Protein 1EEP (pdb70)

Radius of gyration: 64.64 Å; Cα contacts (8 Å, |Δi|>4): 1484; chains: 2; bounding box: 161×99×84 Å

B-factor: mean 35.23, std 18.06, range [9.34, 107.34]

Foldseek 3Di:
DVCPDDFDALVQWDWDFDDADDALVLFFQKFCQFLPFIWRHQEEEDLDLLFDFLLNQQQVLLQTYGYEHHDPDDLVRRLVRLLCQQVDDPRPRHGADPVRGRAYEYEAEDDPCRVVSVVSNVVSVHQAYEHEDLAQQDPVNLVVLLVCCVVPVNHAYETYEDQAQVSLVSNVVRPHREYEYDHCLDCVDPCCVPVVDDGNQLNSQLHNQVRCPPHRYAYEYEDDCPALSSQLSNLLSPHRHYYDYVLRSQEPSTPFDWDQDPNFICTVHHGHDYHVVVVVVRNSSSNSNSCSRQNHRYSVCSNPRIDMDGHPDD/DVPDDDFDALVQKDWAFDDAPDALVLFFQKFDQFLQFIWRHQEEADQDLLFDFLLNQQQVLLQTHGYAHHDPDDLVRNLVRLLSQQPDPRVRHGADPVRTRAYEYEAEDDPCRVVSVVSNVVSVHQAYEHEDLAQQDPSNLVVLLVVCVVPVPHAYETYEDQALVSLVSNVVSPHREYEYWHCQDCPDPCCVVPVDTGNQLNSQLRNQVNCPPHRYAYEYEDDDDALSSQLSNLQSPHRHYYDYVVSSQEPRTPFDWDQDPNAIWTHVVIHGHDYHPVVVVVRSSVSNSVSCRSQNHRYSVCSNVRIDMDGDPD

Structure (mmCIF, N/CA/C/O backbone):
data_1EEP
#
_entry.id   1EEP
#
_cell.length_a   123.280
_cell.length_b   123.280
_cell.length_c   130.110
_cell.angle_alpha   90.00
_cell.angle_beta   90.00
_cell.angle_gamma   90.00
#
_symmetry.space_group_name_H-M   'I 4'
#
loop_
_entity.id
_entity.type
_entity.pdbx_description
1 polymer "INOSINE 5'-MONOPHOSPHATE DEHYDROGENASE"
2 non-polymer 'SULFATE ION'
3 water water
#
loop_
_atom_site.group_PDB
_atom_site.id
_atom_site.type_symbol
_atom_site.label_atom_id
_atom_site.label_alt_id
_atom_site.label_comp_id
_atom_site.label_asym_id
_atom_site.label_entity_id
_atom_site.label_seq_id
_atom_site.pdbx_PDB_ins_code
_atom_site.Cartn_x
_atom_site.Cartn_y
_atom_site.Cartn_z
_atom_site.occupancy
_atom_site.B_iso_or_equiv
_atom_site.auth_seq_id
_atom_site.auth_comp_id
_atom_site.auth_asym_id
_atom_site.auth_atom_id
_atom_site.pdbx_PDB_model_num
ATOM 1 N N . ASN A 1 3 ? 78.115 55.977 19.482 1.00 73.34 3 ASN A N 1
ATOM 2 C CA . ASN A 1 3 ? 76.950 56.312 18.612 1.00 73.85 3 ASN A CA 1
ATOM 3 C C . ASN A 1 3 ? 77.386 56.483 17.157 1.00 72.23 3 ASN A C 1
ATOM 4 O O . ASN A 1 3 ? 77.766 57.578 16.738 1.00 72.91 3 ASN A O 1
ATOM 6 N N . LYS A 1 4 ? 77.328 55.393 16.396 1.00 61.89 4 LYS A N 1
ATOM 7 C CA . LYS A 1 4 ? 77.707 55.395 14.984 1.00 55.47 4 LYS A CA 1
ATOM 8 C C . LYS A 1 4 ? 76.979 56.463 14.174 1.00 56.50 4 LYS A C 1
ATOM 9 O O . LYS A 1 4 ? 77.599 57.223 13.434 1.00 59.71 4 LYS A O 1
ATOM 15 N N . ILE A 1 5 ? 75.658 56.497 14.309 1.00 66.27 5 ILE A N 1
ATOM 16 C CA . ILE A 1 5 ? 74.827 57.455 13.590 1.00 67.09 5 ILE A CA 1
ATOM 17 C C . ILE A 1 5 ? 74.550 58.630 14.518 1.00 69.94 5 ILE A C 1
ATOM 18 O O . ILE A 1 5 ? 73.494 58.706 15.147 1.00 72.00 5 ILE A O 1
ATOM 23 N N . THR A 1 6 ? 75.512 59.545 14.589 1.00 72.57 6 THR A N 1
ATOM 24 C CA . THR A 1 6 ? 75.425 60.715 15.458 1.00 78.19 6 THR A CA 1
ATOM 25 C C . THR A 1 6 ? 74.168 61.582 15.356 1.00 81.13 6 THR A C 1
ATOM 26 O O . THR A 1 6 ? 73.552 61.894 16.377 1.00 93.88 6 THR A O 1
ATOM 30 N N . LYS A 1 7 ? 73.780 61.974 14.146 1.00 70.24 7 LYS A N 1
ATOM 31 C CA . LYS A 1 7 ? 72.611 62.839 13.994 1.00 59.07 7 LYS A CA 1
ATOM 32 C C . LYS A 1 7 ? 72.145 62.993 12.554 1.00 51.96 7 LYS A C 1
ATOM 33 O O . LYS A 1 7 ? 72.732 62.431 11.633 1.00 54.28 7 LYS A O 1
ATOM 39 N N . GLU A 1 8 ? 71.085 63.774 12.372 1.00 43.91 8 GLU A N 1
ATOM 40 C CA . GLU A 1 8 ? 70.552 64.053 11.042 1.00 49.18 8 GLU A CA 1
ATOM 41 C C . GLU A 1 8 ? 71.149 65.386 10.576 1.00 44.92 8 GLU A C 1
ATOM 42 O O . GLU A 1 8 ? 71.116 66.379 11.305 1.00 47.19 8 GLU A O 1
ATOM 44 N N . ALA A 1 9 ? 71.702 65.400 9.367 1.00 31.08 9 ALA A N 1
ATOM 45 C CA . ALA A 1 9 ? 72.308 66.608 8.817 1.00 24.14 9 ALA A CA 1
ATOM 46 C C . ALA A 1 9 ? 71.393 67.224 7.762 1.00 31.49 9 ALA A C 1
ATOM 47 O O . ALA A 1 9 ? 70.729 66.503 7.012 1.00 24.40 9 ALA A O 1
ATOM 49 N N . LEU A 1 10 ? 71.388 68.555 7.695 1.00 33.83 10 LEU A N 1
ATOM 50 C CA . LEU A 1 10 ? 70.532 69.293 6.764 1.00 26.51 10 LEU A CA 1
ATOM 51 C C . LEU A 1 10 ? 71.241 70.013 5.613 1.00 20.32 10 LEU A C 1
ATOM 52 O O . LEU A 1 10 ? 72.274 70.656 5.801 1.00 17.82 10 LEU A O 1
ATOM 57 N N . THR A 1 11 ? 70.660 69.914 4.423 1.00 19.25 11 THR A N 1
ATOM 58 C CA . THR A 1 11 ? 71.192 70.585 3.244 1.00 19.67 11 THR A CA 1
ATOM 59 C C . THR A 1 11 ? 70.335 71.844 3.078 1.00 27.51 11 THR A C 1
ATOM 60 O O . THR A 1 11 ? 69.452 72.112 3.901 1.00 22.97 11 THR A O 1
ATOM 64 N N . PHE A 1 12 ? 70.578 72.601 2.012 1.00 31.85 12 PHE A N 1
ATOM 65 C CA . PHE A 1 12 ? 69.806 73.816 1.750 1.00 31.87 12 PHE A CA 1
ATOM 66 C C . PHE A 1 12 ? 68.310 73.538 1.562 1.00 29.41 12 PHE A C 1
ATOM 67 O O . PHE A 1 12 ? 67.468 74.303 2.024 1.00 22.93 12 PHE A O 1
ATOM 75 N N . ASP A 1 13 ? 67.987 72.432 0.900 1.00 30.83 13 ASP A N 1
ATOM 76 C CA . ASP A 1 13 ? 66.594 72.092 0.628 1.00 30.28 13 ASP A CA 1
ATOM 77 C C . ASP A 1 13 ? 65.814 71.484 1.783 1.00 24.92 13 ASP A C 1
ATOM 78 O O . ASP A 1 13 ? 64.598 71.347 1.699 1.00 38.07 13 ASP A O 1
ATOM 83 N N . ASP A 1 14 ? 66.497 71.104 2.854 1.00 23.38 14 ASP A N 1
ATOM 84 C CA . ASP A 1 14 ? 65.805 70.516 4.000 1.00 21.57 14 ASP A CA 1
ATOM 85 C C . ASP A 1 14 ? 65.376 71.620 4.936 1.00 24.80 14 ASP A C 1
ATOM 86 O O . ASP A 1 14 ? 64.887 71.365 6.040 1.00 25.25 14 ASP A O 1
ATOM 91 N N . VAL A 1 15 ? 65.526 72.854 4.484 1.00 27.20 15 VAL A N 1
ATOM 92 C CA . VAL A 1 15 ? 65.253 73.952 5.375 1.00 17.98 15 VAL A CA 1
ATOM 93 C C . VAL A 1 15 ? 64.707 75.208 4.699 1.00 20.39 15 VAL A C 1
ATOM 94 O O . VAL A 1 15 ? 64.906 75.418 3.506 1.00 25.45 15 VAL A O 1
ATOM 98 N N . SER A 1 16 ? 63.994 76.027 5.466 1.00 20.97 16 SER A N 1
ATOM 99 C CA . SER A 1 16 ? 63.443 77.279 4.956 1.00 18.09 16 SER A CA 1
ATOM 100 C C . SER A 1 16 ? 63.416 78.302 6.083 1.00 20.12 16 SER A C 1
ATOM 101 O O . SER A 1 16 ? 63.271 77.943 7.252 1.00 23.00 16 SER A O 1
ATOM 104 N N . LEU A 1 17 ? 63.563 79.576 5.726 1.00 24.00 17 LEU A N 1
ATOM 105 C CA . LEU A 1 17 ? 63.600 80.647 6.715 1.00 17.11 17 LEU A CA 1
ATOM 106 C C . LEU A 1 17 ? 62.231 81.207 7.056 1.00 17.12 17 LEU A C 1
ATOM 107 O O . LEU A 1 17 ? 61.387 81.407 6.183 1.00 13.04 17 LEU A O 1
ATOM 112 N N . ILE A 1 18 ? 62.037 81.457 8.344 1.00 17.83 18 ILE A N 1
ATOM 113 C CA . ILE A 1 18 ? 60.795 81.986 8.883 1.00 17.47 18 ILE A CA 1
ATOM 114 C C . ILE A 1 18 ? 60.771 83.517 8.913 1.00 24.46 18 ILE A C 1
ATOM 115 O O . ILE A 1 18 ? 61.591 84.141 9.582 1.00 24.58 18 ILE A O 1
ATOM 120 N N . PRO A 1 19 ? 59.813 84.142 8.206 1.00 26.92 19 PRO A N 1
ATOM 121 C CA . PRO A 1 19 ? 59.712 85.606 8.184 1.00 22.37 19 PRO A CA 1
ATOM 122 C C . PRO A 1 19 ? 59.695 86.192 9.595 1.00 22.01 19 PRO A C 1
ATOM 123 O O . PRO A 1 19 ? 59.284 85.524 10.540 1.00 22.87 19 PRO A O 1
ATOM 127 N N . ARG A 1 20 ? 60.148 87.433 9.739 1.00 21.36 20 ARG A N 1
ATOM 128 C CA . ARG A 1 20 ? 60.140 88.097 11.043 1.00 19.98 20 ARG A CA 1
ATOM 129 C C . ARG A 1 20 ? 59.621 89.526 10.896 1.00 21.55 20 ARG A C 1
ATOM 130 O O . ARG A 1 20 ? 59.533 90.045 9.779 1.00 26.07 20 ARG A O 1
ATOM 138 N N . LYS A 1 21 ? 59.271 90.165 12.010 1.00 22.67 21 LYS A N 1
ATOM 139 C CA . LYS A 1 21 ? 58.803 91.541 11.939 1.00 25.94 21 LYS A CA 1
ATOM 140 C C . LYS A 1 21 ? 59.938 92.341 11.321 1.00 23.61 21 LYS A C 1
ATOM 141 O O . LYS A 1 21 ? 61.055 92.319 11.827 1.00 29.22 21 LYS A O 1
ATOM 147 N N . SER A 1 22 ? 59.653 93.034 10.223 1.00 22.92 22 SER A N 1
ATOM 148 C CA . SER A 1 22 ? 60.672 93.819 9.532 1.00 20.34 22 SER A CA 1
ATOM 149 C C . SER A 1 22 ? 60.438 95.330 9.638 1.00 27.21 22 SER A C 1
ATOM 150 O O . SER A 1 22 ? 59.303 95.788 9.696 1.00 24.51 22 SER A O 1
ATOM 153 N N . SER A 1 23 ? 61.528 96.091 9.658 1.00 31.13 23 SER A N 1
ATOM 154 C CA . SER A 1 23 ? 61.473 97.547 9.739 1.00 25.14 23 SER A CA 1
ATOM 155 C C . SER A 1 23 ? 62.288 98.138 8.598 1.00 28.90 23 SER A C 1
ATOM 156 O O . SER A 1 23 ? 62.306 99.346 8.397 1.00 45.20 23 SER A O 1
ATOM 159 N N . VAL A 1 24 ? 62.965 97.275 7.851 1.00 32.05 24 VAL A N 1
ATOM 160 C CA . VAL A 1 24 ? 63.791 97.729 6.746 1.00 30.82 24 VAL A CA 1
ATOM 161 C C . VAL A 1 24 ? 63.344 97.193 5.402 1.00 31.84 24 VAL A C 1
ATOM 162 O O . VAL A 1 24 ? 62.836 96.075 5.295 1.00 35.87 24 VAL A O 1
ATOM 166 N N . LEU A 1 25 ? 63.552 98.013 4.377 1.00 39.40 25 LEU A N 1
ATOM 167 C CA . LEU A 1 25 ? 63.213 97.667 3.004 1.00 45.37 25 LEU A CA 1
ATOM 168 C C . LEU A 1 25 ? 64.473 97.041 2.394 1.00 43.81 25 LEU A C 1
ATOM 169 O O . LEU A 1 25 ? 65.594 97.396 2.772 1.00 43.47 25 LEU A O 1
ATOM 174 N N . PRO A 1 26 ? 64.308 96.096 1.453 1.00 41.51 26 PRO A N 1
ATOM 175 C CA . PRO A 1 26 ? 65.468 95.454 0.826 1.00 45.90 26 PRO A CA 1
ATOM 176 C C . PRO A 1 26 ? 66.536 96.453 0.365 1.00 51.08 26 PRO A C 1
ATOM 177 O O . PRO A 1 26 ? 67.733 96.159 0.397 1.00 52.92 26 PRO A O 1
ATOM 181 N N . SER A 1 27 ? 66.091 97.634 -0.049 1.00 48.72 27 SER A N 1
ATOM 182 C CA . SER A 1 27 ? 66.987 98.674 -0.542 1.00 51.42 27 SER A CA 1
ATOM 183 C C . SER A 1 27 ? 67.781 99.434 0.530 1.00 48.74 27 SER A C 1
ATOM 184 O O . SER A 1 27 ? 68.777 100.084 0.216 1.00 51.23 27 SER A O 1
ATOM 187 N N . GLU A 1 28 ? 67.345 99.350 1.784 1.00 45.43 28 GLU A N 1
ATOM 188 C CA . GLU A 1 28 ? 68.012 100.044 2.893 1.00 43.28 28 GLU A CA 1
ATOM 189 C C . GLU A 1 28 ? 69.010 99.132 3.614 1.00 42.46 28 GLU A C 1
ATOM 190 O O . GLU A 1 28 ? 69.711 99.557 4.533 1.00 40.96 28 GLU A O 1
ATOM 196 N N . VAL A 1 29 ? 69.055 97.876 3.184 1.00 37.75 29 VAL A N 1
ATOM 197 C CA . VAL A 1 29 ? 69.917 96.861 3.775 1.00 34.60 29 VAL A CA 1
ATOM 198 C C . VAL A 1 29 ? 71.402 96.988 3.410 1.00 29.98 29 VAL A C 1
ATOM 199 O O . VAL A 1 29 ? 71.746 97.419 2.315 1.00 30.39 29 VAL A O 1
ATOM 203 N N . SER A 1 30 ? 72.277 96.614 4.339 1.00 25.73 30 SER A N 1
ATOM 204 C CA . SER A 1 30 ? 73.722 96.663 4.101 1.00 26.81 30 SER A CA 1
ATOM 205 C C . SER A 1 30 ? 74.302 95.257 3.877 1.00 23.54 30 SER A C 1
ATOM 206 O O . SER A 1 30 ? 74.141 94.372 4.715 1.00 22.28 30 SER A O 1
ATOM 209 N N . LEU A 1 31 ? 74.984 95.070 2.752 1.00 22.65 31 LEU A N 1
ATOM 210 C CA . LEU A 1 31 ? 75.581 93.790 2.405 1.00 19.63 31 LEU A CA 1
ATOM 211 C C . LEU A 1 31 ? 77.050 93.660 2.833 1.00 26.39 31 LEU A C 1
ATOM 212 O O . LEU A 1 31 ? 77.721 92.685 2.490 1.00 30.59 31 LEU A O 1
ATOM 217 N N . LYS A 1 32 ? 77.545 94.643 3.577 1.00 26.58 32 LYS A N 1
ATOM 218 C CA . LYS A 1 32 ? 78.922 94.620 4.055 1.00 30.70 32 LYS A CA 1
ATOM 219 C C . LYS A 1 32 ? 79.161 93.442 4.994 1.00 31.86 32 LYS A C 1
ATOM 220 O O . LYS A 1 32 ? 78.315 93.107 5.821 1.00 28.59 32 LYS A O 1
ATOM 226 N N . THR A 1 33 ? 80.321 92.814 4.866 1.00 27.99 33 THR A N 1
ATOM 227 C CA . THR A 1 33 ? 80.642 91.690 5.724 1.00 20.59 33 THR A CA 1
ATOM 228 C C . THR A 1 33 ? 82.151 91.593 5.924 1.00 22.06 33 THR A C 1
ATOM 229 O O . THR A 1 33 ? 82.909 92.437 5.436 1.00 19.59 33 THR A O 1
ATOM 233 N N . GLN A 1 34 ? 82.581 90.573 6.654 1.00 26.16 34 GLN A N 1
ATOM 234 C CA . GLN A 1 34 ? 83.995 90.376 6.931 1.00 20.24 34 GLN A CA 1
ATOM 235 C C . GLN A 1 34 ? 84.547 89.100 6.290 1.00 24.47 34 GLN A C 1
ATOM 236 O O . GLN A 1 34 ? 83.915 88.044 6.342 1.00 27.41 34 GLN A O 1
ATOM 242 N N . LEU A 1 35 ? 85.717 89.211 5.672 1.00 23.77 35 LEU A N 1
ATOM 243 C CA . LEU A 1 35 ? 86.382 88.057 5.075 1.00 22.53 35 LEU A CA 1
ATOM 244 C C . LEU A 1 35 ? 87.278 87.527 6.196 1.00 30.68 35 LEU A C 1
ATOM 245 O O . LEU A 1 35 ? 87.356 86.321 6.437 1.00 37.86 35 LEU A O 1
ATOM 250 N N . THR A 1 36 ? 87.939 88.460 6.878 1.00 32.99 36 THR A N 1
ATOM 251 C CA . THR A 1 36 ? 88.789 88.177 8.038 1.00 27.35 36 THR A CA 1
ATOM 252 C C . THR A 1 36 ? 88.541 89.388 8.935 1.00 27.30 36 THR A C 1
ATOM 253 O O . THR A 1 36 ? 87.810 90.301 8.548 1.00 34.61 36 THR A O 1
ATOM 257 N N . LYS A 1 37 ? 89.135 89.412 10.121 1.00 25.75 37 LYS A N 1
ATOM 258 C CA . LYS A 1 37 ? 88.938 90.554 11.011 1.00 27.90 37 LYS A CA 1
ATOM 259 C C . LYS A 1 37 ? 89.613 91.799 10.431 1.00 28.31 37 LYS A C 1
ATOM 260 O O . LYS A 1 37 ? 89.235 92.922 10.754 1.00 42.12 37 LYS A O 1
ATOM 266 N N . ASN A 1 38 ? 90.595 91.588 9.558 1.00 20.83 38 ASN A N 1
ATOM 267 C CA . ASN A 1 38 ? 91.344 92.684 8.941 1.00 18.53 38 ASN A CA 1
ATOM 268 C C . ASN A 1 38 ? 90.867 93.072 7.542 1.00 23.26 38 ASN A C 1
ATOM 269 O O . ASN A 1 38 ? 91.183 94.166 7.064 1.00 34.58 38 ASN A O 1
ATOM 274 N N . ILE A 1 39 ? 90.129 92.183 6.878 1.00 17.90 39 ILE A N 1
ATOM 275 C CA . ILE A 1 39 ? 89.652 92.479 5.534 1.00 21.13 39 ILE A CA 1
ATOM 276 C C . ILE A 1 39 ? 88.141 92.340 5.430 1.00 32.53 39 ILE A C 1
ATOM 277 O O . ILE A 1 39 ? 87.584 91.259 5.645 1.00 33.88 39 ILE A O 1
ATOM 282 N N . SER A 1 40 ? 87.477 93.436 5.092 1.00 29.60 40 SER A N 1
ATOM 283 C CA . SER A 1 40 ? 86.036 93.401 4.950 1.00 23.08 40 SER A CA 1
ATOM 284 C C . SER A 1 40 ? 85.704 93.330 3.463 1.00 23.42 40 SER A C 1
ATOM 285 O O . SER A 1 40 ? 86.575 93.524 2.617 1.00 28.81 40 SER A O 1
ATOM 288 N N . LEU A 1 41 ? 84.446 93.028 3.154 1.00 18.97 41 LEU A N 1
ATOM 289 C CA . LEU A 1 41 ? 83.983 92.967 1.770 1.00 17.48 41 LEU A CA 1
ATOM 290 C C . LEU A 1 41 ? 82.731 93.832 1.719 1.00 15.15 41 LEU A C 1
ATOM 291 O O . LEU A 1 41 ? 82.100 94.060 2.754 1.00 20.24 41 LEU A O 1
ATOM 296 N N . ASN A 1 42 ? 82.373 94.327 0.538 1.00 15.80 42 ASN A N 1
ATOM 297 C CA . ASN A 1 42 ? 81.167 95.143 0.436 1.00 24.33 42 ASN A CA 1
ATOM 298 C C . ASN A 1 42 ? 79.949 94.294 0.060 1.00 28.33 42 ASN A C 1
ATOM 299 O O . ASN A 1 42 ? 78.808 94.718 0.255 1.00 30.27 42 ASN A O 1
ATOM 304 N N . ILE A 1 43 ? 80.205 93.107 -0.491 1.00 21.82 43 ILE A N 1
ATOM 305 C CA . ILE A 1 43 ? 79.155 92.134 -0.810 1.00 22.84 43 ILE A CA 1
ATOM 306 C C . ILE A 1 43 ? 79.754 90.779 -0.410 1.00 25.24 43 ILE A C 1
ATOM 307 O O . ILE A 1 43 ? 80.895 90.474 -0.748 1.00 25.44 43 ILE A O 1
ATOM 312 N N . PRO A 1 44 ? 78.992 89.961 0.336 1.00 24.75 44 PRO A N 1
ATOM 313 C CA . PRO A 1 44 ? 79.366 88.639 0.851 1.00 18.78 44 PRO A CA 1
ATOM 314 C C . PRO A 1 44 ? 79.591 87.506 -0.150 1.00 18.46 44 PRO A C 1
ATOM 315 O O . PRO A 1 44 ? 79.206 86.369 0.114 1.00 21.88 44 PRO A O 1
ATOM 319 N N . PHE A 1 45 ? 80.237 87.809 -1.273 1.00 21.91 45 PHE A N 1
ATOM 320 C CA . PHE A 1 45 ? 80.495 86.806 -2.300 1.00 23.15 45 PHE A CA 1
ATOM 321 C C . PHE A 1 45 ? 81.967 86.684 -2.701 1.00 24.37 45 PHE A C 1
ATOM 322 O O . PHE A 1 45 ? 82.681 87.678 -2.782 1.00 24.44 45 PHE A O 1
ATOM 330 N N . LEU A 1 46 ? 82.401 85.450 -2.953 1.00 28.03 46 LEU A N 1
ATOM 331 C CA . LEU A 1 46 ? 83.759 85.151 -3.408 1.00 24.76 46 LEU A CA 1
ATOM 332 C C . LEU A 1 46 ? 83.627 84.267 -4.643 1.00 22.08 46 LEU A C 1
ATOM 333 O O . LEU A 1 46 ? 82.693 83.456 -4.729 1.00 27.24 46 LEU A O 1
ATOM 338 N N . SER A 1 47 ? 84.534 84.424 -5.606 1.00 20.79 47 SER A N 1
ATOM 339 C CA . SER A 1 47 ? 84.494 83.570 -6.792 1.00 19.80 47 SER A CA 1
ATOM 340 C C . SER A 1 47 ? 85.474 82.422 -6.549 1.00 28.84 47 SER A C 1
ATOM 341 O O . SER A 1 47 ? 86.619 82.625 -6.137 1.00 29.84 47 SER A O 1
ATOM 344 N N . SER A 1 48 ? 84.998 81.211 -6.794 1.00 30.29 48 SER A N 1
ATOM 345 C CA . SER A 1 48 ? 85.768 79.986 -6.577 1.00 29.56 48 SER A CA 1
ATOM 346 C C . SER A 1 48 ? 87.166 79.896 -7.214 1.00 18.69 48 SER A C 1
ATOM 347 O O . SER A 1 48 ? 87.401 80.391 -8.317 1.00 27.06 48 SER A O 1
ATOM 350 N N . ALA A 1 49 ? 88.079 79.238 -6.502 1.00 17.54 49 ALA A N 1
ATOM 351 C CA . ALA A 1 49 ? 89.441 79.020 -6.984 1.00 20.46 49 ALA A CA 1
ATOM 352 C C . ALA A 1 49 ? 89.444 77.803 -7.920 1.00 24.70 49 ALA A C 1
ATOM 353 O O . ALA A 1 49 ? 90.190 76.846 -7.716 1.00 33.70 49 ALA A O 1
ATOM 355 N N . MET A 1 50 ? 88.588 77.850 -8.935 1.00 21.39 50 MET A N 1
ATOM 356 C CA . MET A 1 50 ? 88.457 76.775 -9.921 1.00 19.78 50 MET A CA 1
ATOM 357 C C . MET A 1 50 ? 89.038 77.293 -11.225 1.00 19.89 50 MET A C 1
ATOM 358 O O . MET A 1 50 ? 88.796 78.442 -11.594 1.00 29.43 50 MET A O 1
ATOM 363 N N . ASP A 1 51 ? 89.812 76.464 -11.920 1.00 30.73 51 ASP A N 1
ATOM 364 C CA . ASP A 1 51 ? 90.420 76.908 -13.169 1.00 34.11 51 ASP A CA 1
ATOM 365 C C . ASP A 1 51 ? 89.361 77.172 -14.216 1.00 35.15 51 ASP A C 1
ATOM 366 O O . ASP A 1 51 ? 89.659 77.619 -15.321 1.00 37.59 51 ASP A O 1
ATOM 371 N N . THR A 1 52 ? 88.113 76.910 -13.853 1.00 36.39 52 THR A N 1
ATOM 372 C CA . THR A 1 52 ? 87.018 77.128 -14.774 1.00 39.11 52 THR A CA 1
ATOM 373 C C . THR A 1 52 ? 86.246 78.407 -14.455 1.00 35.17 52 THR A C 1
ATOM 374 O O . THR A 1 52 ? 85.348 78.792 -15.196 1.00 36.62 52 THR A O 1
ATOM 378 N N . VAL A 1 53 ? 86.596 79.081 -13.363 1.00 32.14 53 VAL A N 1
ATOM 379 C CA . VAL A 1 53 ? 85.880 80.300 -13.024 1.00 30.85 53 VAL A CA 1
ATOM 380 C C . VAL A 1 53 ? 86.706 81.522 -12.633 1.00 31.86 53 VAL A C 1
ATOM 381 O O . VAL A 1 53 ? 86.356 82.635 -13.017 1.00 34.92 53 VAL A O 1
ATOM 385 N N . THR A 1 54 ? 87.805 81.344 -11.901 1.00 31.01 54 THR A N 1
ATOM 386 C CA . THR A 1 54 ? 88.560 82.522 -11.477 1.00 29.70 54 THR A CA 1
ATOM 387 C C . THR A 1 54 ? 90.014 82.744 -11.877 1.00 29.63 54 THR A C 1
ATOM 388 O O . THR A 1 54 ? 90.914 82.023 -11.451 1.00 31.23 54 THR A O 1
ATOM 392 N N . GLU A 1 55 ? 90.220 83.784 -12.679 1.00 33.30 55 GLU A N 1
ATOM 393 C CA . GLU A 1 55 ? 91.544 84.227 -13.094 1.00 37.75 55 GLU A CA 1
ATOM 394 C C . GLU A 1 55 ? 91.503 85.757 -12.986 1.00 38.96 55 GLU A C 1
ATOM 395 O O . GLU A 1 55 ? 90.591 86.291 -12.351 1.00 41.87 55 GLU A O 1
ATOM 401 N N . SER A 1 56 ? 92.452 86.470 -13.581 1.00 40.36 56 SER A N 1
ATOM 402 C CA . SER A 1 56 ? 92.460 87.927 -13.442 1.00 40.87 56 SER A CA 1
ATOM 403 C C . SER A 1 56 ? 91.170 88.666 -13.826 1.00 40.54 56 SER A C 1
ATOM 404 O O . SER A 1 56 ? 90.771 89.600 -13.136 1.00 42.89 56 SER A O 1
ATOM 407 N N . GLN A 1 57 ? 90.514 88.255 -14.907 1.00 38.89 57 GLN A N 1
ATOM 408 C CA . GLN A 1 57 ? 89.284 88.927 -15.333 1.00 42.07 57 GLN A CA 1
ATOM 409 C C . GLN A 1 57 ? 88.101 88.763 -14.383 1.00 35.19 57 GLN A C 1
ATOM 410 O O . GLN A 1 57 ? 87.327 89.695 -14.187 1.00 39.96 57 GLN A O 1
ATOM 416 N N . MET A 1 58 ? 87.962 87.577 -13.801 1.00 32.81 58 MET A N 1
ATOM 417 C CA . MET A 1 58 ? 86.886 87.315 -12.855 1.00 31.31 58 MET A CA 1
ATOM 418 C C . MET A 1 58 ? 87.186 88.071 -11.560 1.00 32.56 58 MET A C 1
ATOM 419 O O . MET A 1 58 ? 86.291 88.657 -10.951 1.00 34.18 58 MET A O 1
ATOM 424 N N . ALA A 1 59 ? 88.456 88.060 -11.157 1.00 28.03 59 ALA A N 1
ATOM 425 C CA . ALA A 1 59 ? 88.897 88.729 -9.940 1.00 25.45 59 ALA A CA 1
ATOM 426 C C . ALA A 1 59 ? 88.630 90.225 -9.989 1.00 27.08 59 ALA A C 1
ATOM 427 O O . ALA A 1 59 ? 88.159 90.813 -9.016 1.00 37.04 59 ALA A O 1
ATOM 429 N N . ILE A 1 60 ? 88.944 90.838 -11.123 1.00 30.45 60 ILE A N 1
ATOM 430 C CA . ILE A 1 60 ? 88.735 92.268 -11.310 1.00 28.97 60 ILE A CA 1
ATOM 431 C C . ILE A 1 60 ? 87.244 92.593 -11.289 1.00 33.19 60 ILE A C 1
ATOM 432 O O . ILE A 1 60 ? 86.796 93.484 -10.563 1.00 38.32 60 ILE A O 1
ATOM 437 N N . ALA A 1 61 ? 86.483 91.854 -12.086 1.00 31.27 61 ALA A N 1
ATOM 438 C CA . ALA A 1 61 ? 85.046 92.053 -12.186 1.00 33.65 61 ALA A CA 1
ATOM 439 C C . ALA A 1 61 ? 84.299 91.991 -10.850 1.00 34.53 61 ALA A C 1
ATOM 440 O O . ALA A 1 61 ? 83.449 92.840 -10.574 1.00 40.39 61 ALA A O 1
ATOM 442 N N . ILE A 1 62 ? 84.613 91.000 -10.018 1.00 30.64 62 ILE A N 1
ATOM 443 C CA . ILE A 1 62 ? 83.917 90.854 -8.743 1.00 20.25 62 ILE A CA 1
ATOM 444 C C . ILE A 1 62 ? 84.421 91.815 -7.670 1.00 20.83 62 ILE A C 1
ATOM 445 O O . ILE A 1 62 ? 83.663 92.208 -6.778 1.00 28.37 62 ILE A O 1
ATOM 450 N N . ALA A 1 63 ? 85.688 92.210 -7.761 1.00 27.43 63 ALA A N 1
ATOM 451 C CA . ALA A 1 63 ? 86.249 93.156 -6.800 1.00 26.57 63 ALA A CA 1
ATOM 452 C C . ALA A 1 63 ? 85.639 94.531 -7.081 1.00 25.87 63 ALA A C 1
ATOM 453 O O . ALA A 1 63 ? 85.391 95.320 -6.163 1.00 25.57 63 ALA A O 1
ATOM 455 N N . LYS A 1 64 ? 85.394 94.812 -8.357 1.00 18.07 64 LYS A N 1
ATOM 456 C CA . LYS A 1 64 ? 84.792 96.082 -8.736 1.00 29.07 64 LYS A CA 1
ATOM 457 C C . LYS A 1 64 ? 83.346 96.117 -8.245 1.00 29.08 64 LYS A C 1
ATOM 458 O O . LYS A 1 64 ? 82.767 97.188 -8.083 1.00 32.14 64 LYS A O 1
ATOM 464 N N . GLU A 1 65 ? 82.776 94.941 -7.995 1.00 32.08 65 GLU A N 1
ATOM 465 C CA . GLU A 1 65 ? 81.401 94.844 -7.506 1.00 25.78 65 GLU A CA 1
ATOM 466 C C . GLU A 1 65 ? 81.349 94.810 -5.976 1.00 24.70 65 GLU A C 1
ATOM 467 O O . GLU A 1 65 ? 80.290 94.996 -5.381 1.00 33.58 65 GLU A O 1
ATOM 473 N N . GLY A 1 66 ? 82.487 94.558 -5.334 1.00 20.31 66 GLY A N 1
ATOM 474 C CA . GLY A 1 66 ? 82.498 94.541 -3.880 1.00 10.12 66 GLY A CA 1
ATOM 475 C C . GLY A 1 66 ? 82.892 93.238 -3.204 1.00 11.40 66 GLY A C 1
ATOM 476 O O . GLY A 1 66 ? 82.960 93.160 -1.974 1.00 18.70 66 GLY A O 1
ATOM 477 N N . GLY A 1 67 ? 83.139 92.210 -4.003 1.00 19.05 67 GLY A N 1
ATOM 478 C CA . GLY A 1 67 ? 83.538 90.934 -3.449 1.00 23.81 67 GLY A CA 1
ATOM 479 C C . GLY A 1 67 ? 85.004 90.700 -3.740 1.00 27.10 67 GLY A C 1
ATOM 480 O O . GLY A 1 67 ? 85.762 91.648 -3.962 1.00 27.71 67 GLY A O 1
ATOM 481 N N . ILE A 1 68 ? 85.413 89.437 -3.752 1.00 23.28 68 ILE A N 1
ATOM 482 C CA . ILE A 1 68 ? 86.807 89.122 -4.025 1.00 20.72 68 ILE A CA 1
ATOM 483 C C . ILE A 1 68 ? 86.919 87.818 -4.798 1.00 20.65 68 ILE A C 1
ATOM 484 O O . ILE A 1 68 ? 86.139 86.888 -4.588 1.00 22.45 68 ILE A O 1
ATOM 489 N N . GLY A 1 69 ? 87.877 87.774 -5.718 1.00 25.57 69 GLY A N 1
ATOM 490 C CA . GLY A 1 69 ? 88.102 86.581 -6.507 1.00 27.33 69 GLY A CA 1
ATOM 491 C C . GLY A 1 69 ? 89.351 85.875 -6.007 1.00 28.87 69 GLY A C 1
ATOM 492 O O . GLY A 1 69 ? 90.292 86.525 -5.549 1.00 29.87 69 GLY A O 1
ATOM 493 N N . ILE A 1 70 ? 89.359 84.549 -6.075 1.00 27.76 70 ILE A N 1
ATOM 494 C CA . ILE A 1 70 ? 90.511 83.774 -5.640 1.00 24.15 70 ILE A CA 1
ATOM 495 C C . ILE A 1 70 ? 91.073 83.027 -6.844 1.00 25.25 70 ILE A C 1
ATOM 496 O O . ILE A 1 70 ? 90.486 82.050 -7.311 1.00 22.72 70 ILE A O 1
ATOM 501 N N . ILE A 1 71 ? 92.201 83.523 -7.353 1.00 24.27 71 ILE A N 1
ATOM 502 C CA . ILE A 1 71 ? 92.869 82.933 -8.512 1.00 22.71 71 ILE A CA 1
ATOM 503 C C . ILE A 1 71 ? 93.200 81.478 -8.230 1.00 19.12 71 ILE A C 1
ATOM 504 O O . ILE A 1 71 ? 93.765 81.157 -7.189 1.00 24.66 71 ILE A O 1
ATOM 509 N N . HIS A 1 72 ? 92.843 80.601 -9.163 1.00 22.79 72 HIS A N 1
ATOM 510 C CA . HIS A 1 72 ? 93.087 79.178 -8.996 1.00 20.24 72 HIS A CA 1
ATOM 511 C C . HIS A 1 72 ? 94.581 78.853 -9.075 1.00 30.04 72 HIS A C 1
ATOM 512 O O . HIS A 1 72 ? 95.370 79.641 -9.598 1.00 29.29 72 HIS A O 1
ATOM 519 N N . LYS A 1 73 ? 94.954 77.689 -8.547 1.00 31.93 73 LYS A N 1
ATOM 520 C CA . LYS A 1 73 ? 96.350 77.253 -8.501 1.00 29.22 73 LYS A CA 1
ATOM 521 C C . LYS A 1 73 ? 96.787 76.333 -9.635 1.00 33.16 73 LYS A C 1
ATOM 522 O O . LYS A 1 73 ? 97.946 75.922 -9.685 1.00 36.69 73 LYS A O 1
ATOM 528 N N . ASN A 1 74 ? 95.869 76.000 -10.535 1.00 38.06 74 ASN A N 1
ATOM 529 C CA . ASN A 1 74 ? 96.197 75.107 -11.640 1.00 38.69 74 ASN A CA 1
ATOM 530 C C . ASN A 1 74 ? 96.957 75.836 -12.746 1.00 36.71 74 ASN A C 1
ATOM 531 O O . ASN A 1 74 ? 96.533 75.858 -13.900 1.00 37.54 74 ASN A O 1
ATOM 536 N N . MET A 1 75 ? 98.082 76.437 -12.376 1.00 35.21 75 MET A N 1
ATOM 537 C CA . MET A 1 75 ? 98.929 77.163 -13.318 1.00 37.53 75 MET A CA 1
ATOM 538 C C . MET A 1 75 ? 100.316 77.343 -12.705 1.00 39.56 75 MET A C 1
ATOM 539 O O . MET A 1 75 ? 100.490 77.182 -11.495 1.00 40.65 75 MET A O 1
ATOM 544 N N . SER A 1 76 ? 101.300 77.672 -13.537 1.00 37.49 76 SER A N 1
ATOM 545 C CA . SER A 1 76 ? 102.665 77.863 -13.060 1.00 36.35 76 SER A CA 1
ATOM 546 C C . SER A 1 76 ? 102.716 78.943 -11.989 1.00 37.74 76 SER A C 1
ATOM 547 O O . SER A 1 76 ? 101.801 79.763 -11.879 1.00 45.75 76 SER A O 1
ATOM 550 N N . ILE A 1 77 ? 103.785 78.941 -11.199 1.00 34.04 77 ILE A N 1
ATOM 551 C CA . ILE A 1 77 ? 103.942 79.935 -10.147 1.00 33.93 77 ILE A CA 1
ATOM 552 C C . ILE A 1 77 ? 104.090 81.325 -10.753 1.00 33.53 77 ILE A C 1
ATOM 553 O O . ILE A 1 77 ? 103.609 82.309 -10.192 1.00 34.42 77 ILE A O 1
ATOM 558 N N . GLU A 1 78 ? 104.756 81.399 -11.900 1.00 35.25 78 GLU A N 1
ATOM 559 C CA . GLU A 1 78 ? 104.956 82.671 -12.583 1.00 40.66 78 GLU A CA 1
ATOM 560 C C . GLU A 1 78 ? 103.612 83.195 -13.074 1.00 37.20 78 GLU A C 1
ATOM 561 O O . GLU A 1 78 ? 103.307 84.379 -12.934 1.00 49.94 78 GLU A O 1
ATOM 563 N N . ALA A 1 79 ? 102.814 82.300 -13.649 1.00 34.10 79 ALA A N 1
ATOM 564 C CA . ALA A 1 79 ? 101.497 82.653 -14.165 1.00 30.05 79 ALA A CA 1
ATOM 565 C C . ALA A 1 79 ? 100.591 83.203 -13.064 1.00 30.59 79 ALA A C 1
ATOM 566 O O . ALA A 1 79 ? 99.945 84.240 -13.238 1.00 27.52 79 ALA A O 1
ATOM 568 N N . GLN A 1 80 ? 100.558 82.508 -11.930 1.00 34.14 80 GLN A N 1
ATOM 569 C CA . GLN A 1 80 ? 99.718 82.914 -10.812 1.00 34.47 80 GLN A CA 1
ATOM 570 C C . GLN A 1 80 ? 100.141 84.268 -10.249 1.00 39.00 80 GLN A C 1
ATOM 571 O O . GLN A 1 80 ? 99.304 85.052 -9.792 1.00 40.10 80 GLN A O 1
ATOM 577 N N . ARG A 1 81 ? 101.438 84.553 -10.284 1.00 34.88 81 ARG A N 1
ATOM 578 C CA . ARG A 1 81 ? 101.912 85.833 -9.780 1.00 33.96 81 ARG A CA 1
ATOM 579 C C . ARG A 1 81 ? 101.451 86.951 -10.711 1.00 30.47 81 ARG A C 1
ATOM 580 O O . ARG A 1 81 ? 100.938 87.976 -10.267 1.00 37.62 81 ARG A O 1
ATOM 588 N N . LYS A 1 82 ? 101.633 86.741 -12.008 1.00 31.94 82 LYS A N 1
ATOM 589 C CA . LYS A 1 82 ? 101.242 87.729 -13.007 1.00 37.40 82 LYS A CA 1
ATOM 590 C C . LYS A 1 82 ? 99.749 88.049 -12.916 1.00 40.17 82 LYS A C 1
ATOM 591 O O . LYS A 1 82 ? 99.351 89.208 -13.025 1.00 49.74 82 LYS A O 1
ATOM 593 N N . GLU A 1 83 ? 98.925 87.023 -12.714 1.00 40.48 83 GLU A N 1
ATOM 594 C CA . GLU A 1 83 ? 97.485 87.221 -12.603 1.00 34.84 83 GLU A CA 1
ATOM 595 C C . GLU A 1 83 ? 97.168 88.151 -11.440 1.00 27.81 83 GLU A C 1
ATOM 596 O O . GLU A 1 83 ? 96.328 89.038 -11.563 1.00 36.88 83 GLU A O 1
ATOM 602 N N . ILE A 1 84 ? 97.846 87.947 -10.315 1.00 25.22 84 ILE A N 1
ATOM 603 C CA . ILE A 1 84 ? 97.645 88.793 -9.150 1.00 23.22 84 ILE A CA 1
ATOM 604 C C . ILE A 1 84 ? 98.017 90.228 -9.499 1.00 35.61 84 ILE A C 1
ATOM 605 O O . ILE A 1 84 ? 97.320 91.174 -9.128 1.00 38.14 84 ILE A O 1
ATOM 610 N N . GLU A 1 85 ? 99.130 90.387 -10.208 1.00 45.55 85 GLU A N 1
ATOM 611 C CA . GLU A 1 85 ? 99.594 91.712 -10.591 1.00 43.65 85 GLU A CA 1
ATOM 612 C C . GLU A 1 85 ? 98.610 92.409 -11.525 1.00 41.24 85 GLU A C 1
ATOM 613 O O . GLU A 1 85 ? 98.393 93.617 -11.409 1.00 48.99 85 GLU A O 1
ATOM 619 N N . LYS A 1 86 ? 98.010 91.653 -12.441 1.00 31.00 86 LYS A N 1
ATOM 620 C CA . LYS A 1 86 ? 97.040 92.232 -13.366 1.00 34.85 86 LYS A CA 1
ATOM 621 C C . LYS A 1 86 ? 95.890 92.858 -12.587 1.00 37.21 86 LYS A C 1
ATOM 622 O O . LYS A 1 86 ? 95.448 93.968 -12.887 1.00 47.21 86 LYS A O 1
ATOM 628 N N . VAL A 1 87 ? 95.406 92.131 -11.587 1.00 37.67 87 VAL A N 1
ATOM 629 C CA . VAL A 1 87 ? 94.305 92.609 -10.767 1.00 33.85 87 VAL A CA 1
ATOM 630 C C . VAL A 1 87 ? 94.740 93.813 -9.955 1.00 31.16 87 VAL A C 1
ATOM 631 O O . VAL A 1 87 ? 94.018 94.802 -9.860 1.00 28.98 87 VAL A O 1
ATOM 635 N N . LYS A 1 88 ? 95.932 93.714 -9.377 1.00 40.91 88 LYS A N 1
ATOM 636 C CA . LYS A 1 88 ? 96.490 94.769 -8.541 1.00 42.10 88 LYS A CA 1
ATOM 637 C C . LYS A 1 88 ? 96.941 96.024 -9.277 1.00 42.14 88 LYS A C 1
ATOM 638 O O . LYS A 1 88 ? 97.143 97.065 -8.661 1.00 41.48 88 LYS A O 1
ATOM 644 N N . THR A 1 89 ? 97.101 95.935 -10.589 1.00 52.33 89 THR A N 1
ATOM 645 C CA . THR A 1 89 ? 97.531 97.095 -11.351 1.00 63.48 89 THR A CA 1
ATOM 646 C C . THR A 1 89 ? 96.433 97.577 -12.285 1.00 66.08 89 THR A C 1
ATOM 647 O O . THR A 1 89 ? 96.693 98.324 -13.226 1.00 69.31 89 THR A O 1
ATOM 651 N N . TYR A 1 90 ? 95.203 97.155 -12.016 1.00 70.95 90 TYR A N 1
ATOM 652 C CA . TYR A 1 90 ? 94.072 97.552 -12.840 1.00 77.72 90 TYR A CA 1
ATOM 653 C C . TYR A 1 90 ? 93.945 99.072 -12.886 1.00 84.41 90 TYR A C 1
ATOM 654 O O . TYR A 1 90 ? 94.372 99.764 -11.963 1.00 88.69 90 TYR A O 1
ATOM 663 N N . LYS A 1 91 ? 93.353 99.572 -13.968 1.00 95.18 91 LYS A N 1
ATOM 664 C CA . LYS A 1 91 ? 93.148 101.003 -14.190 1.00 100.04 91 LYS A CA 1
ATOM 665 C C . LYS A 1 91 ? 92.349 101.693 -13.085 1.00 104.36 91 LYS A C 1
ATOM 666 O O . LYS A 1 91 ? 91.797 101.036 -12.203 1.00 35.23 91 LYS A O 1
ATOM 668 N N . ASP A 1 130 ? 80.455 103.734 -13.412 1.00 88.41 130 ASP A N 1
ATOM 669 C CA . ASP A 1 130 ? 81.144 103.760 -12.090 1.00 85.20 130 ASP A CA 1
ATOM 670 C C . ASP A 1 130 ? 80.796 102.520 -11.265 1.00 82.34 130 ASP A C 1
ATOM 671 O O . ASP A 1 130 ? 79.764 101.885 -11.482 1.00 83.90 130 ASP A O 1
ATOM 673 N N . PHE A 1 131 ? 81.671 102.183 -10.323 1.00 73.84 131 PHE A N 1
ATOM 674 C CA . PHE A 1 131 ? 81.477 101.024 -9.457 1.00 63.65 131 PHE A CA 1
ATOM 675 C C . PHE A 1 131 ? 81.656 101.486 -8.017 1.00 58.30 131 PHE A C 1
ATOM 676 O O . PHE A 1 131 ? 82.754 101.431 -7.471 1.00 55.15 131 PHE A O 1
ATOM 684 N N . PRO A 1 132 ? 80.566 101.944 -7.382 1.00 58.52 132 PRO A N 1
ATOM 685 C CA . PRO A 1 132 ? 80.543 102.436 -5.999 1.00 51.11 132 PRO A CA 1
ATOM 686 C C . PRO A 1 132 ? 81.002 101.459 -4.921 1.00 45.47 132 PRO A C 1
ATOM 687 O O . PRO A 1 132 ? 81.588 101.861 -3.917 1.00 43.51 132 PRO A O 1
ATOM 691 N N . ASN A 1 133 ? 80.735 100.177 -5.136 1.00 39.86 133 ASN A N 1
ATOM 692 C CA . ASN A 1 133 ? 81.065 99.156 -4.156 1.00 32.21 133 ASN A CA 1
ATOM 693 C C . ASN A 1 133 ? 82.439 98.509 -4.284 1.00 30.07 133 ASN A C 1
ATOM 694 O O . ASN A 1 133 ? 82.783 97.640 -3.478 1.00 33.11 133 ASN A O 1
ATOM 699 N N . ALA A 1 134 ? 83.219 98.915 -5.284 1.00 25.12 134 ALA A N 1
ATOM 700 C CA . ALA A 1 134 ? 84.544 98.331 -5.498 1.00 32.45 134 ALA A CA 1
ATOM 701 C C . ALA A 1 134 ? 85.251 98.059 -4.179 1.00 29.11 134 ALA A C 1
ATOM 702 O O . ALA A 1 134 ? 85.173 98.856 -3.248 1.00 34.38 134 ALA A O 1
ATOM 704 N N . CYS A 1 135 ? 85.937 96.924 -4.105 1.00 26.38 135 CYS A N 1
ATOM 705 C CA . CYS A 1 135 ? 86.645 96.542 -2.889 1.00 31.21 135 CYS A CA 1
ATOM 706 C C . CYS A 1 135 ? 88.146 96.688 -3.113 1.00 30.51 135 CYS A C 1
ATOM 707 O O . CYS A 1 135 ? 88.752 95.911 -3.853 1.00 28.81 135 CYS A O 1
ATOM 710 N N . LYS A 1 136 ? 88.745 97.679 -2.463 1.00 26.69 136 LYS A N 1
ATOM 711 C CA . LYS A 1 136 ? 90.172 97.942 -2.620 1.00 24.81 136 LYS A CA 1
ATOM 712 C C . LYS A 1 136 ? 90.950 97.863 -1.312 1.00 24.11 136 LYS A C 1
ATOM 713 O O . LYS A 1 136 ? 90.371 97.901 -0.224 1.00 20.65 136 LYS A O 1
ATOM 719 N N . ASP A 1 137 ? 92.271 97.745 -1.420 1.00 19.43 137 ASP A N 1
ATOM 720 C CA . ASP A 1 137 ? 93.116 97.700 -0.226 1.00 31.27 137 ASP A CA 1
ATOM 721 C C . ASP A 1 137 ? 93.470 99.132 0.173 1.00 26.00 137 ASP A C 1
ATOM 722 O O . ASP A 1 137 ? 93.155 100.078 -0.551 1.00 30.90 137 ASP A O 1
ATOM 727 N N . LEU A 1 138 ? 94.120 99.292 1.320 1.00 35.30 138 LEU A N 1
ATOM 728 C CA . LEU A 1 138 ? 94.493 100.621 1.797 1.00 35.99 138 LEU A CA 1
ATOM 729 C C . LEU A 1 138 ? 95.280 101.446 0.776 1.00 38.91 138 LEU A C 1
ATOM 730 O O . LEU A 1 138 ? 95.439 102.654 0.944 1.00 55.50 138 LEU A O 1
ATOM 735 N N . ASN A 1 139 ? 95.760 100.798 -0.282 1.00 33.27 139 ASN A N 1
ATOM 736 C CA . ASN A 1 139 ? 96.512 101.482 -1.332 1.00 40.71 139 ASN A CA 1
ATOM 737 C C . ASN A 1 139 ? 95.648 101.713 -2.568 1.00 38.51 139 ASN A C 1
ATOM 738 O O . ASN A 1 139 ? 96.158 101.983 -3.658 1.00 42.32 139 ASN A O 1
ATOM 743 N N . ASN A 1 140 ? 94.337 101.593 -2.390 1.00 42.20 140 ASN A N 1
ATOM 744 C CA . ASN A 1 140 ? 93.378 101.791 -3.473 1.00 42.57 140 ASN A CA 1
ATOM 745 C C . ASN A 1 140 ? 93.544 100.833 -4.652 1.00 41.33 140 ASN A C 1
ATOM 746 O O . ASN A 1 140 ? 93.218 101.170 -5.792 1.00 43.46 140 ASN A O 1
ATOM 751 N N . LYS A 1 141 ? 94.067 99.644 -4.379 1.00 35.47 141 LYS A N 1
ATOM 752 C CA . LYS A 1 141 ? 94.233 98.637 -5.419 1.00 38.58 141 LYS A CA 1
ATOM 753 C C . LYS A 1 141 ? 93.166 97.576 -5.180 1.00 33.99 141 LYS A C 1
ATOM 754 O O . LYS A 1 141 ? 92.862 97.248 -4.033 1.00 30.03 141 LYS A O 1
ATOM 760 N N . LEU A 1 142 ? 92.585 97.059 -6.257 1.00 32.56 142 LEU A N 1
ATOM 761 C CA . LEU A 1 142 ? 91.547 96.037 -6.144 1.00 28.57 142 LEU A CA 1
ATOM 762 C C . LEU A 1 142 ? 92.007 94.823 -5.333 1.00 26.44 142 LEU A C 1
ATOM 763 O O . LEU A 1 142 ? 93.135 94.344 -5.486 1.00 35.11 142 LEU A O 1
ATOM 768 N N . ARG A 1 143 ? 91.125 94.344 -4.460 1.00 23.70 143 ARG A N 1
ATOM 769 C CA . ARG A 1 143 ? 91.418 93.179 -3.632 1.00 16.69 143 ARG A CA 1
ATOM 770 C C . ARG A 1 143 ? 91.489 91.930 -4.500 1.00 19.36 143 ARG A C 1
ATOM 771 O O . ARG A 1 143 ? 90.877 91.872 -5.568 1.00 19.73 143 ARG A O 1
ATOM 779 N N . VAL A 1 144 ? 92.246 90.938 -4.040 1.00 18.74 144 VAL A N 1
ATOM 780 C CA . VAL A 1 144 ? 92.365 89.674 -4.754 1.00 19.46 144 VAL A CA 1
ATOM 781 C C . VAL A 1 144 ? 93.076 88.621 -3.892 1.00 23.89 144 VAL A C 1
ATOM 782 O O . VAL A 1 144 ? 93.940 88.943 -3.082 1.00 26.15 144 VAL A O 1
ATOM 786 N N . GLY A 1 145 ? 92.690 87.361 -4.065 1.00 22.87 145 GLY A N 1
ATOM 787 C CA . GLY A 1 145 ? 93.291 86.288 -3.297 1.00 15.45 145 GLY A CA 1
ATOM 788 C C . GLY A 1 145 ? 93.811 85.215 -4.225 1.00 13.33 145 GLY A C 1
ATOM 789 O O . GLY A 1 145 ? 93.587 85.276 -5.437 1.00 9.34 145 GLY A O 1
ATOM 790 N N . ALA A 1 146 ? 94.511 84.232 -3.671 1.00 18.85 146 ALA A N 1
ATOM 791 C CA . ALA A 1 146 ? 95.058 83.158 -4.490 1.00 20.28 146 ALA A CA 1
ATOM 792 C C . ALA A 1 146 ? 95.064 81.849 -3.712 1.00 19.65 146 ALA A C 1
ATOM 793 O O . ALA A 1 146 ? 95.345 81.828 -2.513 1.00 21.87 146 ALA A O 1
ATOM 795 N N . ALA A 1 147 ? 94.734 80.761 -4.402 1.00 19.12 147 ALA A N 1
ATOM 796 C CA . ALA A 1 147 ? 94.685 79.445 -3.779 1.00 21.52 147 ALA A CA 1
ATOM 797 C C . ALA A 1 147 ? 96.008 78.728 -3.922 1.00 19.09 147 ALA A C 1
ATOM 798 O O . ALA A 1 147 ? 96.722 78.898 -4.912 1.00 19.20 147 ALA A O 1
ATOM 800 N N . VAL A 1 148 ? 96.317 77.906 -2.931 1.00 24.58 148 VAL A N 1
ATOM 801 C CA . VAL A 1 148 ? 97.543 77.144 -2.936 1.00 28.99 148 VAL A CA 1
ATOM 802 C C . VAL A 1 148 ? 97.252 75.831 -2.215 1.00 33.20 148 VAL A C 1
ATOM 803 O O . VAL A 1 148 ? 96.479 75.796 -1.257 1.00 28.58 148 VAL A O 1
ATOM 807 N N . SER A 1 149 ? 97.844 74.748 -2.697 1.00 46.50 149 SER A N 1
ATOM 808 C CA . SER A 1 149 ? 97.644 73.448 -2.076 1.00 53.78 149 SER A CA 1
ATOM 809 C C . SER A 1 149 ? 99.006 72.872 -1.734 1.00 50.13 149 SER A C 1
ATOM 810 O O . SER A 1 149 ? 100.037 73.445 -2.093 1.00 58.05 149 SER A O 1
ATOM 813 N N . ILE A 1 150 ? 99.012 71.746 -1.032 1.00 41.58 150 ILE A N 1
ATOM 814 C CA . ILE A 1 150 ? 100.268 71.117 -0.668 1.00 41.33 150 ILE A CA 1
ATOM 815 C C . ILE A 1 150 ? 100.953 70.541 -1.900 1.00 46.80 150 ILE A C 1
ATOM 816 O O . ILE A 1 150 ? 100.391 69.720 -2.620 1.00 53.47 150 ILE A O 1
ATOM 821 N N . ASP A 1 151 ? 102.173 71.011 -2.135 1.00 57.67 151 ASP A N 1
ATOM 822 C CA . ASP A 1 151 ? 102.986 70.588 -3.266 1.00 63.29 151 ASP A CA 1
ATOM 823 C C . ASP A 1 151 ? 104.445 70.643 -2.850 1.00 65.36 151 ASP A C 1
ATOM 824 O O . ASP A 1 151 ? 104.761 70.912 -1.692 1.00 70.42 151 ASP A O 1
ATOM 829 N N . ILE A 1 152 ? 105.335 70.396 -3.802 1.00 71.24 152 ILE A N 1
ATOM 830 C CA . ILE A 1 152 ? 106.760 70.431 -3.523 1.00 77.09 152 ILE A CA 1
ATOM 831 C C . ILE A 1 152 ? 107.250 71.875 -3.447 1.00 77.98 152 ILE A C 1
ATOM 832 O O . ILE A 1 152 ? 108.266 72.160 -2.813 1.00 82.69 152 ILE A O 1
ATOM 834 N N . ASP A 1 153 ? 106.521 72.787 -4.086 1.00 69.15 153 ASP A N 1
ATOM 835 C CA . ASP A 1 153 ? 106.914 74.194 -4.095 1.00 63.69 153 ASP A CA 1
ATOM 836 C C . ASP A 1 153 ? 105.844 75.173 -3.608 1.00 55.17 153 ASP A C 1
ATOM 837 O O . ASP A 1 153 ? 105.700 76.267 -4.157 1.00 51.18 153 ASP A O 1
ATOM 842 N N . THR A 1 154 ? 105.105 74.791 -2.571 1.00 42.88 154 THR A N 1
ATOM 843 C CA . THR A 1 154 ? 104.063 75.654 -2.029 1.00 45.44 154 THR A CA 1
ATOM 844 C C . THR A 1 154 ? 104.672 76.934 -1.462 1.00 47.07 154 THR A C 1
ATOM 845 O O . THR A 1 154 ? 104.222 78.039 -1.771 1.00 46.77 154 THR A O 1
ATOM 849 N N . ILE A 1 155 ? 105.695 76.773 -0.630 1.00 42.72 155 ILE A N 1
ATOM 850 C CA . ILE A 1 155 ? 106.373 77.906 -0.017 1.00 34.99 155 ILE A CA 1
ATOM 851 C C . ILE A 1 155 ? 106.914 78.814 -1.108 1.00 35.50 155 ILE A C 1
ATOM 852 O O . ILE A 1 155 ? 106.846 80.042 -1.003 1.00 40.27 155 ILE A O 1
ATOM 857 N N . GLU A 1 156 ? 107.447 78.207 -2.161 1.00 32.32 156 GLU A N 1
ATOM 858 C CA . GLU A 1 156 ? 107.996 78.970 -3.271 1.00 37.41 156 GLU A CA 1
ATOM 859 C C . GLU A 1 156 ? 106.875 79.738 -3.973 1.00 35.72 156 GLU A C 1
ATOM 860 O O . GLU A 1 156 ? 107.048 80.894 -4.361 1.00 38.98 156 GLU A O 1
ATOM 866 N N . ARG A 1 157 ? 105.724 79.089 -4.130 1.00 40.34 157 ARG A N 1
ATOM 867 C CA . ARG A 1 157 ? 104.576 79.708 -4.781 1.00 32.78 157 ARG A CA 1
ATOM 868 C C . ARG A 1 157 ? 104.107 80.912 -3.968 1.00 29.68 157 ARG A C 1
ATOM 869 O O . ARG A 1 157 ? 103.917 82.004 -4.508 1.00 32.07 157 ARG A O 1
ATOM 877 N N . VAL A 1 158 ? 103.937 80.707 -2.665 1.00 27.20 158 VAL A N 1
ATOM 878 C CA . VAL A 1 158 ? 103.494 81.765 -1.763 1.00 28.19 158 VAL A CA 1
ATOM 879 C C . VAL A 1 158 ? 104.411 82.980 -1.814 1.00 32.35 158 VAL A C 1
ATOM 880 O O . VAL A 1 158 ? 103.938 84.112 -1.876 1.00 39.54 158 VAL A O 1
ATOM 884 N N . GLU A 1 159 ? 105.718 82.745 -1.786 1.00 40.73 159 GLU A N 1
ATOM 885 C CA . GLU A 1 159 ? 106.695 83.830 -1.826 1.00 34.35 159 GLU A CA 1
ATOM 886 C C . GLU A 1 159 ? 106.440 84.751 -3.014 1.00 27.45 159 GLU A C 1
ATOM 887 O O . GLU A 1 159 ? 106.384 85.969 -2.868 1.00 33.76 159 GLU A O 1
ATOM 889 N N . GLU A 1 160 ? 106.281 84.160 -4.191 1.00 29.66 160 GLU A N 1
ATOM 890 C CA . GLU A 1 160 ? 106.033 84.929 -5.403 1.00 31.19 160 GLU A CA 1
ATOM 891 C C . GLU A 1 160 ? 104.677 85.641 -5.323 1.00 35.50 160 GLU A C 1
ATOM 892 O O . GLU A 1 160 ? 104.542 86.790 -5.751 1.00 40.09 160 GLU A O 1
ATOM 898 N N . LEU A 1 161 ? 103.679 84.964 -4.760 1.00 36.71 161 LEU A N 1
ATOM 899 C CA . LEU A 1 161 ? 102.346 85.550 -4.623 1.00 32.43 161 LEU A CA 1
ATOM 900 C C . LEU A 1 161 ? 102.372 86.759 -3.696 1.00 30.73 161 LEU A C 1
ATOM 901 O O . LEU A 1 161 ? 101.702 87.757 -3.952 1.00 29.48 161 LEU A O 1
ATOM 906 N N . VAL A 1 162 ? 103.141 86.657 -2.615 1.00 29.33 162 VAL A N 1
ATOM 907 C CA . VAL A 1 162 ? 103.264 87.742 -1.649 1.00 25.85 162 VAL A CA 1
ATOM 908 C C . VAL A 1 162 ? 104.002 88.928 -2.265 1.00 33.61 162 VAL A C 1
ATOM 909 O O . VAL A 1 162 ? 103.768 90.075 -1.884 1.00 34.89 162 VAL A O 1
ATOM 913 N N . LYS A 1 163 ? 104.890 88.652 -3.217 1.00 35.40 163 LYS A N 1
ATOM 914 C CA . LYS A 1 163 ? 105.624 89.722 -3.885 1.00 36.59 163 LYS A CA 1
ATOM 915 C C . LYS A 1 163 ? 104.656 90.478 -4.777 1.00 35.31 163 LYS A C 1
ATOM 916 O O . LYS A 1 163 ? 104.825 91.671 -5.020 1.00 38.56 163 LYS A O 1
ATOM 922 N N . ALA A 1 164 ? 103.652 89.763 -5.280 1.00 30.86 164 ALA A N 1
ATOM 923 C CA . ALA A 1 164 ? 102.644 90.352 -6.154 1.00 28.63 164 ALA A CA 1
ATOM 924 C C . ALA A 1 164 ? 101.657 91.145 -5.321 1.00 24.67 164 ALA A C 1
ATOM 925 O O . ALA A 1 164 ? 100.754 91.787 -5.854 1.00 32.87 164 ALA A O 1
ATOM 927 N N . HIS A 1 165 ? 101.841 91.081 -4.006 1.00 25.44 165 HIS A N 1
ATOM 928 C CA . HIS A 1 165 ? 100.996 91.792 -3.048 1.00 36.66 165 HIS A CA 1
ATOM 929 C C . HIS A 1 165 ? 99.570 91.261 -2.930 1.00 40.87 165 HIS A C 1
ATOM 930 O O . HIS A 1 165 ? 98.610 92.029 -2.894 1.00 44.97 165 HIS A O 1
ATOM 937 N N . VAL A 1 166 ? 99.445 89.940 -2.861 1.00 40.07 166 VAL A N 1
ATOM 938 C CA . VAL A 1 166 ? 98.148 89.288 -2.724 1.00 29.95 166 VAL A CA 1
ATOM 939 C C . VAL A 1 166 ? 97.558 89.680 -1.360 1.00 26.33 166 VAL A C 1
ATOM 940 O O . VAL A 1 166 ? 98.276 89.775 -0.367 1.00 28.56 166 VAL A O 1
ATOM 944 N N . ASP A 1 167 ? 96.251 89.910 -1.309 1.00 19.49 167 ASP A N 1
ATOM 945 C CA . ASP A 1 167 ? 95.618 90.330 -0.060 1.00 21.65 167 ASP A CA 1
ATOM 946 C C . ASP A 1 167 ? 95.327 89.221 0.930 1.00 22.30 167 ASP A C 1
ATOM 947 O O . ASP A 1 167 ? 95.357 89.439 2.137 1.00 29.38 167 ASP A O 1
ATOM 952 N N . ILE A 1 168 ? 95.037 88.035 0.415 1.00 20.66 168 ILE A N 1
ATOM 953 C CA . ILE A 1 168 ? 94.694 86.910 1.267 1.00 23.22 168 ILE A CA 1
ATOM 954 C C . ILE A 1 168 ? 95.009 85.609 0.544 1.00 20.19 168 ILE A C 1
ATOM 955 O O . ILE A 1 168 ? 94.951 85.540 -0.688 1.00 16.29 168 ILE A O 1
ATOM 960 N N . LEU A 1 169 ? 95.343 84.582 1.316 1.00 17.64 169 LEU A N 1
ATOM 961 C CA . LEU A 1 169 ? 95.696 83.294 0.750 1.00 24.32 169 LEU A CA 1
ATOM 962 C C . LEU A 1 169 ? 94.726 82.216 1.177 1.00 18.72 169 LEU A C 1
ATOM 963 O O . LEU A 1 169 ? 94.250 82.216 2.317 1.00 20.34 169 LEU A O 1
ATOM 968 N N . VAL A 1 170 ? 94.447 81.293 0.260 1.00 21.01 170 VAL A N 1
ATOM 969 C CA . VAL A 1 170 ? 93.561 80.174 0.534 1.00 18.13 170 VAL A CA 1
ATOM 970 C C . VAL A 1 170 ? 94.348 78.860 0.528 1.00 17.19 170 VAL A C 1
ATOM 971 O O . VAL A 1 170 ? 94.898 78.463 -0.503 1.00 20.13 170 VAL A O 1
ATOM 975 N N . ILE A 1 171 ? 94.435 78.209 1.683 1.00 20.87 171 ILE A N 1
ATOM 976 C CA . ILE A 1 171 ? 95.109 76.917 1.759 1.00 21.42 171 ILE A CA 1
ATOM 977 C C . ILE A 1 171 ? 94.018 75.992 1.241 1.00 23.05 171 ILE A C 1
ATOM 978 O O . ILE A 1 171 ? 93.094 75.651 1.966 1.00 21.85 171 ILE A O 1
ATOM 983 N N . ASP A 1 172 ? 94.145 75.602 -0.020 1.00 27.83 172 ASP A N 1
ATOM 984 C CA . ASP A 1 172 ? 93.160 74.771 -0.710 1.00 29.55 172 ASP A CA 1
ATOM 985 C C . ASP A 1 172 ? 93.329 73.258 -0.560 1.00 29.65 172 ASP A C 1
ATOM 986 O O . ASP A 1 172 ? 94.186 72.652 -1.206 1.00 35.71 172 ASP A O 1
ATOM 991 N N . SER A 1 173 ? 92.502 72.653 0.283 1.00 24.51 173 SER A N 1
ATOM 992 C CA . SER A 1 173 ? 92.542 71.212 0.508 1.00 25.22 173 SER A CA 1
ATOM 993 C C . SER A 1 173 ? 91.134 70.621 0.576 1.00 25.84 173 SER A C 1
ATOM 994 O O . SER A 1 173 ? 90.194 71.289 1.011 1.00 32.97 173 SER A O 1
ATOM 997 N N . ALA A 1 174 ? 90.994 69.370 0.144 1.00 24.47 174 ALA A N 1
ATOM 998 C CA . ALA A 1 174 ? 89.703 68.687 0.174 1.00 27.38 174 ALA A CA 1
ATOM 999 C C . ALA A 1 174 ? 89.409 68.267 1.602 1.00 27.27 174 ALA A C 1
ATOM 1000 O O . ALA A 1 174 ? 88.255 68.078 1.981 1.00 43.54 174 ALA A O 1
ATOM 1002 N N . HIS A 1 175 ? 90.472 68.126 2.388 1.00 25.50 175 HIS A N 1
ATOM 1003 C CA . HIS A 1 175 ? 90.354 67.735 3.785 1.00 26.07 175 HIS A CA 1
ATOM 1004 C C . HIS A 1 175 ? 91.299 68.585 4.628 1.00 32.69 175 HIS A C 1
ATOM 1005 O O . HIS A 1 175 ? 92.431 68.188 4.910 1.00 38.00 175 HIS A O 1
ATOM 1012 N N . GLY A 1 176 ? 90.821 69.761 5.018 1.00 28.34 176 GLY A N 1
ATOM 1013 C CA . GLY A 1 176 ? 91.615 70.670 5.823 1.00 28.74 176 GLY A CA 1
ATOM 1014 C C . GLY A 1 176 ? 92.003 70.157 7.196 1.00 29.74 176 GLY A C 1
ATOM 1015 O O . GLY A 1 176 ? 93.026 70.566 7.746 1.00 42.24 176 GLY A O 1
ATOM 1016 N N . HIS A 1 177 ? 91.200 69.261 7.756 1.00 23.31 177 HIS A N 1
ATOM 1017 C CA . HIS A 1 177 ? 91.496 68.724 9.073 1.00 24.16 177 HIS A CA 1
ATOM 1018 C C . HIS A 1 177 ? 92.543 67.598 9.020 1.00 32.22 177 HIS A C 1
ATOM 1019 O O . HIS A 1 177 ? 92.256 66.448 9.346 1.00 29.10 177 HIS A O 1
ATOM 1026 N N . SER A 1 178 ? 93.761 67.941 8.612 1.00 34.45 178 SER A N 1
ATOM 1027 C CA . SER A 1 178 ? 94.847 66.969 8.520 1.00 29.80 178 SER A CA 1
ATOM 1028 C C . SER A 1 178 ? 96.139 67.542 9.106 1.00 34.75 178 SER A C 1
ATOM 1029 O O . SER A 1 178 ? 96.353 68.758 9.083 1.00 37.27 178 SER A O 1
ATOM 1032 N N . THR A 1 179 ? 96.997 66.668 9.627 1.00 25.36 179 THR A N 1
ATOM 1033 C CA . THR A 1 179 ? 98.250 67.108 10.224 1.00 22.52 179 THR A CA 1
ATOM 1034 C C . THR A 1 179 ? 99.141 67.854 9.228 1.00 23.49 179 THR A C 1
ATOM 1035 O O . THR A 1 179 ? 99.856 68.786 9.601 1.00 29.46 179 THR A O 1
ATOM 1039 N N . ARG A 1 180 ? 99.095 67.454 7.966 1.00 22.05 180 ARG A N 1
ATOM 1040 C CA . ARG A 1 180 ? 99.922 68.104 6.939 1.00 28.73 180 ARG A CA 1
ATOM 1041 C C . ARG A 1 180 ? 99.452 69.545 6.718 1.00 31.88 180 ARG A C 1
ATOM 1042 O O . ARG A 1 180 ? 100.286 70.450 6.598 1.00 35.09 180 ARG A O 1
ATOM 1050 N N . ILE A 1 181 ? 98.145 69.776 6.638 1.00 39.49 181 ILE A N 1
ATOM 1051 C CA . ILE A 1 181 ? 97.627 71.128 6.426 1.00 39.49 181 ILE A CA 1
ATOM 1052 C C . ILE A 1 181 ? 97.873 71.994 7.658 1.00 37.64 181 ILE A C 1
ATOM 1053 O O . ILE A 1 181 ? 98.200 73.175 7.535 1.00 34.67 181 ILE A O 1
ATOM 1058 N N . ILE A 1 182 ? 97.716 71.405 8.842 1.00 27.79 182 ILE A N 1
ATOM 1059 C CA . ILE A 1 182 ? 97.954 72.137 10.084 1.00 31.12 182 ILE A CA 1
ATOM 1060 C C . ILE A 1 182 ? 99.406 72.632 10.141 1.00 36.46 182 ILE A C 1
ATOM 1061 O O . ILE A 1 182 ? 99.664 73.773 10.524 1.00 42.76 182 ILE A O 1
ATOM 1066 N N . GLU A 1 183 ? 100.345 71.774 9.751 1.00 38.21 183 GLU A N 1
ATOM 1067 C CA . GLU A 1 183 ? 101.759 72.138 9.740 1.00 27.68 183 GLU A CA 1
ATOM 1068 C C . GLU A 1 183 ? 102.038 73.173 8.662 1.00 26.23 183 GLU A C 1
ATOM 1069 O O . GLU A 1 183 ? 102.890 74.040 8.833 1.00 32.50 183 GLU A O 1
ATOM 1075 N N . LEU A 1 184 ? 101.318 73.079 7.550 1.00 22.74 184 LEU A N 1
ATOM 1076 C CA . LEU A 1 184 ? 101.507 74.017 6.452 1.00 24.77 184 LEU A CA 1
ATOM 1077 C C . LEU A 1 184 ? 101.105 75.429 6.883 1.00 30.32 184 LEU A C 1
ATOM 1078 O O . LEU A 1 184 ? 101.738 76.409 6.488 1.00 36.08 184 LEU A O 1
ATOM 1083 N N . ILE A 1 185 ? 100.048 75.531 7.686 1.00 29.45 185 ILE A N 1
ATOM 1084 C CA . ILE A 1 185 ? 99.580 76.832 8.151 1.00 29.58 185 ILE A CA 1
ATOM 1085 C C . ILE A 1 185 ? 100.621 77.428 9.089 1.00 29.54 185 ILE A C 1
ATOM 1086 O O . ILE A 1 185 ? 100.944 78.612 8.990 1.00 34.14 185 ILE A O 1
ATOM 1091 N N . LYS A 1 186 ? 101.151 76.600 9.987 1.00 22.64 186 LYS A N 1
ATOM 1092 C CA . LYS A 1 186 ? 102.179 77.041 10.921 1.00 21.25 186 LYS A CA 1
ATOM 1093 C C . LYS A 1 186 ? 103.359 77.652 10.161 1.00 28.82 186 LYS A C 1
ATOM 1094 O O . LYS A 1 186 ? 103.796 78.756 10.479 1.00 31.65 186 LYS A O 1
ATOM 1100 N N . LYS A 1 187 ? 103.867 76.926 9.164 1.00 26.09 187 LYS A N 1
ATOM 1101 C CA . LYS A 1 187 ? 105.000 77.389 8.367 1.00 28.13 187 LYS A CA 1
ATOM 1102 C C . LYS A 1 187 ? 104.716 78.710 7.666 1.00 26.49 187 LYS A C 1
ATOM 1103 O O . LYS A 1 187 ? 105.511 79.643 7.741 1.00 33.92 187 LYS A O 1
ATOM 1109 N N . ILE A 1 188 ? 103.585 78.781 6.972 1.00 27.10 188 ILE A N 1
ATOM 1110 C CA . ILE A 1 188 ? 103.223 79.990 6.254 1.00 29.81 188 ILE A CA 1
ATOM 1111 C C . ILE A 1 188 ? 103.052 81.188 7.183 1.00 24.97 188 ILE A C 1
ATOM 1112 O O . ILE A 1 188 ? 103.457 82.295 6.843 1.00 30.28 188 ILE A O 1
ATOM 1117 N N . LYS A 1 189 ? 102.466 80.962 8.354 1.00 23.76 189 LYS A N 1
ATOM 1118 C CA . LYS A 1 189 ? 102.263 82.040 9.309 1.00 31.72 189 LYS A CA 1
ATOM 1119 C C . LYS A 1 189 ? 103.534 82.499 10.011 1.00 35.84 189 LYS A C 1
ATOM 1120 O O . LYS A 1 189 ? 103.561 83.582 10.603 1.00 39.27 189 LYS A O 1
ATOM 1126 N N . THR A 1 190 ? 104.580 81.682 9.949 1.00 37.89 190 THR A N 1
ATOM 1127 C CA . THR A 1 190 ? 105.852 82.037 10.566 1.00 30.74 190 THR A CA 1
ATOM 1128 C C . THR A 1 190 ? 106.672 82.821 9.543 1.00 28.00 190 THR A C 1
ATOM 1129 O O . THR A 1 190 ? 107.367 83.768 9.894 1.00 30.85 190 THR A O 1
ATOM 1133 N N . LYS A 1 191 ? 106.559 82.425 8.276 1.00 21.29 191 LYS A N 1
ATOM 1134 C CA . LYS A 1 191 ? 107.278 83.062 7.177 1.00 25.07 191 LYS A CA 1
ATOM 1135 C C . LYS A 1 191 ? 106.599 84.324 6.642 1.00 27.54 191 LYS A C 1
ATOM 1136 O O . LYS A 1 191 ? 107.249 85.172 6.026 1.00 34.93 191 LYS A O 1
ATOM 1142 N N . TYR A 1 192 ? 105.289 84.429 6.859 1.00 27.60 192 TYR A N 1
ATOM 1143 C CA . TYR A 1 192 ? 104.512 85.583 6.404 1.00 24.74 192 TYR A CA 1
ATOM 1144 C C . TYR A 1 192 ? 103.455 85.863 7.462 1.00 26.06 192 TYR A C 1
ATOM 1145 O O . TYR A 1 192 ? 102.283 85.560 7.278 1.00 32.92 192 TYR A O 1
ATOM 1154 N N . PRO A 1 193 ? 103.864 86.484 8.578 1.00 19.94 193 PRO A N 1
ATOM 1155 C CA . PRO A 1 193 ? 102.973 86.809 9.694 1.00 18.77 193 PRO A CA 1
ATOM 1156 C C . PRO A 1 193 ? 101.754 87.689 9.430 1.00 29.05 193 PRO A C 1
ATOM 1157 O O . PRO A 1 193 ? 100.734 87.543 10.108 1.00 35.48 193 PRO A O 1
ATOM 1161 N N . ASN A 1 194 ? 101.838 88.593 8.462 1.00 31.64 194 ASN A N 1
ATOM 1162 C CA . ASN A 1 194 ? 100.698 89.469 8.184 1.00 36.16 194 ASN A CA 1
ATOM 1163 C C . ASN A 1 194 ? 99.812 89.033 7.014 1.00 35.45 194 ASN A C 1
ATOM 1164 O O . ASN A 1 194 ? 98.907 89.766 6.610 1.00 38.46 194 ASN A O 1
ATOM 1169 N N . LEU A 1 195 ? 100.059 87.840 6.483 1.00 23.91 195 LEU A N 1
ATOM 1170 C CA . LEU A 1 195 ? 99.265 87.330 5.368 1.00 21.22 195 LEU A CA 1
ATOM 1171 C C . LEU A 1 195 ? 97.990 86.684 5.916 1.00 20.04 195 LEU A C 1
ATOM 1172 O O . LEU A 1 195 ? 98.065 85.696 6.634 1.00 22.62 195 LEU A O 1
ATOM 1177 N N . ASP A 1 196 ? 96.829 87.241 5.588 1.00 25.24 196 ASP A N 1
ATOM 1178 C CA . ASP A 1 196 ? 95.572 86.659 6.045 1.00 26.68 196 ASP A CA 1
ATOM 1179 C C . ASP A 1 196 ? 95.385 85.277 5.414 1.00 23.05 196 ASP A C 1
ATOM 1180 O O . ASP A 1 196 ? 95.626 85.097 4.219 1.00 27.63 196 ASP A O 1
ATOM 1185 N N . LEU A 1 197 ? 94.957 84.307 6.218 1.00 21.00 197 LEU A N 1
ATOM 1186 C CA . LEU A 1 197 ? 94.735 82.950 5.721 1.00 20.25 197 LEU A CA 1
ATOM 1187 C C . LEU A 1 197 ? 93.343 82.381 5.865 1.00 10.97 197 LEU A C 1
ATOM 1188 O O . LEU A 1 197 ? 92.806 82.370 6.964 1.00 10.97 197 LEU A O 1
ATOM 1193 N N . ILE A 1 198 ? 92.895 81.917 4.699 1.00 17.31 198 ILE A N 1
ATOM 1194 C CA . ILE A 1 198 ? 91.602 81.055 4.795 1.00 24.16 198 ILE A CA 1
ATOM 1195 C C . ILE A 1 198 ? 92.094 79.610 4.762 1.00 22.91 198 ILE A C 1
ATOM 1196 O O . ILE A 1 198 ? 92.769 79.217 3.816 1.00 23.62 198 ILE A O 1
ATOM 1201 N N . ALA A 1 199 ? 91.773 78.831 5.789 1.00 25.68 199 ALA A N 1
ATOM 1202 C CA . ALA A 1 199 ? 92.242 77.453 5.861 1.00 28.46 199 ALA A CA 1
ATOM 1203 C C . ALA A 1 199 ? 91.273 76.385 5.350 1.00 34.22 199 ALA A C 1
ATOM 1204 O O . ALA A 1 199 ? 90.081 76.422 5.656 1.00 29.59 199 ALA A O 1
ATOM 1206 N N . GLY A 1 200 ? 91.847 75.440 4.591 1.00 42.94 200 GLY A N 1
ATOM 1207 C CA . GLY A 1 200 ? 91.171 74.295 3.975 1.00 32.44 200 GLY A CA 1
ATOM 1208 C C . GLY A 1 200 ? 89.726 74.004 4.288 1.00 35.04 200 GLY A C 1
ATOM 1209 O O . GLY A 1 200 ? 89.180 74.529 5.251 1.00 52.12 200 GLY A O 1
ATOM 1210 N N . ASN A 1 201 ? 89.102 73.139 3.491 1.00 27.07 201 ASN A N 1
ATOM 1211 C CA . ASN A 1 201 ? 87.691 72.837 3.725 1.00 16.46 201 ASN A CA 1
ATOM 1212 C C . ASN A 1 201 ? 87.427 71.857 4.859 1.00 18.04 201 ASN A C 1
ATOM 1213 O O . ASN A 1 201 ? 88.041 70.793 4.957 1.00 25.60 201 ASN A O 1
ATOM 1218 N N . ILE A 1 202 ? 86.510 72.262 5.730 1.00 13.15 202 ILE A N 1
ATOM 1219 C CA . ILE A 1 202 ? 86.127 71.494 6.906 1.00 13.59 202 ILE A CA 1
ATOM 1220 C C . ILE A 1 202 ? 84.602 71.493 7.059 1.00 19.81 202 ILE A C 1
ATOM 1221 O O . ILE A 1 202 ? 83.901 72.303 6.440 1.00 23.09 202 ILE A O 1
ATOM 1226 N N . VAL A 1 203 ? 84.102 70.581 7.886 1.00 24.27 203 VAL A N 1
ATOM 1227 C CA . VAL A 1 203 ? 82.677 70.502 8.161 1.00 16.04 203 VAL A CA 1
ATOM 1228 C C . VAL A 1 203 ? 82.429 70.211 9.637 1.00 19.49 203 VAL A C 1
ATOM 1229 O O . VAL A 1 203 ? 81.287 69.990 10.032 1.00 22.69 203 VAL A O 1
ATOM 1233 N N . THR A 1 204 ? 83.487 70.218 10.452 1.00 22.38 204 THR A N 1
ATOM 1234 C CA . THR A 1 204 ? 83.336 69.934 11.881 1.00 20.27 204 THR A CA 1
ATOM 1235 C C . THR A 1 204 ? 83.914 70.975 12.842 1.00 24.10 204 THR A C 1
ATOM 1236 O O . THR A 1 204 ? 84.810 71.749 12.504 1.00 26.60 204 THR A O 1
ATOM 1240 N N . LYS A 1 205 ? 83.388 70.939 14.061 1.00 21.84 205 LYS A N 1
ATOM 1241 C CA . LYS A 1 205 ? 83.777 71.815 15.156 1.00 27.76 205 LYS A CA 1
ATOM 1242 C C . LYS A 1 205 ? 85.227 71.561 15.595 1.00 24.73 205 LYS A C 1
ATOM 1243 O O . LYS A 1 205 ? 85.969 72.498 15.898 1.00 36.82 205 LYS A O 1
ATOM 1249 N N . GLU A 1 206 ? 85.624 70.290 15.622 1.00 30.40 206 GLU A N 1
ATOM 1250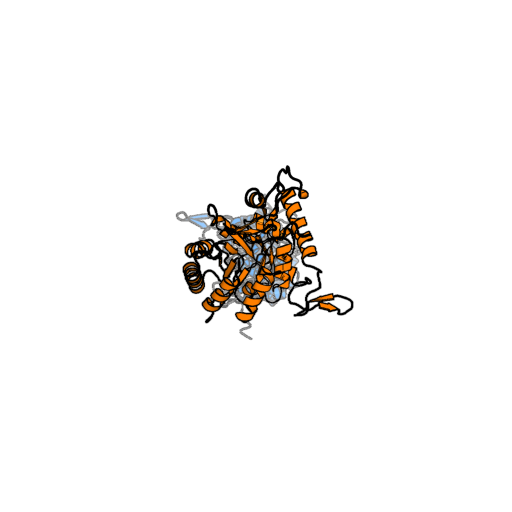 C CA . GLU A 1 206 ? 86.981 69.919 16.028 1.00 30.56 206 GLU A CA 1
ATOM 1251 C C . GLU A 1 206 ? 88.000 70.429 15.015 1.00 26.69 206 GLU A C 1
ATOM 1252 O O . GLU A 1 206 ? 89.099 70.851 15.378 1.00 33.76 206 GLU A O 1
ATOM 1258 N N . ALA A 1 207 ? 87.642 70.374 13.737 1.00 25.97 207 ALA A N 1
ATOM 1259 C CA . ALA A 1 207 ? 88.534 70.853 12.688 1.00 27.86 207 ALA A CA 1
ATOM 1260 C C . ALA A 1 207 ? 88.714 72.369 12.834 1.00 30.08 207 ALA A C 1
ATOM 1261 O O . ALA A 1 207 ? 89.813 72.895 12.676 1.00 37.24 207 ALA A O 1
ATOM 1263 N N . ALA A 1 208 ? 87.620 73.059 13.144 1.00 28.23 208 ALA A N 1
ATOM 1264 C CA . ALA A 1 208 ? 87.643 74.504 13.309 1.00 25.47 208 ALA A CA 1
ATOM 1265 C C . ALA A 1 208 ? 88.586 74.918 14.439 1.00 26.26 208 ALA A C 1
ATOM 1266 O O . ALA A 1 208 ? 89.329 75.899 14.310 1.00 24.68 208 ALA A O 1
ATOM 1268 N N . LEU A 1 209 ? 88.562 74.167 15.537 1.00 22.98 209 LEU A N 1
ATOM 1269 C CA . LEU A 1 209 ? 89.415 74.472 16.682 1.00 20.47 209 LEU A CA 1
ATOM 1270 C C . LEU A 1 209 ? 90.898 74.284 16.369 1.00 25.31 209 LEU A C 1
ATOM 1271 O O . LEU A 1 209 ? 91.732 75.084 16.785 1.00 38.31 209 LEU A O 1
ATOM 1273 N N . ASP A 1 210 ? 91.216 73.224 15.632 1.00 31.04 210 ASP A N 1
ATOM 1274 C CA . ASP A 1 210 ? 92.590 72.913 15.254 1.00 29.04 210 ASP A CA 1
ATOM 1275 C C . ASP A 1 210 ? 93.187 73.925 14.288 1.00 31.34 210 ASP A C 1
ATOM 1276 O O . ASP A 1 210 ? 94.328 74.357 14.461 1.00 43.09 210 ASP A O 1
ATOM 1281 N N . LEU A 1 211 ? 92.421 74.288 13.264 1.00 28.49 211 LEU A N 1
ATOM 1282 C CA . LEU A 1 211 ? 92.893 75.243 12.275 1.00 28.12 211 LEU A CA 1
ATOM 1283 C C . LEU A 1 211 ? 93.023 76.633 12.888 1.00 28.44 211 LEU A C 1
ATOM 1284 O O . LEU A 1 211 ? 93.957 77.367 12.587 1.00 31.66 211 LEU A O 1
ATOM 1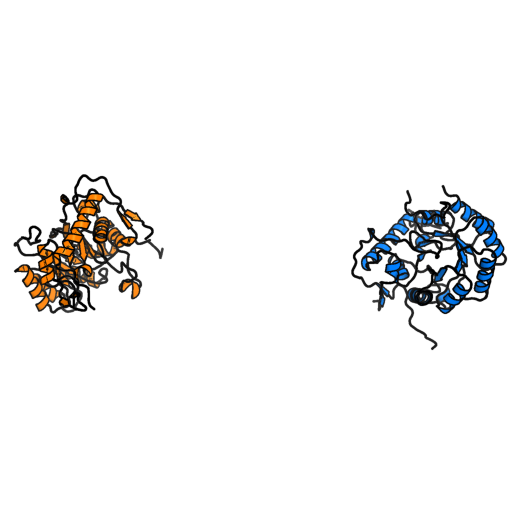289 N N . ILE A 1 212 ? 92.076 76.991 13.743 1.00 30.79 212 ILE A N 1
ATOM 1290 C CA . ILE A 1 212 ? 92.104 78.283 14.417 1.00 32.02 212 ILE A CA 1
ATOM 1291 C C . ILE A 1 212 ? 93.358 78.351 15.299 1.00 38.70 212 ILE A C 1
ATOM 1292 O O . ILE A 1 212 ? 94.052 79.372 15.350 1.00 36.61 212 ILE A O 1
ATOM 1297 N N . SER A 1 213 ? 93.641 77.243 15.979 1.00 42.20 213 SER A N 1
ATOM 1298 C CA . SER A 1 213 ? 94.783 77.143 16.877 1.00 36.10 213 SER A CA 1
ATOM 1299 C C . SER A 1 213 ? 96.139 77.409 16.247 1.00 34.59 213 SER A C 1
ATOM 1300 O O . SER A 1 213 ? 97.101 77.691 16.959 1.00 44.97 213 SER A O 1
ATOM 1303 N N . VAL A 1 214 ? 96.236 77.313 14.925 1.00 28.73 214 VAL A N 1
ATOM 1304 C CA . VAL A 1 214 ? 97.514 77.571 14.270 1.00 22.73 214 VAL A CA 1
ATOM 1305 C C . VAL A 1 214 ? 97.481 78.824 13.414 1.00 20.87 214 VAL A C 1
ATOM 1306 O O . VAL A 1 214 ? 98.270 78.972 12.478 1.00 30.47 214 VAL A O 1
ATOM 1310 N N . GLY A 1 215 ? 96.549 79.720 13.726 1.00 23.98 215 GLY A N 1
ATOM 1311 C CA . GLY A 1 215 ? 96.477 80.980 13.005 1.00 18.63 215 GLY A CA 1
ATOM 1312 C C . GLY A 1 215 ? 95.568 81.168 11.805 1.00 23.19 215 GLY A C 1
ATOM 1313 O O . GLY A 1 215 ? 95.753 82.136 11.067 1.00 25.14 215 GLY A O 1
ATOM 1314 N N . ALA A 1 216 ? 94.605 80.277 11.580 1.00 30.31 216 ALA A N 1
ATOM 1315 C CA . ALA A 1 216 ? 93.708 80.460 10.441 1.00 25.48 216 ALA A CA 1
ATOM 1316 C C . ALA A 1 216 ? 92.850 81.688 10.751 1.00 21.85 216 ALA A C 1
ATOM 1317 O O . ALA A 1 216 ? 92.297 81.810 11.844 1.00 16.00 216 ALA A O 1
ATOM 1319 N N . ASP A 1 217 ? 92.761 82.600 9.790 1.00 20.55 217 ASP A N 1
ATOM 1320 C CA . ASP A 1 217 ? 91.998 83.832 9.966 1.00 22.62 217 ASP A CA 1
ATOM 1321 C C . ASP A 1 217 ? 90.553 83.687 9.507 1.00 30.89 217 ASP A C 1
ATOM 1322 O O . ASP A 1 217 ? 89.681 84.470 9.891 1.00 27.19 217 ASP A O 1
ATOM 1327 N N . CYS A 1 218 ? 90.309 82.684 8.678 1.00 26.89 218 CYS A N 1
ATOM 1328 C CA . CYS A 1 218 ? 88.977 82.423 8.174 1.00 25.12 218 CYS A CA 1
ATOM 1329 C C . CYS A 1 218 ? 88.884 80.933 7.856 1.00 29.25 218 CYS A C 1
ATOM 1330 O O . CYS A 1 218 ? 89.868 80.318 7.447 1.00 25.70 218 CYS A O 1
ATOM 1333 N N . LEU A 1 219 ? 87.703 80.358 8.056 1.00 26.70 219 LEU A N 1
ATOM 1334 C CA . LEU A 1 219 ? 87.489 78.941 7.804 1.00 21.45 219 LEU A CA 1
ATOM 1335 C C . LEU A 1 219 ? 86.554 78.716 6.625 1.00 20.27 219 LEU A C 1
ATOM 1336 O O . LEU A 1 219 ? 85.450 79.257 6.588 1.00 25.64 219 LEU A O 1
ATOM 1341 N N . LYS A 1 220 ? 86.988 77.924 5.652 1.00 19.50 220 LYS A N 1
ATOM 1342 C CA . LYS A 1 220 ? 86.121 77.660 4.516 1.00 19.69 220 LYS A CA 1
ATOM 1343 C C . LYS A 1 220 ? 85.417 76.320 4.766 1.00 24.07 220 LYS A C 1
ATOM 1344 O O . LYS A 1 220 ? 86.059 75.276 4.890 1.00 27.28 220 LYS A O 1
ATOM 1350 N N . VAL A 1 221 ? 84.091 76.380 4.869 1.00 26.17 221 VAL A N 1
ATOM 1351 C CA . VAL A 1 221 ? 83.253 75.216 5.142 1.00 15.71 221 VAL A CA 1
ATOM 1352 C C . VAL A 1 221 ? 82.669 74.605 3.867 1.00 15.69 221 VAL A C 1
ATOM 1353 O O . VAL A 1 221 ? 82.144 75.323 3.009 1.00 15.78 221 VAL A O 1
ATOM 1357 N N . GLY A 1 222 ? 82.770 73.281 3.742 1.00 19.81 222 GLY A N 1
ATOM 1358 C CA . GLY A 1 222 ? 82.236 72.618 2.563 1.00 15.54 222 GLY A CA 1
ATOM 1359 C C . GLY A 1 222 ? 82.884 71.309 2.133 1.00 25.11 222 GLY A C 1
ATOM 1360 O O . GLY A 1 222 ? 83.945 71.309 1.505 1.00 28.31 222 GLY A O 1
ATOM 1361 N N . ILE A 1 223 ? 82.244 70.189 2.469 1.00 24.07 223 ILE A N 1
ATOM 1362 C CA . ILE A 1 223 ? 82.737 68.865 2.093 1.00 23.39 223 ILE A CA 1
ATOM 1363 C C . ILE A 1 223 ? 81.560 67.883 1.892 1.00 18.43 223 ILE A C 1
ATOM 1364 O O . ILE A 1 223 ? 80.832 67.555 2.835 1.00 17.37 223 ILE A O 1
ATOM 1369 N N . GLY A 1 224 ? 81.400 67.435 0.650 1.00 21.43 224 GLY A N 1
ATOM 1370 C CA . GLY A 1 224 ? 80.355 66.445 0.267 1.00 29.36 224 GLY A CA 1
ATOM 1371 C C . GLY A 1 224 ? 78.963 66.906 0.727 1.00 35.87 224 GLY A C 1
ATOM 1372 O O . GLY A 1 224 ? 78.210 66.123 1.341 1.00 43.73 224 GLY A O 1
ATOM 1373 N N . PRO A 1 225 ? 78.626 68.173 0.455 1.00 33.97 225 PRO A N 1
ATOM 1374 C CA . PRO A 1 225 ? 77.330 68.757 0.800 1.00 40.01 225 PRO A CA 1
ATOM 1375 C C . PRO A 1 225 ? 76.164 68.066 0.091 1.00 43.43 225 PRO A C 1
ATOM 1376 O O . PRO A 1 225 ? 75.041 67.982 0.679 1.00 45.80 225 PRO A O 1
ATOM 1380 N N . GLY A 1 226 ? 76.400 67.575 -1.137 1.00 45.95 226 GLY A N 1
ATOM 1381 C CA . GLY A 1 226 ? 75.331 66.893 -1.941 1.00 44.23 226 GLY A CA 1
ATOM 1382 C C . GLY A 1 226 ? 75.652 65.464 -2.335 1.00 47.63 226 GLY A C 1
ATOM 1383 O O . GLY A 1 226 ? 76.815 65.102 -2.507 1.00 47.24 226 GLY A O 1
ATOM 1384 N N . SER A 1 227 ? 74.614 64.652 -2.492 1.00 51.10 227 SER A N 1
ATOM 1385 C CA . SER A 1 227 ? 74.778 63.252 -2.866 1.00 49.89 227 SER A CA 1
ATOM 1386 C C . SER A 1 227 ? 75.462 63.081 -4.222 1.00 46.12 227 SER A C 1
ATOM 1387 O O . SER A 1 227 ? 76.118 62.070 -4.469 1.00 49.58 227 SER A O 1
ATOM 1390 N N . ILE A 1 228 ? 75.305 64.065 -5.102 1.00 43.37 228 ILE A N 1
ATOM 1391 C CA . ILE A 1 228 ? 75.922 63.995 -6.425 1.00 47.45 228 ILE A CA 1
ATOM 1392 C C . ILE A 1 228 ? 77.385 64.421 -6.381 1.00 44.24 228 ILE A C 1
ATOM 1393 O O . ILE A 1 228 ? 78.122 64.234 -7.350 1.00 52.32 228 ILE A O 1
ATOM 1398 N N . CYS A 1 229 ? 77.804 64.990 -5.254 1.00 43.51 229 CYS A N 1
ATOM 1399 C CA . CYS A 1 229 ? 79.186 65.435 -5.098 1.00 39.57 229 CYS A CA 1
ATOM 1400 C C . CYS A 1 229 ? 80.166 64.270 -5.027 1.00 36.94 229 CYS A C 1
ATOM 1401 O O . CYS A 1 229 ? 79.874 63.222 -4.451 1.00 37.08 229 CYS A O 1
ATOM 1404 N N . THR A 1 230 ? 81.336 64.478 -5.617 1.00 36.06 230 THR A N 1
ATOM 1405 C CA . THR A 1 230 ? 82.384 63.610 -6.020 1.00 32.80 230 THR A CA 1
ATOM 1406 C C . THR A 1 230 ? 82.910 62.955 -4.739 1.00 30.69 230 THR A C 1
ATOM 1407 O O . THR A 1 230 ? 83.226 61.765 -4.735 1.00 32.34 230 THR A O 1
ATOM 1411 N N . THR A 1 231 ? 82.999 63.720 -3.655 1.00 25.44 231 THR A N 1
ATOM 1412 C CA . THR A 1 231 ? 83.493 63.181 -2.389 1.00 22.43 231 THR A CA 1
ATOM 1413 C C . THR A 1 231 ? 82.502 62.189 -1.781 1.00 25.89 231 THR A C 1
ATOM 1414 O O . THR A 1 231 ? 82.903 61.174 -1.207 1.00 29.58 231 THR A O 1
ATOM 1418 N N . ARG A 1 232 ? 81.214 62.501 -1.898 1.00 26.55 232 ARG A N 1
ATOM 1419 C CA . ARG A 1 232 ? 80.145 61.646 -1.385 1.00 26.67 232 ARG A CA 1
ATOM 1420 C C . ARG A 1 232 ? 80.086 60.340 -2.184 1.00 19.20 232 ARG A C 1
ATOM 1421 O O . ARG A 1 232 ? 79.948 59.260 -1.619 1.00 29.34 232 ARG A O 1
ATOM 1429 N N . ILE A 1 233 ? 80.204 60.463 -3.502 1.00 18.35 233 ILE A N 1
ATOM 1430 C CA . ILE A 1 233 ? 80.157 59.329 -4.417 1.00 26.10 233 ILE A CA 1
ATOM 1431 C C . ILE A 1 233 ? 81.405 58.446 -4.360 1.00 28.46 233 ILE A C 1
ATOM 1432 O O . ILE A 1 233 ? 81.307 57.225 -4.224 1.00 32.66 233 ILE A O 1
ATOM 1437 N N . VAL A 1 234 ? 82.570 59.078 -4.466 1.00 25.86 234 VAL A N 1
ATOM 1438 C CA . VAL A 1 234 ? 83.847 58.382 -4.458 1.00 19.92 234 VAL A CA 1
ATOM 1439 C C . VAL A 1 234 ? 84.313 57.895 -3.089 1.00 22.43 234 VAL A C 1
ATOM 1440 O O . VAL A 1 234 ? 84.743 56.749 -2.946 1.00 24.88 234 VAL A O 1
ATOM 1444 N N . ALA A 1 235 ? 84.227 58.763 -2.086 1.00 17.68 235 ALA A N 1
ATOM 1445 C CA . ALA A 1 235 ? 84.690 58.413 -0.748 1.00 14.00 235 ALA A CA 1
ATOM 1446 C C . ALA A 1 235 ? 83.579 58.132 0.266 1.00 15.29 235 ALA A C 1
ATOM 1447 O O . ALA A 1 235 ? 83.856 57.721 1.393 1.00 18.80 235 ALA A O 1
ATOM 1449 N N . GLY A 1 236 ? 82.331 58.356 -0.137 1.00 15.62 236 GLY A N 1
ATOM 1450 C CA . GLY A 1 236 ? 81.209 58.143 0.767 1.00 9.48 236 GLY A CA 1
ATOM 1451 C C . GLY A 1 236 ? 81.321 59.077 1.961 1.00 14.73 236 GLY A C 1
ATOM 1452 O O . GLY A 1 236 ? 80.791 58.794 3.035 1.00 26.34 236 GLY A O 1
ATOM 1453 N N . VAL A 1 237 ? 82.002 60.205 1.761 1.00 23.73 237 VAL A N 1
ATOM 1454 C CA . VAL A 1 237 ? 82.231 61.187 2.820 1.00 21.69 237 VAL A CA 1
ATOM 1455 C C . VAL A 1 237 ? 81.532 62.531 2.592 1.00 20.36 237 VAL A C 1
ATOM 1456 O O . VAL A 1 237 ? 81.335 62.948 1.450 1.00 15.56 237 VAL A O 1
ATOM 1460 N N . GLY A 1 238 ? 81.158 63.208 3.677 1.00 17.07 238 GLY A N 1
ATOM 1461 C CA . GLY A 1 238 ? 80.518 64.509 3.535 1.00 20.50 238 GLY A CA 1
ATOM 1462 C C . GLY A 1 238 ? 79.400 64.844 4.511 1.00 22.37 238 GLY A C 1
ATOM 1463 O O . GLY A 1 238 ? 78.753 63.962 5.060 1.00 29.63 238 GLY A O 1
ATOM 1464 N N . VAL A 1 239 ? 79.175 66.136 4.724 1.00 29.05 239 VAL A N 1
ATOM 1465 C CA . VAL A 1 239 ? 78.129 66.600 5.629 1.00 21.59 239 VAL A CA 1
ATOM 1466 C C . VAL A 1 239 ? 77.335 67.743 4.999 1.00 29.18 239 VAL A C 1
ATOM 1467 O O . VAL A 1 239 ? 77.918 68.720 4.526 1.00 24.00 239 VAL A O 1
ATOM 1471 N N . PRO A 1 240 ? 75.993 67.621 4.961 1.00 31.18 240 PRO A N 1
ATOM 1472 C CA . PRO A 1 240 ? 75.113 68.654 4.392 1.00 24.26 240 PRO A CA 1
ATOM 1473 C C . PRO A 1 240 ? 75.548 70.045 4.874 1.00 15.07 240 PRO A C 1
ATOM 1474 O O . PRO A 1 240 ? 75.852 70.235 6.055 1.00 19.73 240 PRO A O 1
ATOM 1478 N N . GLN A 1 241 ? 75.574 71.003 3.948 1.00 12.35 241 GLN A N 1
ATOM 1479 C CA . GLN A 1 241 ? 76.043 72.364 4.209 1.00 13.49 241 GLN A CA 1
ATOM 1480 C C . GLN A 1 241 ? 75.461 73.161 5.378 1.00 15.57 241 GLN A C 1
ATOM 1481 O O . GLN A 1 241 ? 76.209 73.808 6.109 1.00 23.77 241 GLN A O 1
ATOM 1487 N N . ILE A 1 242 ? 74.145 73.129 5.571 1.00 11.58 242 ILE A N 1
ATOM 1488 C CA . ILE A 1 242 ? 73.560 73.897 6.667 1.00 11.84 242 ILE A CA 1
ATOM 1489 C C . ILE A 1 242 ? 74.067 73.399 8.013 1.00 9.34 242 ILE A C 1
ATOM 1490 O O . ILE A 1 242 ? 74.425 74.198 8.883 1.00 27.91 242 ILE A O 1
ATOM 1495 N N . THR A 1 243 ? 74.097 72.083 8.189 1.00 19.25 243 THR A N 1
ATOM 1496 C CA . THR A 1 243 ? 74.598 71.499 9.431 1.00 12.10 243 THR A CA 1
ATOM 1497 C C . THR A 1 243 ? 76.099 71.799 9.553 1.00 15.04 243 THR A C 1
ATOM 1498 O O . THR A 1 243 ? 76.598 72.102 10.641 1.00 20.59 243 THR A O 1
ATOM 1502 N N . ALA A 1 244 ? 76.813 71.695 8.435 1.00 12.28 244 ALA A N 1
ATOM 1503 C CA . ALA A 1 244 ? 78.248 71.970 8.421 1.00 13.15 244 ALA A CA 1
ATOM 1504 C C . ALA A 1 244 ? 78.509 73.397 8.917 1.00 18.74 244 ALA A C 1
ATOM 1505 O O . ALA A 1 244 ? 79.293 73.606 9.844 1.00 14.99 244 ALA A O 1
ATOM 1507 N N . ILE A 1 245 ? 77.835 74.369 8.308 1.00 18.26 245 ILE A N 1
ATOM 1508 C CA . ILE A 1 245 ? 77.993 75.767 8.693 1.00 20.87 245 ILE A CA 1
ATOM 1509 C C . ILE A 1 245 ? 77.598 75.981 10.152 1.00 23.37 245 ILE A C 1
ATOM 1510 O O . ILE A 1 245 ? 78.367 76.550 10.926 1.00 27.05 245 ILE A O 1
ATOM 1515 N N . CYS A 1 246 ? 76.405 75.519 10.523 1.00 25.17 246 CYS A N 1
ATOM 1516 C CA . CYS A 1 246 ? 75.909 75.670 11.892 1.00 20.45 246 CYS A CA 1
ATOM 1517 C C . CYS A 1 246 ? 76.894 75.087 12.892 1.00 20.95 246 CYS A C 1
ATOM 1518 O O . CYS A 1 246 ? 77.116 75.649 13.967 1.00 23.79 246 CYS A O 1
ATOM 1521 N N . ASP A 1 247 ? 77.464 73.938 12.540 1.00 26.07 247 ASP A N 1
ATOM 1522 C CA . ASP A 1 247 ? 78.411 73.263 13.410 1.00 27.76 247 ASP A CA 1
ATOM 1523 C C . ASP A 1 247 ? 79.687 74.065 13.672 1.00 25.13 247 ASP A C 1
ATOM 1524 O O . ASP A 1 247 ? 80.033 74.290 14.832 1.00 29.34 247 ASP A O 1
ATOM 1529 N N . VAL A 1 248 ? 80.393 74.505 12.629 1.00 22.27 248 VAL A N 1
ATOM 1530 C CA . VAL A 1 248 ? 81.610 75.265 12.890 1.00 30.19 248 VAL A CA 1
ATOM 1531 C C . VAL A 1 248 ? 81.238 76.628 13.467 1.00 29.01 248 VAL A C 1
ATOM 1532 O O . VAL A 1 248 ? 81.936 77.151 14.324 1.00 30.47 248 VAL A O 1
ATOM 1536 N N . TYR A 1 249 ? 80.122 77.190 13.019 1.00 29.30 249 TYR A N 1
ATOM 1537 C CA . TYR A 1 249 ? 79.689 78.478 13.536 1.00 29.41 249 TYR A CA 1
ATOM 1538 C C . TYR A 1 249 ? 79.416 78.390 15.031 1.00 36.90 249 TYR A C 1
ATOM 1539 O O . TYR A 1 249 ? 79.819 79.265 15.795 1.00 48.60 249 TYR A O 1
ATOM 1548 N N . GLU A 1 250 ? 78.724 77.334 15.445 1.00 52.34 250 GLU A N 1
ATOM 1549 C CA . GLU A 1 250 ? 78.398 77.143 16.854 1.00 60.96 250 GLU A CA 1
ATOM 1550 C C . GLU A 1 250 ? 79.655 76.831 17.656 1.00 65.40 250 GLU A C 1
ATOM 1551 O O . GLU A 1 250 ? 79.581 76.439 18.819 1.00 70.07 250 GLU A O 1
ATOM 1553 N N . ALA A 1 251 ? 80.810 77.002 17.022 1.00 65.39 251 ALA A N 1
ATOM 1554 C CA . ALA A 1 251 ? 82.085 76.757 17.675 1.00 64.40 251 ALA A CA 1
ATOM 1555 C C . ALA A 1 251 ? 82.903 78.042 17.639 1.00 65.23 251 ALA A C 1
ATOM 1556 O O . ALA A 1 251 ? 83.517 78.429 18.634 1.00 61.61 251 ALA A O 1
ATOM 1558 N N . CYS A 1 252 ? 82.897 78.700 16.483 1.00 71.12 252 CYS A N 1
ATOM 1559 C CA . CYS A 1 252 ? 83.634 79.945 16.298 1.00 75.61 252 CYS A CA 1
ATOM 1560 C C . CYS A 1 252 ? 82.813 81.149 16.715 1.00 79.25 252 CYS A C 1
ATOM 1561 O O . CYS A 1 252 ? 83.177 82.288 16.430 1.00 84.19 252 CYS A O 1
ATOM 1564 N N . ASN A 1 253 ? 81.694 80.893 17.380 1.00 84.08 253 ASN A N 1
ATOM 1565 C CA . ASN A 1 253 ? 80.852 81.976 17.848 1.00 86.76 253 ASN A CA 1
ATOM 1566 C C . ASN A 1 253 ? 81.628 82.632 18.987 1.00 90.31 253 ASN A C 1
ATOM 1567 O O . ASN A 1 253 ? 82.339 81.956 19.729 1.00 94.70 253 ASN A O 1
ATOM 1572 N N . ASN A 1 254 ? 81.506 83.949 19.104 1.00 91.96 254 ASN A N 1
ATOM 1573 C CA . ASN A 1 254 ? 82.194 84.702 20.146 1.00 91.84 254 ASN A CA 1
ATOM 1574 C C . ASN A 1 254 ? 83.673 84.917 19.832 1.00 86.90 254 ASN A C 1
ATOM 1575 O O . ASN A 1 254 ? 84.393 85.520 20.624 1.00 89.57 254 ASN A O 1
ATOM 1577 N N . THR A 1 255 ? 84.126 84.425 18.682 1.00 74.53 255 THR A N 1
ATOM 1578 C CA . THR A 1 255 ? 85.519 84.608 18.281 1.00 62.55 255 THR A CA 1
ATOM 1579 C C . THR A 1 255 ? 85.551 85.574 17.100 1.00 59.40 255 THR A C 1
ATOM 1580 O O . THR A 1 255 ? 84.507 85.912 16.541 1.00 59.29 255 THR A O 1
ATOM 1584 N N . ASN A 1 256 ? 86.742 86.022 16.721 1.00 53.96 256 ASN A N 1
ATOM 1585 C CA . ASN A 1 256 ? 86.879 86.948 15.604 1.00 46.61 256 ASN A CA 1
ATOM 1586 C C . ASN A 1 256 ? 87.269 86.222 14.317 1.00 45.69 256 ASN A C 1
ATOM 1587 O O . ASN A 1 256 ? 87.847 86.820 13.408 1.00 52.32 256 ASN A O 1
ATOM 1589 N N . ILE A 1 257 ? 86.952 84.932 14.245 1.00 36.68 257 ILE A N 1
ATOM 1590 C CA . ILE A 1 257 ? 87.259 84.132 13.068 1.00 31.45 257 ILE A CA 1
ATOM 1591 C C . ILE A 1 257 ? 86.015 84.054 12.189 1.00 29.54 257 ILE A C 1
ATOM 1592 O O . ILE A 1 257 ? 84.925 83.716 12.657 1.00 31.20 257 ILE A O 1
ATOM 1597 N N . CYS A 1 258 ? 86.181 84.374 10.913 1.00 24.91 258 CYS A N 1
ATOM 1598 C CA . CYS A 1 258 ? 85.059 84.360 9.988 1.00 19.46 258 CYS A CA 1
ATOM 1599 C C . CYS A 1 258 ? 84.838 83.007 9.324 1.00 24.71 258 CYS A C 1
ATOM 1600 O O . CYS A 1 258 ? 85.656 82.097 9.438 1.00 30.11 258 CYS A O 1
ATOM 1603 N N . ILE A 1 259 ? 83.717 82.891 8.625 1.00 19.98 259 ILE A N 1
ATOM 1604 C CA . ILE A 1 259 ? 83.345 81.655 7.960 1.00 9.74 259 ILE A CA 1
ATOM 1605 C C . ILE A 1 259 ? 82.897 81.886 6.528 1.00 11.40 259 ILE A C 1
ATOM 1606 O O . ILE A 1 259 ? 82.073 82.758 6.263 1.00 20.38 259 ILE A O 1
ATOM 1611 N N . ILE A 1 260 ? 83.459 81.110 5.607 1.00 14.80 260 ILE A N 1
ATOM 1612 C CA . ILE A 1 260 ? 83.079 81.186 4.204 1.00 10.50 260 ILE A CA 1
ATOM 1613 C C . ILE A 1 260 ? 82.276 79.914 3.916 1.00 18.26 260 ILE A C 1
ATOM 1614 O O . ILE A 1 260 ? 82.722 78.822 4.266 1.00 21.37 260 ILE A O 1
ATOM 1619 N N . ALA A 1 261 ? 81.094 80.047 3.315 1.00 27.26 261 ALA A N 1
ATOM 1620 C CA . ALA A 1 261 ? 80.287 78.871 2.965 1.00 21.17 261 ALA A CA 1
ATOM 1621 C C . ALA A 1 261 ? 80.625 78.583 1.506 1.00 21.22 261 ALA A C 1
ATOM 1622 O O . ALA A 1 261 ? 80.237 79.332 0.598 1.00 20.58 261 ALA A O 1
ATOM 1624 N N . ASP A 1 262 ? 81.358 77.495 1.290 1.00 27.49 262 ASP A N 1
ATOM 1625 C CA . ASP A 1 262 ? 81.816 77.123 -0.044 1.00 24.81 262 ASP A CA 1
ATOM 1626 C C . ASP A 1 262 ? 81.116 75.945 -0.709 1.00 21.86 262 ASP A C 1
ATOM 1627 O O . ASP A 1 262 ? 81.132 74.826 -0.202 1.00 22.43 262 ASP A O 1
ATOM 1632 N N . GLY A 1 263 ? 80.492 76.221 -1.849 1.00 31.14 263 GLY A N 1
ATOM 1633 C CA . GLY A 1 263 ? 79.838 75.176 -2.614 1.00 24.43 263 GLY A CA 1
ATOM 1634 C C . GLY A 1 263 ? 78.367 74.857 -2.472 1.00 25.11 263 GLY A C 1
ATOM 1635 O O . GLY A 1 263 ? 77.794 74.931 -1.385 1.00 32.33 263 GLY A O 1
ATOM 1636 N N . GLY A 1 264 ? 77.761 74.474 -3.595 1.00 25.38 264 GLY A N 1
ATOM 1637 C CA . GLY A 1 264 ? 76.355 74.110 -3.596 1.00 33.70 264 GLY A CA 1
ATOM 1638 C C . GLY A 1 264 ? 75.366 75.245 -3.791 1.00 37.06 264 GLY A C 1
ATOM 1639 O O . GLY A 1 264 ? 74.161 75.022 -3.731 1.00 41.75 264 GLY A O 1
ATOM 1640 N N . ILE A 1 265 ? 75.854 76.460 -4.019 1.00 34.43 265 ILE A N 1
ATOM 1641 C CA . ILE A 1 265 ? 74.949 77.582 -4.215 1.00 33.94 265 ILE A CA 1
ATOM 1642 C C . ILE A 1 265 ? 74.328 77.497 -5.607 1.00 32.53 265 ILE A C 1
ATOM 1643 O O . ILE A 1 265 ? 75.015 77.674 -6.612 1.00 33.10 265 ILE A O 1
ATOM 1648 N N . ARG A 1 266 ? 73.028 77.217 -5.655 1.00 30.21 266 ARG A N 1
ATOM 1649 C CA . ARG A 1 266 ? 72.298 77.115 -6.917 1.00 29.27 266 ARG A CA 1
ATOM 1650 C C . ARG A 1 266 ? 71.431 78.352 -7.132 1.00 29.77 266 ARG A C 1
ATOM 1651 O O . ARG A 1 266 ? 71.280 78.822 -8.261 1.00 34.26 266 ARG A O 1
ATOM 1659 N N . PHE A 1 267 ? 70.864 78.864 -6.040 1.00 25.04 267 PHE A N 1
ATOM 1660 C CA . PHE A 1 267 ? 69.973 80.026 -6.085 1.00 24.14 267 PHE A CA 1
ATOM 1661 C C . PHE A 1 267 ? 70.327 81.055 -5.027 1.00 19.09 267 PHE A C 1
ATOM 1662 O O . PHE A 1 267 ? 71.012 80.741 -4.049 1.00 25.88 267 PHE A O 1
ATOM 1670 N N . SER A 1 268 ? 69.820 82.274 -5.209 1.00 21.21 268 SER A N 1
ATOM 1671 C CA . SER A 1 268 ? 70.073 83.351 -4.264 1.00 17.46 268 SER A CA 1
ATOM 1672 C C . SER A 1 268 ? 69.561 82.956 -2.877 1.00 13.41 268 SER A C 1
ATOM 1673 O O . SER A 1 268 ? 70.116 83.363 -1.857 1.00 24.58 268 SER A O 1
ATOM 1676 N N . GLY A 1 269 ? 68.506 82.149 -2.844 1.00 15.56 269 GLY A N 1
ATOM 1677 C CA . GLY A 1 269 ? 67.965 81.703 -1.573 1.00 9.34 269 GLY A CA 1
ATOM 1678 C C . GLY A 1 269 ? 68.971 80.869 -0.794 1.00 11.72 269 GLY A C 1
ATOM 1679 O O . GLY A 1 269 ? 68.948 80.847 0.445 1.00 23.11 269 GLY A O 1
ATOM 1680 N N . ASP A 1 270 ? 69.860 80.178 -1.500 1.00 19.46 270 ASP A N 1
ATOM 1681 C CA . ASP A 1 270 ? 70.860 79.365 -0.811 1.00 14.77 270 ASP A CA 1
ATOM 1682 C C . ASP A 1 270 ? 71.841 80.287 -0.064 1.00 14.77 270 ASP A C 1
ATOM 1683 O O . ASP A 1 270 ? 72.316 79.964 1.025 1.00 13.41 270 ASP A O 1
ATOM 1688 N N . VAL A 1 271 ? 72.125 81.444 -0.652 1.00 15.93 271 VAL A N 1
ATOM 1689 C CA . VAL A 1 271 ? 73.035 82.396 -0.035 1.00 13.41 271 VAL A CA 1
ATOM 1690 C C . VAL A 1 271 ? 72.430 82.884 1.269 1.00 14.11 271 VAL A C 1
ATOM 1691 O O . VAL A 1 271 ? 73.108 82.955 2.293 1.00 25.98 271 VAL A O 1
ATOM 1695 N N . VAL A 1 272 ? 71.140 83.206 1.225 1.00 13.11 272 VAL A N 1
ATOM 1696 C CA . VAL A 1 272 ? 70.433 83.679 2.409 1.00 11.18 272 VAL A CA 1
ATOM 1697 C C . VAL A 1 272 ? 70.497 82.655 3.539 1.00 11.67 272 VAL A C 1
ATOM 1698 O O .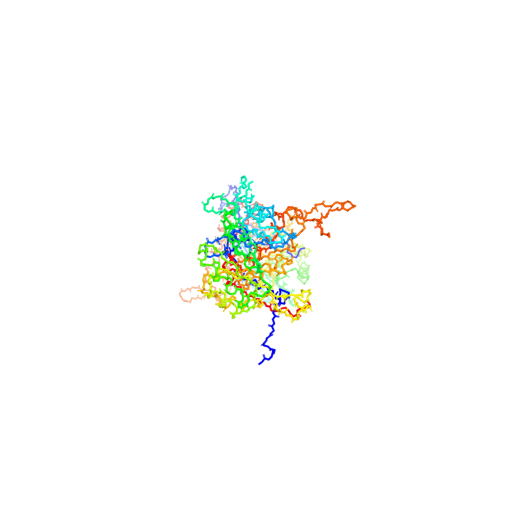 VAL A 1 272 ? 70.808 82.998 4.680 1.00 21.35 272 VAL A O 1
ATOM 1702 N N . LYS A 1 273 ? 70.203 81.398 3.216 1.00 19.88 273 LYS A N 1
ATOM 1703 C CA . LYS A 1 273 ? 70.232 80.322 4.201 1.00 16.38 273 LYS A CA 1
ATOM 1704 C C . LYS A 1 273 ? 71.646 80.083 4.745 1.00 17.90 273 LYS A C 1
ATOM 1705 O O . LYS A 1 273 ? 71.831 79.851 5.940 1.00 22.42 273 LYS A O 1
ATOM 1711 N N . ALA A 1 274 ? 72.637 80.142 3.860 1.00 17.37 274 ALA A N 1
ATOM 1712 C CA . ALA A 1 274 ? 74.028 79.921 4.249 1.00 17.47 274 ALA A CA 1
ATOM 1713 C C . ALA A 1 274 ? 74.460 80.938 5.294 1.00 18.93 274 ALA A C 1
ATOM 1714 O O . ALA A 1 274 ? 75.106 80.590 6.281 1.00 32.33 274 ALA A O 1
ATOM 1716 N N . ILE A 1 275 ? 74.092 82.197 5.078 1.00 15.96 275 ILE A N 1
ATOM 1717 C CA . ILE A 1 275 ? 74.461 83.243 6.011 1.00 11.32 275 ILE A CA 1
ATOM 1718 C C . ILE A 1 275 ? 73.655 83.129 7.294 1.00 11.32 275 ILE A C 1
ATOM 1719 O O . ILE A 1 275 ? 74.194 83.299 8.393 1.00 18.97 275 ILE A O 1
ATOM 1724 N N . ALA A 1 276 ? 72.368 82.831 7.166 1.00 15.21 276 ALA A N 1
ATOM 1725 C CA . ALA A 1 276 ? 71.522 82.692 8.349 1.00 15.85 276 ALA A CA 1
ATOM 1726 C C . ALA A 1 276 ? 72.061 81.555 9.213 1.00 16.32 276 ALA A C 1
ATOM 1727 O O . ALA A 1 276 ? 71.953 81.591 10.438 1.00 27.50 276 ALA A O 1
ATOM 1729 N N . ALA A 1 277 ? 72.645 80.545 8.572 1.00 16.92 277 ALA A N 1
ATOM 1730 C CA . ALA A 1 277 ? 73.219 79.413 9.300 1.00 13.64 277 ALA A CA 1
ATOM 1731 C C . ALA A 1 277 ? 74.504 79.820 10.048 1.00 18.86 277 ALA A C 1
ATOM 1732 O O . ALA A 1 277 ? 74.914 79.152 11.003 1.00 20.72 277 ALA A O 1
ATOM 1734 N N . GLY A 1 278 ? 75.143 80.906 9.615 1.00 19.76 278 GLY A N 1
ATOM 1735 C CA . GLY A 1 278 ? 76.345 81.354 10.299 1.00 15.89 278 GLY A CA 1
ATOM 1736 C C . GLY A 1 278 ? 77.522 81.815 9.452 1.00 13.90 278 GLY A C 1
ATOM 1737 O O . GLY A 1 278 ? 78.516 82.281 10.000 1.00 26.72 278 GLY A O 1
ATOM 1738 N N . ALA A 1 279 ? 77.427 81.681 8.129 1.00 9.34 279 ALA A N 1
ATOM 1739 C CA . ALA A 1 279 ? 78.502 82.110 7.239 1.00 15.42 279 ALA A CA 1
ATOM 1740 C C . ALA A 1 279 ? 78.571 83.639 7.152 1.00 22.79 279 ALA A C 1
ATOM 1741 O O . ALA A 1 279 ? 77.553 84.325 7.268 1.00 26.87 279 ALA A O 1
ATOM 1743 N N . ASP A 1 280 ? 79.774 84.160 6.942 1.00 25.10 280 ASP A N 1
ATOM 1744 C CA . ASP A 1 280 ? 79.989 85.597 6.820 1.00 17.25 280 ASP A CA 1
ATOM 1745 C C . ASP A 1 280 ? 79.984 85.941 5.340 1.00 16.77 280 ASP A C 1
ATOM 1746 O O . ASP A 1 280 ? 79.647 87.060 4.934 1.00 19.70 280 ASP A O 1
ATOM 1751 N N . SER A 1 281 ? 80.358 84.953 4.537 1.00 12.87 281 SER A N 1
ATOM 1752 C CA . SER A 1 281 ? 80.396 85.110 3.095 1.00 9.51 281 SER A CA 1
ATOM 1753 C C . SER A 1 281 ? 80.154 83.748 2.455 1.00 15.39 281 SER A C 1
ATOM 1754 O O . SER A 1 281 ? 80.116 82.723 3.133 1.00 21.49 281 SER A O 1
ATOM 1757 N N . VAL A 1 282 ? 80.008 83.739 1.142 1.00 10.22 282 VAL A N 1
ATOM 1758 C CA . VAL A 1 282 ? 79.722 82.505 0.448 1.00 10.58 282 VAL A CA 1
ATOM 1759 C C . VAL A 1 282 ? 80.611 82.413 -0.783 1.00 15.43 282 VAL A C 1
ATOM 1760 O O . VAL A 1 282 ? 80.812 83.415 -1.470 1.00 18.13 282 VAL A O 1
ATOM 1764 N N . MET A 1 283 ? 81.181 81.235 -1.036 1.00 18.57 283 MET A N 1
ATOM 1765 C CA . MET A 1 283 ? 82.029 81.053 -2.219 1.00 18.98 283 MET A CA 1
ATOM 1766 C C . MET A 1 283 ? 81.213 80.388 -3.316 1.00 18.89 283 MET A C 1
ATOM 1767 O O . MET A 1 283 ? 80.595 79.349 -3.102 1.00 23.24 283 MET A O 1
ATOM 1772 N N . ILE A 1 284 ? 81.241 80.989 -4.499 1.00 22.08 284 ILE A N 1
ATOM 1773 C CA . ILE A 1 284 ? 80.469 80.495 -5.625 1.00 17.10 284 ILE A CA 1
ATOM 1774 C C . ILE A 1 284 ? 81.340 80.145 -6.824 1.00 22.58 284 ILE A C 1
ATOM 1775 O O . ILE A 1 284 ? 82.242 80.897 -7.191 1.00 23.95 284 ILE A O 1
ATOM 1780 N N . GLY A 1 285 ? 81.054 78.999 -7.433 1.00 25.50 285 GLY A N 1
ATOM 1781 C CA . GLY A 1 285 ? 81.810 78.570 -8.594 1.00 26.24 285 GLY A CA 1
ATOM 1782 C C . GLY A 1 285 ? 80.921 78.372 -9.807 1.00 26.29 285 GLY A C 1
ATOM 1783 O O . GLY A 1 285 ? 80.923 79.180 -10.735 1.00 36.52 285 GLY A O 1
ATOM 1784 N N . ASN A 1 286 ? 80.152 77.289 -9.783 1.00 36.66 286 ASN A N 1
ATOM 1785 C CA . ASN A 1 286 ? 79.249 76.920 -10.867 1.00 41.17 286 ASN A CA 1
ATOM 1786 C C . ASN A 1 286 ? 78.460 78.082 -11.476 1.00 39.05 286 ASN A C 1
ATOM 1787 O O . ASN A 1 286 ? 78.537 78.325 -12.681 1.00 39.39 286 ASN A O 1
ATOM 1792 N N . LEU A 1 287 ? 77.707 78.800 -10.647 1.00 33.03 287 LEU A N 1
ATOM 1793 C CA . LEU A 1 287 ? 76.893 79.916 -11.130 1.00 28.84 287 LEU A CA 1
ATOM 1794 C C . LEU A 1 287 ? 77.675 80.999 -11.869 1.00 33.33 287 LEU A C 1
ATOM 1795 O O . LEU A 1 287 ? 77.082 81.830 -12.553 1.00 38.13 287 LEU A O 1
ATOM 1800 N N . PHE A 1 288 ? 78.997 81.000 -11.732 1.00 32.73 288 PHE A N 1
ATOM 1801 C CA . PHE A 1 288 ? 79.817 82.012 -12.396 1.00 23.69 288 PHE A CA 1
ATOM 1802 C C . PHE A 1 288 ? 80.538 81.474 -13.624 1.00 26.86 288 PHE A C 1
ATOM 1803 O O . PHE A 1 288 ? 81.011 82.243 -14.460 1.00 23.65 288 PHE A O 1
ATOM 1811 N N . ALA A 1 289 ? 80.612 80.150 -13.722 1.00 27.35 289 ALA A N 1
ATOM 1812 C CA . ALA A 1 289 ? 81.291 79.479 -14.824 1.00 25.97 289 ALA A CA 1
ATOM 1813 C C . ALA A 1 289 ? 80.811 79.889 -16.221 1.00 29.82 289 ALA A C 1
ATOM 1814 O O . ALA A 1 289 ? 81.576 79.835 -17.184 1.00 35.33 289 ALA A O 1
ATOM 1816 N N . GLY A 1 290 ? 79.551 80.298 -16.333 1.00 32.82 290 GLY A N 1
ATOM 1817 C CA . GLY A 1 290 ? 79.027 80.704 -17.625 1.00 24.71 290 GLY A CA 1
ATOM 1818 C C . GLY A 1 290 ? 79.134 82.192 -17.929 1.00 27.61 290 GLY A C 1
ATOM 1819 O O . GLY A 1 290 ? 78.737 82.635 -19.009 1.00 32.31 290 GLY A O 1
ATOM 1820 N N . THR A 1 291 ? 79.663 82.973 -16.990 1.00 26.45 291 THR A N 1
ATOM 1821 C CA . THR A 1 291 ? 79.798 84.412 -17.202 1.00 26.15 291 THR A CA 1
ATOM 1822 C C . THR A 1 291 ? 80.901 84.767 -18.184 1.00 29.00 291 THR A C 1
ATOM 1823 O O . THR A 1 291 ? 81.815 83.981 -18.440 1.00 36.00 291 THR A O 1
ATOM 1827 N N . LYS A 1 292 ? 80.810 85.974 -18.728 1.00 32.82 292 LYS A N 1
ATOM 1828 C CA . LYS A 1 292 ? 81.795 86.462 -19.673 1.00 35.68 292 LYS A CA 1
ATOM 1829 C C . LYS A 1 292 ? 83.215 86.434 -19.091 1.00 41.97 292 LYS A C 1
ATOM 1830 O O . LYS A 1 292 ? 84.145 85.959 -19.737 1.00 53.28 292 LYS A O 1
ATOM 1836 N N . GLU A 1 293 ? 83.365 86.924 -17.863 1.00 40.63 293 GLU A N 1
ATOM 1837 C CA . GLU A 1 293 ? 84.666 87.001 -17.200 1.00 30.67 293 GLU A CA 1
ATOM 1838 C C . GLU A 1 293 ? 85.365 85.697 -16.818 1.00 32.55 293 GLU A C 1
ATOM 1839 O O . GLU A 1 293 ? 86.557 85.712 -16.515 1.00 43.01 293 GLU A O 1
ATOM 1845 N N . SER A 1 294 ? 84.646 84.579 -16.816 1.00 32.08 294 SER A N 1
ATOM 1846 C CA . SER A 1 294 ? 85.273 83.306 -16.474 1.00 32.45 294 SER A CA 1
ATOM 1847 C C . SER A 1 294 ? 86.359 83.022 -17.506 1.00 35.13 294 SER A C 1
ATOM 1848 O O . SER A 1 294 ? 86.241 83.420 -18.666 1.00 37.18 294 SER A O 1
ATOM 1851 N N . PRO A 1 295 ? 87.434 82.329 -17.097 1.00 35.01 295 PRO A N 1
ATOM 1852 C CA . PRO A 1 295 ? 88.572 81.977 -17.956 1.00 36.92 295 PRO A CA 1
ATOM 1853 C C . PRO A 1 295 ? 88.208 81.306 -19.279 1.00 39.81 295 PRO A C 1
ATOM 1854 O O . PRO A 1 295 ? 89.016 81.256 -20.202 1.00 53.29 295 PRO A O 1
ATOM 1858 N N . SER A 1 296 ? 86.985 80.799 -19.363 1.00 47.89 296 SER A N 1
ATOM 1859 C CA . SER A 1 296 ? 86.509 80.114 -20.561 1.00 43.95 296 SER A CA 1
ATOM 1860 C C . SER A 1 296 ? 86.484 81.014 -21.793 1.00 47.01 296 SER A C 1
ATOM 1861 O O . SER A 1 296 ? 86.648 82.230 -21.696 1.00 54.64 296 SER A O 1
ATOM 1864 N N . GLU A 1 297 ? 86.277 80.401 -22.954 1.00 46.56 297 GLU A N 1
ATOM 1865 C CA . GLU A 1 297 ? 86.203 81.134 -24.212 1.00 48.42 297 GLU A CA 1
ATOM 1866 C C . GLU A 1 297 ? 84.748 81.127 -24.683 1.00 50.34 297 GLU A C 1
ATOM 1867 O O . GLU A 1 297 ? 84.043 80.129 -24.521 1.00 52.12 297 GLU A O 1
ATOM 1869 N N . GLU A 1 298 ? 84.299 82.244 -25.246 1.00 51.81 298 GLU A N 1
ATOM 1870 C CA . GLU A 1 298 ? 82.927 82.355 -25.735 1.00 60.29 298 GLU A CA 1
ATOM 1871 C C . GLU A 1 298 ? 82.730 81.597 -27.042 1.00 67.59 298 GLU A C 1
ATOM 1872 O O . GLU A 1 298 ? 83.517 81.730 -27.978 1.00 68.71 298 GLU A O 1
ATOM 1878 N N . ILE A 1 299 ? 81.672 80.794 -27.093 1.00 73.16 299 ILE A N 1
ATOM 1879 C CA . ILE A 1 299 ? 81.357 80.006 -28.276 1.00 73.93 299 ILE A CA 1
ATOM 1880 C C . ILE A 1 299 ? 79.906 80.215 -28.692 1.00 76.36 299 ILE A C 1
ATOM 1881 O O . ILE A 1 299 ? 79.005 80.213 -27.855 1.00 78.51 299 ILE A O 1
ATOM 1883 N N . ILE A 1 300 ? 79.685 80.398 -29.990 1.00 75.64 300 ILE A N 1
ATOM 1884 C CA . ILE A 1 300 ? 78.338 80.587 -30.516 1.00 71.30 300 ILE A CA 1
ATOM 1885 C C . ILE A 1 300 ? 77.893 79.300 -31.197 1.00 74.03 300 ILE A C 1
ATOM 1886 O O . ILE A 1 300 ? 78.379 78.964 -32.273 1.00 69.96 300 ILE A O 1
ATOM 1891 N N . TYR A 1 301 ? 76.975 78.578 -30.565 1.00 84.43 301 TYR A N 1
ATOM 1892 C CA . TYR A 1 301 ? 76.469 77.333 -31.132 1.00 92.18 301 TYR A CA 1
ATOM 1893 C C . TYR A 1 301 ? 75.073 77.549 -31.710 1.00 95.28 301 TYR A C 1
ATOM 1894 O O . TYR A 1 301 ? 74.115 77.797 -30.978 1.00 99.45 301 TYR A O 1
ATOM 1896 N N . ASN A 1 302 ? 74.975 77.450 -33.033 1.00 95.93 302 ASN A N 1
ATOM 1897 C CA . ASN A 1 302 ? 73.723 77.633 -33.761 1.00 95.59 302 ASN A CA 1
ATOM 1898 C C . ASN A 1 302 ? 72.788 78.686 -33.171 1.00 93.98 302 ASN A C 1
ATOM 1899 O O . ASN A 1 302 ? 71.687 78.370 -32.721 1.00 96.60 302 ASN A O 1
ATOM 1904 N N . GLY A 1 303 ? 73.236 79.938 -33.178 1.00 84.93 303 GLY A N 1
ATOM 1905 C CA . GLY A 1 303 ? 72.420 81.024 -32.660 1.00 78.52 303 GLY A CA 1
ATOM 1906 C C . GLY A 1 303 ? 72.463 81.216 -31.156 1.00 73.38 303 GLY A C 1
ATOM 1907 O O . GLY A 1 303 ? 72.098 82.279 -30.653 1.00 71.99 303 GLY A O 1
ATOM 1908 N N . LYS A 1 304 ? 72.900 80.188 -30.436 1.00 67.48 304 LYS A N 1
ATOM 1909 C CA . LYS A 1 304 ? 72.990 80.246 -28.981 1.00 61.63 304 LYS A CA 1
ATOM 1910 C C . LYS A 1 304 ? 74.430 80.543 -28.581 1.00 57.48 304 LYS A C 1
ATOM 1911 O O . LYS A 1 304 ? 75.345 80.374 -29.385 1.00 58.89 304 LYS A O 1
ATOM 1917 N N . LYS A 1 305 ? 74.634 80.987 -27.344 1.00 54.76 305 LYS A N 1
ATOM 1918 C CA . LYS A 1 305 ? 75.982 81.298 -26.877 1.00 50.59 305 LYS A CA 1
ATOM 1919 C C . LYS A 1 305 ? 76.409 80.427 -25.692 1.00 46.25 305 LYS A C 1
ATOM 1920 O O . LYS A 1 305 ? 75.591 80.073 -24.838 1.00 39.88 305 LYS A O 1
ATOM 1926 N N . PHE A 1 306 ? 77.698 80.093 -25.646 1.00 43.10 306 PHE A N 1
ATOM 1927 C CA . PHE A 1 306 ? 78.240 79.255 -24.581 1.00 40.52 306 PHE A CA 1
ATOM 1928 C C . PHE A 1 306 ? 79.657 79.631 -24.155 1.00 44.82 306 PHE A C 1
ATOM 1929 O O . PHE A 1 306 ? 80.298 80.509 -24.736 1.00 34.79 306 PHE A O 1
ATOM 1937 N N . LYS A 1 307 ? 80.133 78.942 -23.124 1.00 47.68 307 LYS A N 1
ATOM 1938 C CA . LYS A 1 307 ? 81.482 79.119 -22.613 1.00 52.31 307 LYS A CA 1
ATOM 1939 C C . LYS A 1 307 ? 82.128 77.739 -22.685 1.00 61.30 307 LYS A C 1
ATOM 1940 O O . LYS A 1 307 ? 81.549 76.758 -22.221 1.00 53.28 307 LYS A O 1
ATOM 1946 N N . SER A 1 308 ? 83.313 77.663 -23.283 1.00 77.37 308 SER A N 1
ATOM 1947 C CA . SER A 1 308 ? 84.021 76.392 -23.402 1.00 92.52 308 SER A CA 1
ATOM 1948 C C . SER A 1 308 ? 85.524 76.571 -23.246 1.00 99.29 308 SER A C 1
ATOM 1949 O O . SER A 1 308 ? 86.074 76.368 -22.164 1.00 35.23 308 SER A O 1
ATOM 1952 N N . MET A 1 345 ? 80.757 72.471 -22.206 1.00 64.06 345 MET A N 1
ATOM 1953 C CA . MET A 1 345 ? 80.169 73.745 -22.709 1.00 64.04 345 MET A CA 1
ATOM 1954 C C . MET A 1 345 ? 78.964 74.155 -21.864 1.00 65.28 345 MET A C 1
ATOM 1955 O O . MET A 1 345 ? 77.947 73.461 -21.842 1.00 71.37 345 MET A O 1
ATOM 1957 N N . VAL A 1 346 ? 79.085 75.282 -21.168 1.00 61.51 346 VAL A N 1
ATOM 1958 C CA . VAL A 1 346 ? 78.006 75.788 -20.322 1.00 53.94 346 VAL A CA 1
ATOM 1959 C C . VAL A 1 346 ? 77.363 77.025 -20.947 1.00 53.17 346 VAL A C 1
ATOM 1960 O O . VAL A 1 346 ? 78.050 77.877 -21.505 1.00 54.69 346 VAL A O 1
ATOM 1964 N N . PRO A 1 347 ? 76.029 77.135 -20.861 1.00 57.71 347 PRO A N 1
ATOM 1965 C CA . PRO A 1 347 ? 75.307 78.280 -21.426 1.00 55.32 347 PRO A CA 1
ATOM 1966 C C . PRO A 1 347 ? 75.779 79.644 -20.919 1.00 51.06 347 PRO A C 1
ATOM 1967 O O . PRO A 1 347 ? 76.036 79.828 -19.730 1.00 44.83 347 PRO A O 1
ATOM 1971 N N . TYR A 1 348 ? 75.883 80.595 -21.841 1.00 36.91 348 TYR A N 1
ATOM 1972 C CA . TYR A 1 348 ? 76.328 81.942 -21.516 1.00 38.58 348 TYR A CA 1
ATOM 1973 C C . TYR A 1 348 ? 75.417 82.619 -20.486 1.00 42.93 348 TYR A C 1
ATOM 1974 O O . TYR A 1 348 ? 74.189 82.528 -20.567 1.00 47.46 348 TYR A O 1
ATOM 1983 N N . SER A 1 349 ? 76.030 83.306 -19.524 1.00 39.35 349 SER A N 1
ATOM 1984 C CA . SER A 1 349 ? 75.289 83.988 -18.467 1.00 32.49 349 SER A CA 1
ATOM 1985 C C . SER A 1 349 ? 75.366 85.504 -18.580 1.00 39.08 349 SER A C 1
ATOM 1986 O O . SER A 1 349 ? 74.579 86.216 -17.961 1.00 45.43 349 SER A O 1
ATOM 1989 N N . GLY A 1 350 ? 76.323 85.993 -19.362 1.00 42.56 350 GLY A N 1
ATOM 1990 C CA . GLY A 1 350 ? 76.491 87.426 -19.511 1.00 40.89 350 GLY A CA 1
ATOM 1991 C C . GLY A 1 350 ? 77.515 87.931 -18.513 1.00 45.40 350 GLY A C 1
ATOM 1992 O O . GLY A 1 350 ? 78.207 87.137 -17.868 1.00 52.95 350 GLY A O 1
ATOM 1993 N N . LYS A 1 351 ? 77.618 89.249 -18.384 1.00 40.34 351 LYS A N 1
ATOM 1994 C CA . LYS A 1 351 ? 78.559 89.858 -17.448 1.00 35.35 351 LYS A CA 1
ATOM 1995 C C . LYS A 1 351 ? 78.295 89.362 -16.031 1.00 35.18 351 LYS A C 1
ATOM 1996 O O . LYS A 1 351 ? 77.143 89.261 -15.609 1.00 41.22 351 LYS A O 1
ATOM 2002 N N . LEU A 1 352 ? 79.364 89.059 -15.301 1.00 39.76 352 LEU A N 1
ATOM 2003 C CA . LEU A 1 352 ? 79.247 88.597 -13.921 1.00 39.18 352 LEU A CA 1
ATOM 2004 C C . LEU A 1 352 ? 78.310 89.543 -13.176 1.00 37.01 352 LEU A C 1
ATOM 2005 O O . LEU A 1 352 ? 77.430 89.126 -12.423 1.00 40.43 352 LEU A O 1
ATOM 2010 N N . LYS A 1 353 ? 78.527 90.828 -13.411 1.00 42.61 353 LYS A N 1
ATOM 2011 C CA . LYS A 1 353 ? 77.756 91.898 -12.804 1.00 38.86 353 LYS A CA 1
ATOM 2012 C C . LYS A 1 353 ? 76.255 91.633 -12.809 1.00 40.06 353 LYS A C 1
ATOM 2013 O O . LYS A 1 353 ? 75.565 91.954 -11.840 1.00 38.30 353 LYS A O 1
ATOM 2019 N N . ASP A 1 354 ? 75.750 91.042 -13.889 1.00 36.68 354 ASP A N 1
ATOM 2020 C CA . ASP A 1 354 ? 74.322 90.760 -13.986 1.00 37.43 354 ASP A CA 1
ATOM 2021 C C . ASP A 1 354 ? 73.896 89.633 -13.050 1.00 35.55 354 ASP A C 1
ATOM 2022 O O . ASP A 1 354 ? 72.840 89.705 -12.422 1.00 40.79 354 ASP A O 1
ATOM 2027 N N . ILE A 1 355 ? 74.712 88.591 -12.954 1.00 32.37 355 ILE A N 1
ATOM 2028 C CA . ILE A 1 355 ? 74.399 87.486 -12.059 1.00 32.11 355 ILE A CA 1
ATOM 2029 C C . ILE A 1 355 ? 74.487 87.985 -10.621 1.00 30.67 355 ILE A C 1
ATOM 2030 O O . ILE A 1 355 ? 73.648 87.645 -9.790 1.00 34.07 355 ILE A O 1
ATOM 2035 N N . LEU A 1 356 ? 75.500 88.800 -10.333 1.00 28.70 356 LEU A N 1
ATOM 2036 C CA . LEU A 1 356 ? 75.672 89.346 -8.990 1.00 24.94 356 LEU A CA 1
ATOM 2037 C C . LEU A 1 356 ? 74.481 90.202 -8.568 1.00 23.99 356 LEU A C 1
ATOM 2038 O O . LEU A 1 356 ? 74.034 90.124 -7.424 1.00 29.92 356 LEU A O 1
ATOM 2043 N N . THR A 1 357 ? 73.969 91.013 -9.489 1.00 29.90 357 THR A N 1
ATOM 2044 C CA . THR A 1 357 ? 72.817 91.861 -9.202 1.00 34.56 357 THR A CA 1
ATOM 2045 C C . THR A 1 357 ? 71.631 90.980 -8.810 1.00 38.31 357 THR A C 1
ATOM 2046 O O . THR A 1 357 ? 70.879 91.295 -7.887 1.00 33.43 357 THR A O 1
ATOM 2050 N N . GLN A 1 358 ? 71.477 89.870 -9.519 1.00 32.53 358 GLN A N 1
ATOM 2051 C CA . GLN A 1 358 ? 70.404 88.926 -9.239 1.00 33.53 358 GLN A CA 1
ATOM 2052 C C . GLN A 1 358 ? 70.594 88.326 -7.843 1.00 31.74 358 GLN A C 1
ATOM 2053 O O . GLN A 1 358 ? 69.644 88.235 -7.064 1.00 36.98 358 GLN A O 1
ATOM 2059 N N . LEU A 1 359 ? 71.829 87.936 -7.528 1.00 27.76 359 LEU A N 1
ATOM 2060 C CA . LEU A 1 359 ? 72.143 87.331 -6.234 1.00 24.36 359 LEU A CA 1
ATOM 2061 C C . LEU A 1 359 ? 72.045 88.300 -5.051 1.00 26.46 359 LEU A C 1
ATOM 2062 O O . LEU A 1 359 ? 71.561 87.924 -3.980 1.00 28.65 359 LEU A O 1
ATOM 2067 N N . LYS A 1 360 ? 72.506 89.536 -5.217 1.00 24.84 360 LYS A N 1
ATOM 2068 C CA . LYS A 1 360 ? 72.408 90.470 -4.108 1.00 26.22 360 LYS A CA 1
ATOM 2069 C C . LYS A 1 360 ? 70.957 90.892 -3.909 1.00 25.96 360 LYS A C 1
ATOM 2070 O O . LYS A 1 360 ? 70.528 91.143 -2.781 1.00 29.04 360 LYS A O 1
ATOM 2076 N N . GLY A 1 361 ? 70.197 90.940 -5.001 1.00 28.57 361 GLY A N 1
ATOM 2077 C CA . GLY A 1 361 ? 68.793 91.291 -4.902 1.00 26.69 361 GLY A CA 1
ATOM 2078 C C . GLY A 1 361 ? 68.061 90.269 -4.044 1.00 27.74 361 GLY A C 1
ATOM 2079 O O . GLY A 1 361 ? 67.320 90.624 -3.128 1.00 25.94 361 GLY A O 1
ATOM 2080 N N . GLY A 1 362 ? 68.279 88.990 -4.334 1.00 25.26 362 GLY A N 1
ATOM 2081 C CA . GLY A 1 362 ? 67.633 87.944 -3.562 1.00 10.04 362 GLY A CA 1
ATOM 2082 C C . GLY A 1 362 ? 68.049 87.968 -2.100 1.00 12.94 362 GLY A C 1
ATOM 2083 O O . GLY A 1 362 ? 67.244 87.693 -1.201 1.00 22.49 362 GLY A O 1
ATOM 2084 N N . LEU A 1 363 ? 69.315 88.303 -1.855 1.00 23.81 363 LEU A N 1
ATOM 2085 C CA . LEU A 1 363 ? 69.841 88.364 -0.487 1.00 25.54 363 LEU A CA 1
ATOM 2086 C C . LEU A 1 363 ? 69.137 89.488 0.269 1.00 19.26 363 LEU A C 1
ATOM 2087 O O . LEU A 1 363 ? 68.734 89.328 1.422 1.00 23.22 363 LEU A O 1
ATOM 2092 N N . MET A 1 364 ? 69.006 90.631 -0.395 1.00 20.13 364 MET A N 1
ATOM 2093 C CA . MET A 1 364 ? 68.349 91.792 0.190 1.00 22.08 364 MET A CA 1
ATOM 2094 C C . MET A 1 364 ? 66.888 91.480 0.475 1.00 21.48 364 MET A C 1
ATOM 2095 O O . MET A 1 364 ? 66.363 91.848 1.526 1.00 24.27 364 MET A O 1
ATOM 2100 N N . SER A 1 365 ? 66.233 90.794 -0.459 1.00 19.85 365 SER A N 1
ATOM 2101 C CA . SER A 1 365 ? 64.836 90.431 -0.269 1.00 17.12 365 SER A CA 1
ATOM 2102 C C . SER A 1 365 ? 64.717 89.549 0.969 1.00 18.29 365 SER A C 1
ATOM 2103 O O . SER A 1 365 ? 63.848 89.766 1.821 1.00 33.41 365 SER A O 1
ATOM 2106 N N . GLY A 1 366 ? 65.611 88.562 1.062 1.00 20.02 366 GLY A N 1
ATOM 2107 C CA . GLY A 1 366 ? 65.617 87.661 2.201 1.00 10.23 366 GLY A CA 1
ATOM 2108 C C . GLY A 1 366 ? 65.853 88.391 3.516 1.00 14.57 366 GLY A C 1
ATOM 2109 O O . GLY A 1 366 ? 65.232 88.072 4.532 1.00 27.11 366 GLY A O 1
ATOM 2110 N N . MET A 1 367 ? 66.759 89.365 3.509 1.00 17.89 367 MET A N 1
ATOM 2111 C CA . MET A 1 367 ? 67.035 90.135 4.716 1.00 15.67 367 MET A CA 1
ATOM 2112 C C . MET A 1 367 ? 65.800 90.987 5.063 1.00 24.06 367 MET A C 1
ATOM 2113 O O . MET A 1 367 ? 65.486 91.194 6.235 1.00 27.64 367 MET A O 1
ATOM 2118 N N . GLY A 1 368 ? 65.108 91.478 4.038 1.00 21.57 368 GLY A N 1
ATOM 2119 C CA . GLY A 1 368 ? 63.896 92.246 4.269 1.00 22.06 368 GLY A CA 1
ATOM 2120 C C . GLY A 1 368 ? 62.881 91.372 5.005 1.00 25.52 368 GLY A C 1
ATOM 2121 O O . GLY A 1 368 ? 62.250 91.816 5.968 1.00 27.68 368 GLY A O 1
ATOM 2122 N N . TYR A 1 369 ? 62.740 90.121 4.556 1.00 23.45 369 TYR A N 1
ATOM 2123 C CA . TYR A 1 369 ? 61.818 89.156 5.173 1.00 20.76 369 TYR A CA 1
ATOM 2124 C C . TYR A 1 369 ? 62.156 88.842 6.627 1.00 24.83 369 TYR A C 1
ATOM 2125 O O . TYR A 1 369 ? 61.274 88.484 7.410 1.00 24.87 369 TYR A O 1
ATOM 2134 N N . LEU A 1 370 ? 63.428 88.959 6.991 1.00 27.56 370 LEU A N 1
ATOM 2135 C CA . LEU A 1 370 ? 63.831 88.659 8.361 1.00 17.16 370 LEU A CA 1
ATOM 2136 C C . LEU A 1 370 ? 64.114 89.872 9.222 1.00 21.51 370 LEU A C 1
ATOM 2137 O O . LEU A 1 370 ? 64.514 89.738 10.380 1.00 21.42 370 LEU A O 1
ATOM 2142 N N . GLY A 1 371 ? 63.888 91.055 8.666 1.00 25.45 371 GLY A N 1
ATOM 2143 C CA . GLY A 1 371 ? 64.134 92.265 9.423 1.00 26.85 371 GLY A CA 1
ATOM 2144 C C . GLY A 1 371 ? 65.593 92.403 9.809 1.00 28.07 371 GLY A C 1
ATOM 2145 O O . GLY A 1 371 ? 65.905 92.762 10.944 1.00 28.34 371 GLY A O 1
ATOM 2146 N N . ALA A 1 372 ? 66.488 92.099 8.871 1.00 25.36 372 ALA A N 1
ATOM 2147 C CA . ALA A 1 372 ? 67.918 92.222 9.122 1.00 23.52 372 ALA A CA 1
ATOM 2148 C C . ALA A 1 372 ? 68.436 93.386 8.287 1.00 24.98 372 ALA A C 1
ATOM 2149 O O . ALA A 1 372 ? 68.250 93.422 7.068 1.00 21.77 372 ALA A O 1
ATOM 2151 N N . ALA A 1 373 ? 69.071 94.346 8.944 1.00 27.83 373 ALA A N 1
ATOM 2152 C CA . ALA A 1 373 ? 69.620 95.495 8.240 1.00 34.36 373 ALA A CA 1
ATOM 2153 C C . ALA A 1 373 ? 71.059 95.204 7.811 1.00 26.56 373 ALA A C 1
ATOM 2154 O O . ALA A 1 373 ? 71.560 95.778 6.850 1.00 28.43 373 ALA A O 1
ATOM 2156 N N . THR A 1 374 ? 71.711 94.299 8.531 1.00 30.06 374 THR A N 1
ATOM 2157 C CA . THR A 1 374 ? 73.090 93.923 8.241 1.00 29.37 374 THR A CA 1
ATOM 2158 C C . THR A 1 374 ? 73.264 92.412 8.166 1.00 31.67 374 THR A C 1
ATOM 2159 O O . THR A 1 374 ? 72.386 91.650 8.581 1.00 33.51 374 THR A O 1
ATOM 2163 N N . ILE A 1 375 ? 74.409 91.989 7.640 1.00 32.45 375 ILE A N 1
ATOM 2164 C CA . ILE A 1 375 ? 74.726 90.573 7.514 1.00 26.01 375 ILE A CA 1
ATOM 2165 C C . ILE A 1 375 ? 74.729 89.950 8.902 1.00 27.45 375 ILE A C 1
ATOM 2166 O O . ILE A 1 375 ? 74.256 88.828 9.104 1.00 29.03 375 ILE A O 1
ATOM 2171 N N . SER A 1 376 ? 75.263 90.697 9.859 1.00 27.96 376 SER A N 1
ATOM 2172 C CA . SER A 1 376 ? 75.332 90.245 11.237 1.00 25.08 376 SER A CA 1
ATOM 2173 C C . SER A 1 376 ? 73.952 89.934 11.832 1.00 25.92 376 SER A C 1
ATOM 2174 O O . SER A 1 376 ? 73.810 89.003 12.626 1.00 34.83 376 SER A O 1
ATOM 2177 N N . ASP A 1 377 ? 72.941 90.710 11.451 1.00 30.80 377 ASP A N 1
ATOM 2178 C CA . ASP A 1 377 ? 71.590 90.489 11.955 1.00 23.35 377 ASP A CA 1
ATOM 2179 C C . ASP A 1 377 ? 71.000 89.237 11.334 1.00 25.44 377 ASP A C 1
ATOM 2180 O O . ASP A 1 377 ? 70.265 88.488 11.980 1.00 25.80 377 ASP A O 1
ATOM 2185 N N . LEU A 1 378 ? 71.318 89.013 10.068 1.00 21.84 378 LEU A N 1
ATOM 2186 C CA . LEU A 1 378 ? 70.812 87.847 9.380 1.00 22.71 378 LEU A CA 1
ATOM 2187 C C . LEU A 1 378 ? 71.295 86.582 10.089 1.00 27.23 378 LEU A C 1
ATOM 2188 O O . LEU A 1 378 ? 70.535 85.630 10.248 1.00 30.89 378 LEU A O 1
ATOM 2193 N N . LYS A 1 379 ? 72.545 86.599 10.546 1.00 29.95 379 LYS A N 1
ATOM 2194 C CA . LYS A 1 379 ? 73.150 85.450 11.220 1.00 21.15 379 LYS A CA 1
ATOM 2195 C C . LYS A 1 379 ? 72.643 85.172 12.630 1.00 25.92 379 LYS A C 1
ATOM 2196 O O . LYS A 1 379 ? 72.596 84.017 13.055 1.00 36.36 379 LYS A O 1
ATOM 2202 N N . ILE A 1 380 ? 72.279 86.218 13.364 1.00 26.70 380 ILE A N 1
ATOM 2203 C CA . ILE A 1 380 ? 71.823 86.012 14.733 1.00 27.44 380 ILE A CA 1
ATOM 2204 C C . ILE A 1 380 ? 70.316 85.960 14.916 1.00 34.51 380 ILE A C 1
ATOM 2205 O O . ILE A 1 380 ? 69.811 85.152 15.688 1.00 44.26 380 ILE A O 1
ATOM 2210 N N . ASN A 1 381 ? 69.597 86.830 14.223 1.00 37.36 381 ASN A N 1
ATOM 2211 C CA . ASN A 1 381 ? 68.150 86.864 14.355 1.00 40.28 381 ASN A CA 1
ATOM 2212 C C . ASN A 1 381 ? 67.519 86.180 13.161 1.00 40.56 381 ASN A C 1
ATOM 2213 O O . ASN A 1 381 ? 66.949 86.823 12.282 1.00 52.22 381 ASN A O 1
ATOM 2218 N N . SER A 1 382 ? 67.626 84.860 13.150 1.00 31.94 382 SER A N 1
ATOM 2219 C CA . SER A 1 382 ? 67.113 84.065 12.057 1.00 30.51 382 SER A CA 1
ATOM 2220 C C . SER A 1 382 ? 66.813 82.643 12.518 1.00 31.09 382 SER A C 1
ATOM 2221 O O . SER A 1 382 ? 67.559 82.060 13.303 1.00 35.71 382 SER A O 1
ATOM 2224 N N . LYS A 1 383 ? 65.710 82.093 12.029 1.00 31.45 383 LYS A N 1
ATOM 2225 C CA . LYS A 1 383 ? 65.308 80.746 12.385 1.00 22.82 383 LYS A CA 1
ATOM 2226 C C . LYS A 1 383 ? 64.738 80.008 11.187 1.00 27.07 383 LYS A C 1
ATOM 2227 O O . LYS A 1 383 ? 64.117 80.612 10.313 1.00 30.36 383 LYS A O 1
ATOM 2233 N N . PHE A 1 384 ? 64.967 78.698 11.148 1.00 25.19 384 PHE A N 1
ATOM 2234 C CA . PHE A 1 384 ? 64.472 77.877 10.059 1.00 14.45 384 PHE A CA 1
ATOM 2235 C C . PHE A 1 384 ? 63.421 76.889 10.548 1.00 16.57 384 PHE A C 1
ATOM 2236 O O . PHE A 1 384 ? 63.316 76.598 11.746 1.00 15.37 384 PHE A O 1
ATOM 2244 N N . VAL A 1 385 ? 62.657 76.366 9.595 1.00 19.56 385 VAL A N 1
ATOM 2245 C CA . VAL A 1 385 ? 61.703 75.303 9.869 1.00 24.94 385 VAL A CA 1
ATOM 2246 C C . VAL A 1 385 ? 62.285 74.193 8.990 1.00 25.14 385 VAL A C 1
ATOM 2247 O O . VAL A 1 385 ? 62.911 74.487 7.967 1.00 24.33 385 VAL A O 1
ATOM 2251 N N . LYS A 1 386 ? 62.123 72.939 9.402 1.00 24.55 386 LYS A N 1
ATOM 2252 C CA . LYS A 1 386 ? 62.623 71.810 8.625 1.00 23.47 386 LYS A CA 1
ATOM 2253 C C . LYS A 1 386 ? 61.581 71.440 7.580 1.00 24.43 386 LYS A C 1
ATOM 2254 O O . LYS A 1 386 ? 60.393 71.326 7.886 1.00 30.88 386 LYS A O 1
ATOM 2260 N N . ILE A 1 387 ? 62.029 71.256 6.346 1.00 30.58 387 ILE A N 1
ATOM 2261 C CA . ILE A 1 387 ? 61.123 70.910 5.265 1.00 36.48 387 ILE A CA 1
ATOM 2262 C C . ILE A 1 387 ? 61.029 69.406 5.069 1.00 47.23 387 ILE A C 1
ATOM 2263 O O . ILE A 1 387 ? 61.994 68.753 4.674 1.00 51.83 387 ILE A O 1
ATOM 2268 N N . SER A 1 388 ? 59.851 68.866 5.357 1.00 68.62 388 SER A N 1
ATOM 2269 C CA . SER A 1 388 ? 59.601 67.445 5.199 1.00 77.49 388 SER A CA 1
ATOM 2270 C C . SER A 1 388 ? 59.392 67.184 3.713 1.00 83.08 388 SER A C 1
ATOM 2271 O O . SER A 1 388 ? 58.703 66.243 3.326 1.00 84.24 388 SER A O 1
ATOM 2273 N N . HIS A 1 389 ? 59.990 68.038 2.887 1.00 90.06 389 HIS A N 1
ATOM 2274 C CA . HIS A 1 389 ? 59.886 67.902 1.440 1.00 94.00 389 HIS A CA 1
ATOM 2275 C C . HIS A 1 389 ? 58.430 67.925 1.003 1.00 93.56 389 HIS A C 1
ATOM 2276 O O . HIS A 1 389 ? 57.584 68.511 1.670 1.00 91.99 389 HIS A O 1
ATOM 2278 N N . SER A 1 390 ? 58.150 67.283 -0.127 1.00 93.42 390 SER A N 1
ATOM 2279 C CA . SER A 1 390 ? 56.794 67.224 -0.668 1.00 92.29 390 SER A CA 1
ATOM 2280 C C . SER A 1 390 ? 56.258 68.607 -1.033 1.00 92.71 390 SER A C 1
ATOM 2281 O O . SER A 1 390 ? 56.995 69.595 -0.829 1.00 35.23 390 SER A O 1
ATOM 2283 N N . ASN B 1 3 ? -10.518 110.550 -1.691 1.00 95.96 3 ASN B N 1
ATOM 2284 C CA . ASN B 1 3 ? -9.530 110.837 -0.611 1.00 91.15 3 ASN B CA 1
ATOM 2285 C C . ASN B 1 3 ? -10.177 110.732 0.769 1.00 85.91 3 ASN B C 1
ATOM 2286 O O . ASN B 1 3 ? -11.098 111.484 1.086 1.00 86.98 3 ASN B O 1
ATOM 2288 N N . LYS B 1 4 ? -9.695 109.794 1.583 1.00 69.69 4 LYS B N 1
ATOM 2289 C CA . LYS B 1 4 ? -10.220 109.603 2.933 1.00 59.24 4 LYS B CA 1
ATOM 2290 C C . LYS B 1 4 ? -10.133 110.903 3.731 1.00 57.81 4 LYS B C 1
ATOM 2291 O O . LYS B 1 4 ? -11.027 111.222 4.514 1.00 46.48 4 LYS B O 1
ATOM 2297 N N . ILE B 1 5 ? -9.042 111.639 3.527 1.00 64.18 5 ILE B N 1
ATOM 2298 C CA . ILE B 1 5 ? -8.817 112.912 4.205 1.00 66.82 5 ILE B CA 1
ATOM 2299 C C . ILE B 1 5 ? -9.164 114.004 3.197 1.00 70.48 5 ILE B C 1
ATOM 2300 O O . ILE B 1 5 ? -8.308 114.466 2.442 1.00 69.32 5 ILE B O 1
ATOM 2305 N N . THR B 1 6 ? -10.426 114.414 3.203 1.00 77.35 6 THR B N 1
ATOM 2306 C CA . THR B 1 6 ? -10.922 115.407 2.262 1.00 86.34 6 THR B CA 1
ATOM 2307 C C . THR B 1 6 ? -10.985 116.862 2.726 1.00 89.27 6 THR B C 1
ATOM 2308 O O . THR B 1 6 ? -11.557 117.696 2.025 1.00 99.45 6 THR B O 1
ATOM 2310 N N . LYS B 1 7 ? -10.399 117.195 3.871 1.00 77.96 7 LYS B N 1
ATOM 2311 C CA . LYS B 1 7 ? -10.491 118.581 4.326 1.00 66.59 7 LYS B CA 1
ATOM 2312 C C . LYS B 1 7 ? -9.641 118.918 5.539 1.00 61.04 7 LYS B C 1
ATOM 2313 O O . LYS B 1 7 ? -9.182 118.040 6.263 1.00 62.25 7 LYS B O 1
ATOM 2319 N N . GLU B 1 8 ? -9.447 120.214 5.746 1.00 47.99 8 GLU B N 1
ATOM 2320 C CA . GLU B 1 8 ? -8.723 120.764 6.885 1.00 43.51 8 GLU B CA 1
ATOM 2321 C C . GLU B 1 8 ? -9.778 121.679 7.521 1.00 38.63 8 GLU B C 1
ATOM 2322 O O . GLU B 1 8 ? -9.875 122.857 7.183 1.00 47.50 8 GLU B O 1
ATOM 2328 N N . ALA B 1 9 ? -10.583 121.118 8.419 1.00 25.67 9 ALA B N 1
ATOM 2329 C CA . ALA B 1 9 ? -11.655 121.852 9.085 1.00 23.46 9 ALA B CA 1
ATOM 2330 C C . ALA B 1 9 ? -11.144 122.895 10.074 1.00 26.52 9 ALA B C 1
ATOM 2331 O O . ALA B 1 9 ? -10.097 122.714 10.692 1.00 26.52 9 ALA B O 1
ATOM 2333 N N . LEU B 1 10 ? -11.916 123.969 10.233 1.00 25.30 10 LEU B N 1
ATOM 2334 C CA . LEU B 1 10 ? -11.550 125.083 11.106 1.00 15.15 10 LEU B CA 1
ATOM 2335 C C . LEU B 1 10 ? -12.506 125.358 12.266 1.00 14.45 10 LEU B C 1
ATOM 2336 O O . LEU B 1 10 ? -13.722 125.344 12.103 1.00 16.54 10 LEU B O 1
ATOM 2341 N N . THR B 1 11 ? -11.938 125.635 13.431 1.00 14.27 11 THR B N 1
ATOM 2342 C CA . THR B 1 11 ? -12.712 125.959 14.624 1.00 21.19 11 THR B CA 1
ATOM 2343 C C . THR B 1 11 ? -12.722 127.493 14.798 1.00 23.29 11 THR B C 1
ATOM 2344 O O . THR B 1 11 ? -12.142 128.222 13.990 1.00 20.31 11 THR B O 1
ATOM 2348 N N . PHE B 1 12 ? -13.378 127.971 15.851 1.00 22.38 12 PHE B N 1
ATOM 2349 C CA . PHE B 1 12 ? -13.440 129.398 16.134 1.00 23.86 12 PHE B CA 1
ATOM 2350 C C . PHE B 1 12 ? -12.033 129.966 16.349 1.00 25.32 12 PHE B C 1
ATOM 2351 O O . PHE B 1 12 ? -11.705 131.042 15.859 1.00 29.13 12 PHE B O 1
ATOM 2359 N N . ASP B 1 13 ? -11.201 129.224 17.071 1.00 27.08 13 ASP B N 1
ATOM 2360 C CA . ASP B 1 13 ? -9.850 129.677 17.368 1.00 19.99 13 ASP B CA 1
ATOM 2361 C C . ASP B 1 13 ? -8.850 129.578 16.225 1.00 20.06 13 ASP B C 1
ATOM 2362 O O . ASP B 1 13 ? -7.803 130.221 16.269 1.00 31.97 13 ASP B O 1
ATOM 2367 N N . ASP B 1 14 ? -9.159 128.783 15.205 1.00 18.78 14 ASP B N 1
ATOM 2368 C CA . ASP B 1 14 ? -8.250 128.643 14.067 1.00 15.36 14 ASP B CA 1
ATOM 2369 C C . ASP B 1 14 ? -8.419 129.781 13.087 1.00 19.71 14 ASP B C 1
ATOM 2370 O O . ASP B 1 14 ? -7.781 129.791 12.031 1.00 22.03 14 ASP B O 1
ATOM 2375 N N . VAL B 1 15 ? -9.254 130.754 13.439 1.00 22.79 15 VAL B N 1
ATOM 2376 C CA . VAL B 1 15 ? -9.531 131.828 12.504 1.00 18.52 15 VAL B CA 1
ATOM 2377 C C . VAL B 1 15 ? -9.704 133.213 13.144 1.00 19.48 15 VAL B C 1
ATOM 2378 O O . VAL B 1 15 ? -10.022 133.329 14.330 1.00 20.43 15 VAL B O 1
ATOM 2382 N N . SER B 1 16 ? -9.482 134.259 12.353 1.00 25.49 16 SER B N 1
ATOM 2383 C CA . SER B 1 16 ? -9.632 135.639 12.821 1.00 18.69 16 SER B CA 1
ATOM 2384 C C . SER B 1 16 ? -10.110 136.541 11.675 1.00 21.92 16 SER B C 1
ATOM 2385 O O . SER B 1 16 ? -9.689 136.371 10.519 1.00 15.70 16 SER B O 1
ATOM 2388 N N . LEU B 1 17 ? -10.983 137.499 12.001 1.00 22.44 17 LEU B N 1
ATOM 2389 C CA . LEU B 1 17 ? -11.543 138.412 11.001 1.00 22.81 17 LEU B CA 1
ATOM 2390 C C . LEU B 1 17 ? -10.671 139.622 10.655 1.00 21.10 17 LEU B C 1
ATOM 2391 O O . LEU B 1 17 ? -10.077 140.263 11.534 1.00 19.90 17 LEU B O 1
ATOM 2396 N N . ILE B 1 18 ? -10.618 139.930 9.363 1.00 22.14 18 ILE B N 1
ATOM 2397 C CA . ILE B 1 18 ? -9.834 141.047 8.852 1.00 24.03 18 ILE B CA 1
ATOM 2398 C C . ILE B 1 18 ? -10.644 142.339 8.800 1.00 30.51 18 ILE B C 1
ATOM 2399 O O . ILE B 1 18 ? -11.689 142.392 8.158 1.00 27.40 18 ILE B O 1
ATOM 2404 N N . PRO B 1 19 ? -10.158 143.404 9.458 1.00 28.98 19 PRO B N 1
ATOM 2405 C CA . PRO B 1 19 ? -10.855 144.695 9.470 1.00 24.58 19 PRO B CA 1
ATOM 2406 C C . PRO B 1 19 ? -11.094 145.235 8.061 1.00 19.50 19 PRO B C 1
ATOM 2407 O O . PRO B 1 19 ? -10.286 145.026 7.161 1.00 23.10 19 PRO B O 1
ATOM 2411 N N . ARG B 1 20 ? -12.207 145.927 7.871 1.00 19.58 20 ARG B N 1
ATOM 2412 C CA . ARG B 1 20 ? -12.511 146.518 6.573 1.00 17.88 20 ARG B CA 1
ATOM 2413 C C . ARG B 1 20 ? -12.829 147.994 6.773 1.00 22.06 20 ARG B C 1
ATOM 2414 O O . ARG B 1 20 ? -13.121 148.422 7.885 1.00 26.13 20 ARG B O 1
ATOM 2422 N N . LYS B 1 21 ? -12.769 148.769 5.697 1.00 24.05 21 LYS B N 1
ATOM 2423 C CA . LYS B 1 21 ? -13.092 150.184 5.776 1.00 21.74 21 LYS B CA 1
ATOM 2424 C C . LYS B 1 21 ? -14.518 150.281 6.321 1.00 24.95 21 LYS B C 1
ATOM 2425 O O . LYS B 1 21 ? -15.426 149.631 5.803 1.00 27.54 21 LYS B O 1
ATOM 2431 N N . SER B 1 22 ? -14.716 151.076 7.367 1.00 19.87 22 SER B N 1
ATOM 2432 C CA . SER B 1 22 ? -16.046 151.210 7.945 1.00 18.78 22 SER B CA 1
ATOM 2433 C C . SER B 1 22 ? -16.590 152.637 7.958 1.00 31.00 22 SER B C 1
ATOM 2434 O O . SER B 1 22 ? -15.846 153.599 8.139 1.00 36.33 22 SER B O 1
ATOM 2437 N N . SER B 1 23 ? -17.903 152.747 7.769 1.00 35.24 23 SER B N 1
ATOM 2438 C CA . SER B 1 23 ? -18.610 154.025 7.756 1.00 23.70 23 SER B CA 1
ATOM 2439 C C . SER B 1 23 ? -19.712 153.966 8.807 1.00 28.44 23 SER B C 1
ATOM 2440 O O . SER B 1 23 ? -20.637 154.772 8.794 1.00 41.29 23 SER B O 1
ATOM 2443 N N . VAL B 1 24 ? -19.614 153.002 9.715 1.00 29.95 24 VAL B N 1
ATOM 2444 C CA . VAL B 1 24 ? -20.630 152.841 10.744 1.00 31.72 24 VAL B CA 1
ATOM 2445 C C . VAL B 1 24 ? -20.053 152.614 12.130 1.00 28.66 24 VAL B C 1
ATOM 2446 O O . VAL B 1 24 ? -19.106 151.846 12.301 1.00 38.33 24 VAL B O 1
ATOM 2450 N N . LEU B 1 25 ? -20.629 153.293 13.116 1.00 32.36 25 LEU B N 1
ATOM 2451 C CA . LEU B 1 25 ? -20.214 153.137 14.503 1.00 31.84 25 LEU B CA 1
ATOM 2452 C C . LEU B 1 25 ? -20.929 151.883 14.994 1.00 30.97 25 LEU B C 1
ATOM 2453 O O . LEU B 1 25 ? -21.971 151.504 14.455 1.00 38.81 25 LEU B O 1
ATOM 2458 N N . PRO B 1 26 ? -20.373 151.207 16.003 1.00 25.84 26 PRO B N 1
ATOM 2459 C CA . PRO B 1 26 ? -21.061 150.006 16.477 1.00 29.29 26 PRO B CA 1
ATOM 2460 C C . PRO B 1 26 ? -22.415 150.319 17.106 1.00 31.71 26 PRO B C 1
ATOM 2461 O O . PRO B 1 26 ? -23.286 149.454 17.190 1.00 40.22 26 PRO B O 1
ATOM 2465 N N . SER B 1 27 ? -22.591 151.564 17.534 1.00 31.48 27 SER B N 1
ATOM 2466 C CA . SER B 1 27 ? -23.843 151.980 18.157 1.00 30.87 27 SER B CA 1
ATOM 2467 C C . SER B 1 27 ? -24.904 152.296 17.102 1.00 29.93 27 SER B C 1
ATOM 2468 O O . SER B 1 27 ? -26.054 152.575 17.434 1.00 49.85 27 SER B O 1
ATOM 2471 N N . GLU B 1 28 ? -24.505 152.245 15.834 1.00 25.08 28 GLU B N 1
ATOM 2472 C CA . GLU B 1 28 ? -25.399 152.513 14.704 1.00 29.29 28 GLU B CA 1
ATOM 2473 C C . GLU B 1 28 ? -25.755 151.219 13.974 1.00 29.25 28 GLU B C 1
ATOM 2474 O O . GLU B 1 28 ? -26.539 151.218 13.033 1.00 34.58 28 GLU B O 1
ATOM 2480 N N . VAL B 1 29 ? -25.158 150.122 14.413 1.00 30.46 29 VAL B N 1
ATOM 2481 C CA . VAL B 1 29 ? -25.356 148.817 13.801 1.00 29.20 29 VAL B CA 1
ATOM 2482 C C . VAL B 1 29 ? -26.685 148.139 14.153 1.00 30.58 29 VAL B C 1
ATOM 2483 O O . VAL B 1 29 ? -27.207 148.312 15.254 1.00 29.43 29 VAL B O 1
ATOM 2487 N N . SER B 1 30 ? -27.230 147.371 13.215 1.00 25.41 30 SER B N 1
ATOM 2488 C CA . SER B 1 30 ? -28.482 146.662 13.466 1.00 27.08 30 SER B CA 1
ATOM 2489 C C . SER B 1 30 ? -28.223 145.200 13.817 1.00 22.03 30 SER B C 1
ATOM 2490 O O . SER B 1 30 ? -27.496 144.505 13.114 1.00 23.71 30 SER B O 1
ATOM 2493 N N . LEU B 1 31 ? -28.832 144.743 14.905 1.00 26.48 31 LEU B N 1
ATOM 2494 C CA . LEU B 1 31 ? -28.674 143.367 15.363 1.00 24.05 31 LEU B CA 1
ATOM 2495 C C . LEU B 1 31 ? -29.834 142.438 14.958 1.00 32.22 31 LEU B C 1
ATOM 2496 O O . LEU B 1 31 ? -29.845 141.259 15.310 1.00 27.37 31 LEU B O 1
ATOM 2501 N N . LYS B 1 32 ? -30.803 142.962 14.216 1.00 30.33 32 LYS B N 1
ATOM 2502 C CA . LYS B 1 32 ? -31.941 142.149 13.800 1.00 26.24 32 LYS B CA 1
ATOM 2503 C C . LYS B 1 32 ? -31.514 141.075 12.811 1.00 23.80 32 LYS B C 1
ATOM 2504 O O . LYS B 1 32 ? -30.625 141.280 11.987 1.00 23.40 32 LYS B O 1
ATOM 2510 N N . THR B 1 33 ? -32.158 139.923 12.883 1.00 30.03 33 THR B N 1
ATOM 2511 C CA . THR B 1 33 ? -31.786 138.856 11.983 1.00 27.57 33 THR B CA 1
ATOM 2512 C C . THR B 1 33 ? -32.974 137.991 11.582 1.00 28.62 33 THR B C 1
ATOM 2513 O O . THR B 1 33 ? -34.090 138.166 12.074 1.00 27.52 33 THR B O 1
ATOM 2517 N N . GLN B 1 34 ? -32.716 137.047 10.690 1.00 25.67 34 GLN B N 1
ATOM 2518 C CA . GLN B 1 34 ? -33.750 136.163 10.184 1.00 17.23 34 GLN B CA 1
ATOM 2519 C C . GLN B 1 34 ? -33.681 134.760 10.793 1.00 24.73 34 GLN B C 1
ATOM 2520 O O . GLN B 1 34 ? -32.687 134.058 10.632 1.00 34.48 34 GLN B O 1
ATOM 2526 N N . LEU B 1 35 ? -34.731 134.362 11.502 1.00 26.84 35 LEU B N 1
ATOM 2527 C CA . LEU B 1 35 ? -34.786 133.022 12.079 1.00 18.85 35 LEU B CA 1
ATOM 2528 C C . LEU B 1 35 ? -35.282 132.091 10.965 1.00 31.00 35 LEU B C 1
ATOM 2529 O O . LEU B 1 35 ? -34.772 130.980 10.792 1.00 30.93 35 LEU B O 1
ATOM 2534 N N . THR B 1 36 ? -36.284 132.567 10.224 1.00 30.27 36 THR B N 1
ATOM 2535 C CA . THR B 1 36 ? -36.861 131.874 9.067 1.00 32.15 36 THR B CA 1
ATOM 2536 C C . THR B 1 36 ? -37.372 132.985 8.140 1.00 29.94 36 THR B C 1
ATOM 2537 O O . THR B 1 36 ? -37.373 134.158 8.520 1.00 37.87 36 THR B O 1
ATOM 2541 N N . LYS B 1 37 ? -37.796 132.621 6.933 1.00 24.90 37 LYS B N 1
ATOM 2542 C CA . LYS B 1 37 ? -38.308 133.596 5.966 1.00 25.26 37 LYS B CA 1
ATOM 2543 C C . LYS B 1 37 ? -39.459 134.428 6.543 1.00 22.98 37 LYS B C 1
ATOM 2544 O O . LYS B 1 37 ? -39.647 135.587 6.175 1.00 30.79 37 LYS B O 1
ATOM 2546 N N . ASN B 1 38 ? -40.206 133.832 7.467 1.00 14.30 38 ASN B N 1
ATOM 2547 C CA . ASN B 1 38 ? -41.360 134.481 8.084 1.00 16.53 38 ASN B CA 1
ATOM 2548 C C . ASN B 1 38 ? -41.117 134.988 9.493 1.00 20.07 38 ASN B C 1
ATOM 2549 O O . ASN B 1 38 ? -41.943 135.716 10.045 1.00 31.24 38 ASN B O 1
ATOM 2554 N N . ILE B 1 39 ? -40.005 134.588 10.096 1.00 22.15 39 ILE B N 1
ATOM 2555 C CA . ILE B 1 39 ? -39.727 135.035 11.449 1.00 20.60 39 ILE B CA 1
ATOM 2556 C C . ILE B 1 39 ? -38.345 135.630 11.612 1.00 22.43 39 ILE B C 1
ATOM 2557 O O . ILE B 1 39 ? -37.342 135.032 11.233 1.00 23.81 39 ILE B O 1
ATOM 2562 N N . SER B 1 40 ? -38.314 136.829 12.174 1.00 22.82 40 SER B N 1
ATOM 2563 C CA . SER B 1 40 ? -37.067 137.520 12.415 1.00 18.94 40 SER B CA 1
ATOM 2564 C C . SER B 1 40 ? -36.892 137.637 13.921 1.00 15.29 40 SER B C 1
ATOM 2565 O O . SER B 1 40 ? -37.816 137.362 14.684 1.00 20.67 40 SER B O 1
ATOM 2568 N N . LEU B 1 41 ? -35.697 138.023 14.347 1.00 13.17 41 LEU B N 1
ATOM 2569 C CA . LEU B 1 41 ? -35.416 138.198 15.769 1.00 15.77 41 LEU B CA 1
ATOM 2570 C C . LEU B 1 41 ? -34.763 139.576 15.851 1.00 16.53 41 LEU B C 1
ATOM 2571 O O . LEU B 1 41 ? -34.158 140.025 14.869 1.00 16.45 41 LEU B O 1
ATOM 2576 N N . ASN B 1 42 ? -34.880 140.251 16.992 1.00 19.69 42 ASN B N 1
ATOM 2577 C CA . ASN B 1 42 ? -34.250 141.567 17.124 1.00 30.97 42 ASN B CA 1
ATOM 2578 C C . ASN B 1 42 ? -32.764 141.488 17.509 1.00 30.87 42 ASN B C 1
ATOM 2579 O O . ASN B 1 42 ? -32.021 142.448 17.321 1.00 33.14 42 ASN B O 1
ATOM 2584 N N . ILE B 1 43 ? -32.353 140.349 18.063 1.00 23.58 43 ILE B N 1
ATOM 2585 C CA . ILE B 1 43 ? -30.945 140.072 18.375 1.00 21.99 43 ILE B CA 1
ATOM 2586 C C . ILE B 1 43 ? -30.773 138.599 17.970 1.00 27.28 43 ILE B C 1
ATOM 2587 O O . ILE B 1 43 ? -31.637 137.764 18.250 1.00 24.64 43 ILE B O 1
ATOM 2592 N N . PRO B 1 44 ? -29.661 138.266 17.293 1.00 29.30 44 PRO B N 1
ATOM 2593 C CA . PRO B 1 44 ? -29.357 136.914 16.812 1.00 25.38 44 PRO B CA 1
ATOM 2594 C C . PRO B 1 44 ? -29.034 135.838 17.846 1.00 21.06 44 PRO B C 1
ATOM 2595 O O . PRO B 1 44 ? -28.063 135.110 17.678 1.00 26.06 44 PRO B O 1
ATOM 2599 N N . PHE B 1 45 ? -29.857 135.710 18.883 1.00 15.73 45 PHE B N 1
ATOM 2600 C CA . PHE B 1 45 ? -29.589 134.713 19.917 1.00 18.87 45 PHE B CA 1
ATOM 2601 C C . PHE B 1 45 ? -30.760 133.806 20.281 1.00 20.26 45 PHE B C 1
ATOM 2602 O O . PHE B 1 45 ? -31.881 134.277 20.477 1.00 30.48 45 PHE B O 1
ATOM 2610 N N . LEU B 1 46 ? -30.491 132.504 20.372 1.00 20.45 46 LEU B N 1
ATOM 2611 C CA . LEU B 1 46 ? -31.505 131.538 20.792 1.00 20.78 46 LEU B CA 1
ATOM 2612 C C . LEU B 1 46 ? -30.953 130.866 22.050 1.00 17.78 46 LEU B C 1
ATOM 2613 O O . LEU B 1 46 ? -29.764 130.541 22.111 1.00 31.84 46 LEU B O 1
ATOM 2618 N N . SER B 1 47 ? -31.799 130.670 23.055 1.00 28.53 47 SER B N 1
ATOM 2619 C CA . SER B 1 47 ? -31.371 129.983 24.266 1.00 28.33 47 SER B CA 1
ATOM 2620 C C . SER B 1 47 ? -31.577 128.493 23.967 1.00 30.24 47 SER B C 1
ATOM 2621 O O . SER B 1 47 ? -32.644 128.080 23.505 1.00 30.01 47 SER B O 1
ATOM 2624 N N . SER B 1 48 ? -30.538 127.702 24.224 1.00 25.72 48 SER B N 1
ATOM 2625 C CA . SER B 1 48 ? -30.522 126.265 23.939 1.00 26.29 48 SER B CA 1
ATOM 2626 C C . SER B 1 48 ? -31.595 125.368 24.553 1.00 22.84 48 SER B C 1
ATOM 2627 O O . SER B 1 48 ? -31.932 125.501 25.722 1.00 29.63 48 SER B O 1
ATOM 2630 N N . ALA B 1 49 ? -32.090 124.420 23.759 1.00 22.84 49 ALA B N 1
ATOM 2631 C CA . ALA B 1 49 ? -33.113 123.472 24.209 1.00 24.45 49 ALA B CA 1
ATOM 2632 C C . ALA B 1 49 ? -32.544 122.391 25.132 1.00 28.72 49 ALA B C 1
ATOM 2633 O O . ALA B 1 49 ? -32.603 121.199 24.827 1.00 36.35 49 ALA B O 1
ATOM 2635 N N . MET B 1 50 ? -31.998 122.821 26.262 1.00 24.28 50 MET B N 1
ATOM 2636 C CA . MET B 1 50 ? -31.432 121.917 27.249 1.00 29.37 50 MET B CA 1
ATOM 2637 C C . MET B 1 50 ? -32.221 122.120 28.534 1.00 32.92 50 MET B C 1
ATOM 2638 O O . MET B 1 50 ? -32.613 123.243 28.854 1.00 38.02 50 MET B O 1
ATOM 2643 N N . ASP B 1 51 ? -32.449 121.038 29.271 1.00 41.07 51 ASP B N 1
ATOM 2644 C CA . ASP B 1 51 ? -33.206 121.117 30.516 1.00 44.32 51 ASP B CA 1
ATOM 2645 C C . ASP B 1 51 ? -32.492 121.934 31.586 1.00 43.24 51 ASP B C 1
ATOM 2646 O O . ASP B 1 51 ? -33.042 122.173 32.660 1.00 47.33 51 ASP B O 1
ATOM 2651 N N . THR B 1 52 ? -31.268 122.359 31.293 1.00 38.81 52 THR B N 1
ATOM 2652 C CA . THR B 1 52 ? -30.509 123.158 32.243 1.00 42.35 52 THR B CA 1
ATOM 2653 C C . THR B 1 52 ? -30.509 124.639 31.890 1.00 41.27 52 THR B C 1
ATOM 2654 O O . THR B 1 52 ? -30.068 125.457 32.691 1.00 41.46 52 THR B O 1
ATOM 2658 N N . VAL B 1 53 ? -31.000 124.998 30.705 1.00 39.35 53 VAL B N 1
ATOM 2659 C CA . VAL B 1 53 ? -31.011 126.412 30.347 1.00 34.27 53 VAL B CA 1
ATOM 2660 C C . VAL B 1 53 ? -32.367 127.061 30.035 1.00 34.14 53 VAL B C 1
ATOM 2661 O O . VAL B 1 53 ? -32.637 128.148 30.536 1.00 31.79 53 VAL B O 1
ATOM 2665 N N . THR B 1 54 ? -33.232 126.434 29.243 1.00 29.40 54 THR B N 1
ATOM 2666 C CA . THR B 1 54 ? -34.493 127.110 28.954 1.00 29.38 54 THR B CA 1
ATOM 2667 C C . THR B 1 54 ? -35.860 126.456 29.150 1.00 32.18 54 THR B C 1
ATOM 2668 O O . THR B 1 54 ? -36.186 125.422 28.568 1.00 31.64 54 THR B O 1
ATOM 2672 N N . GLU B 1 55 ? -36.650 127.126 29.986 1.00 35.22 55 GLU B N 1
ATOM 2673 C CA . GLU B 1 55 ? -38.024 126.779 30.307 1.00 35.78 55 GLU B CA 1
ATOM 2674 C C . GLU B 1 55 ? -38.724 128.143 30.233 1.00 40.78 55 GLU B C 1
ATOM 2675 O O . GLU B 1 55 ? -38.088 129.123 29.847 1.00 47.94 55 GLU B O 1
ATOM 2681 N N . SER B 1 56 ? -40.002 128.230 30.589 1.00 42.06 56 SER B N 1
ATOM 2682 C CA . SER B 1 56 ? -40.718 129.506 30.488 1.00 37.52 56 SER B CA 1
ATOM 2683 C C . SER B 1 56 ? -39.987 130.770 30.969 1.00 35.43 56 SER B C 1
ATOM 2684 O O . SER B 1 56 ? -40.084 131.813 30.332 1.00 37.33 56 SER B O 1
ATOM 2687 N N . GLN B 1 57 ? -39.251 130.684 32.072 1.00 34.64 57 GLN B N 1
ATOM 2688 C CA . GLN B 1 57 ? -38.537 131.852 32.596 1.00 35.75 57 GLN B CA 1
ATOM 2689 C C . GLN B 1 57 ? -37.464 132.383 31.629 1.00 36.58 57 GLN B C 1
ATOM 2690 O O . GLN B 1 57 ? -37.389 133.587 31.364 1.00 37.83 57 GLN B O 1
ATOM 2696 N N . MET B 1 58 ? -36.634 131.477 31.118 1.00 32.40 58 MET B N 1
ATOM 2697 C CA . MET B 1 58 ? -35.570 131.831 30.179 1.00 25.35 58 MET B CA 1
ATOM 2698 C C . MET B 1 58 ? -36.159 132.286 28.844 1.00 25.02 58 MET B C 1
ATOM 2699 O O . MET B 1 58 ? -35.678 133.240 28.232 1.00 28.53 58 MET B O 1
ATOM 2704 N N . ALA B 1 59 ? -37.210 131.601 28.403 1.00 24.46 59 ALA B N 1
ATOM 2705 C CA . ALA B 1 59 ? -37.859 131.925 27.145 1.00 26.41 59 ALA B CA 1
ATOM 2706 C C . ALA B 1 59 ? -38.451 133.331 27.176 1.00 30.69 59 ALA B C 1
ATOM 2707 O O . ALA B 1 59 ? -38.414 134.055 26.177 1.00 22.87 59 ALA B O 1
ATOM 2709 N N . ILE B 1 60 ? -39.004 133.709 28.324 1.00 30.42 60 ILE B N 1
ATOM 2710 C CA . ILE B 1 60 ? -39.598 135.034 28.496 1.00 37.42 60 ILE B CA 1
ATOM 2711 C C . ILE B 1 60 ? -38.497 136.100 28.522 1.00 35.46 60 ILE B C 1
ATOM 2712 O O . ILE B 1 60 ? -38.589 137.126 27.843 1.00 38.14 60 ILE B O 1
ATOM 2717 N N . ALA B 1 61 ? -37.452 135.835 29.298 1.00 34.84 61 ALA B N 1
ATOM 2718 C CA . ALA B 1 61 ? -36.333 136.758 29.434 1.00 35.08 61 ALA B CA 1
ATOM 2719 C C . ALA B 1 61 ? -35.678 137.092 28.097 1.00 34.02 61 ALA B C 1
ATOM 2720 O O . ALA B 1 61 ? -35.538 138.263 27.744 1.00 39.86 61 ALA B O 1
ATOM 2722 N N . ILE B 1 62 ? -35.288 136.068 27.347 1.00 28.63 62 ILE B N 1
ATOM 2723 C CA . ILE B 1 62 ? -34.628 136.307 26.075 1.00 21.98 62 ILE B CA 1
ATOM 2724 C C . ILE B 1 62 ? -35.536 136.924 25.014 1.00 17.53 62 ILE B C 1
ATOM 2725 O O . ILE B 1 62 ? -35.083 137.750 24.221 1.00 27.76 62 ILE B O 1
ATOM 2730 N N . ALA B 1 63 ? -36.813 136.545 25.009 1.00 19.84 63 ALA B N 1
ATOM 2731 C CA . ALA B 1 63 ? -37.762 137.094 24.046 1.00 19.97 63 ALA B CA 1
ATOM 2732 C C . ALA B 1 63 ? -37.953 138.587 24.309 1.00 24.68 63 ALA B C 1
ATOM 2733 O O . ALA B 1 63 ? -38.096 139.380 23.376 1.00 25.51 63 ALA B O 1
ATOM 2735 N N . LYS B 1 64 ? -37.959 138.965 25.583 1.00 20.67 64 LYS B N 1
ATOM 2736 C CA . LYS B 1 64 ? -38.111 140.368 25.952 1.00 26.57 64 LYS B CA 1
ATOM 2737 C C . LYS B 1 64 ? -36.901 141.161 25.465 1.00 30.82 64 LYS B C 1
ATOM 2738 O O . LYS B 1 64 ? -37.003 142.361 25.197 1.00 31.13 64 LYS B O 1
ATOM 2744 N N . GLU B 1 65 ? -35.761 140.481 25.355 1.00 35.28 65 GLU B N 1
ATOM 2745 C CA . GLU B 1 65 ? -34.522 141.102 24.892 1.00 20.90 65 GLU B CA 1
ATOM 2746 C C . GLU B 1 65 ? -34.441 141.081 23.363 1.00 20.02 65 GLU B C 1
ATOM 2747 O O . GLU B 1 65 ? -33.578 141.726 22.767 1.00 29.29 65 GLU B O 1
ATOM 2753 N N . GLY B 1 66 ? -35.332 140.319 22.733 1.00 19.06 66 GLY B N 1
ATOM 2754 C CA . GLY B 1 66 ? -35.349 140.280 21.281 1.00 9.34 66 GLY B CA 1
ATOM 2755 C C . GLY B 1 66 ? -34.978 138.979 20.601 1.00 19.55 66 GLY B C 1
ATOM 2756 O O . GLY B 1 66 ? -35.080 138.868 19.371 1.00 19.98 66 GLY B O 1
ATOM 2757 N N . GLY B 1 67 ? -34.538 137.999 21.383 1.00 19.40 67 GLY B N 1
ATOM 2758 C CA . GLY B 1 67 ? -34.174 136.718 20.809 1.00 30.97 67 GLY B CA 1
ATOM 2759 C C . GLY B 1 67 ? -35.329 135.754 20.961 1.00 29.89 67 GLY B C 1
ATOM 2760 O O . GLY B 1 67 ? -36.489 136.160 20.893 1.00 32.55 67 GLY B O 1
ATOM 2761 N N . ILE B 1 68 ? -35.023 134.480 21.169 1.00 30.63 68 ILE B N 1
ATOM 2762 C CA . ILE B 1 68 ? -36.073 133.491 21.342 1.00 31.78 68 ILE B CA 1
ATOM 2763 C C . ILE B 1 68 ? -35.552 132.275 22.095 1.00 29.62 68 ILE B C 1
ATOM 2764 O O . ILE B 1 68 ? -34.380 131.902 21.965 1.00 26.06 68 ILE B O 1
ATOM 2769 N N . GLY B 1 69 ? -36.424 131.674 22.899 1.00 24.61 69 GLY B N 1
ATOM 2770 C CA . GLY B 1 69 ? -36.039 130.501 23.658 1.00 21.61 69 GLY B CA 1
ATOM 2771 C C . GLY B 1 69 ? -36.688 129.235 23.126 1.00 25.84 69 GLY B C 1
ATOM 2772 O O . GLY B 1 69 ? -37.827 129.265 22.651 1.00 35.53 69 GLY B O 1
ATOM 2773 N N . ILE B 1 70 ? -35.962 128.123 23.179 1.00 25.35 70 ILE B N 1
ATOM 2774 C CA . ILE B 1 70 ? -36.504 126.847 22.731 1.00 21.33 70 ILE B CA 1
ATOM 2775 C C . ILE B 1 70 ? -36.709 125.977 23.969 1.00 31.17 70 ILE B C 1
ATOM 2776 O O . ILE B 1 70 ? -35.741 125.540 24.588 1.00 29.05 70 ILE B O 1
ATOM 2781 N N . ILE B 1 71 ? -37.966 125.748 24.341 1.00 34.26 71 ILE B N 1
ATOM 2782 C CA . ILE B 1 71 ? -38.288 124.923 25.509 1.00 29.95 71 ILE B CA 1
ATOM 2783 C C . ILE B 1 71 ? -37.861 123.478 25.229 1.00 29.54 71 ILE B C 1
ATOM 2784 O O . ILE B 1 71 ? -38.252 122.899 24.211 1.00 25.97 71 ILE B O 1
ATOM 2789 N N . HIS B 1 72 ? -37.068 122.893 26.126 1.00 29.41 72 HIS B N 1
ATOM 2790 C CA . HIS B 1 72 ? -36.597 121.521 25.923 1.00 32.67 72 HIS B CA 1
ATOM 2791 C C . HIS B 1 72 ? -37.720 120.475 25.942 1.00 34.22 72 HIS B C 1
ATOM 2792 O O . HIS B 1 72 ? -38.842 120.757 26.358 1.00 34.66 72 HIS B O 1
ATOM 2799 N N . LYS B 1 73 ? -37.391 119.266 25.493 1.00 38.84 73 LYS B N 1
ATOM 2800 C CA . LYS B 1 73 ? -38.340 118.155 25.400 1.00 34.98 73 LYS B CA 1
ATOM 2801 C C . LYS B 1 73 ? -38.377 117.206 26.601 1.00 36.92 73 LYS B C 1
ATOM 2802 O O . LYS B 1 73 ? -39.237 116.328 26.663 1.00 45.13 73 LYS B O 1
ATOM 2808 N N . ASN B 1 74 ? -37.449 117.366 27.541 1.00 33.41 74 ASN B N 1
ATOM 2809 C CA . ASN B 1 74 ? -37.401 116.491 28.711 1.00 33.56 74 ASN B CA 1
ATOM 2810 C C . ASN B 1 74 ? -38.511 116.766 29.709 1.00 35.91 74 ASN B C 1
ATOM 2811 O O . ASN B 1 74 ? -38.250 117.077 30.870 1.00 39.50 74 ASN B O 1
ATOM 2816 N N . MET B 1 75 ? -39.751 116.647 29.245 1.00 38.47 75 MET B N 1
ATOM 2817 C CA . MET B 1 75 ? -40.919 116.867 30.087 1.00 40.44 75 MET B CA 1
ATOM 2818 C C . MET B 1 75 ? -42.172 116.349 29.392 1.00 39.04 75 MET B C 1
ATOM 2819 O O . MET B 1 75 ? -42.205 116.211 28.167 1.00 36.93 75 MET B O 1
ATOM 2824 N N . SER B 1 76 ? -43.202 116.061 30.181 1.00 35.35 76 SER B N 1
ATOM 2825 C CA . SER B 1 76 ? -44.459 115.565 29.635 1.00 31.98 76 SER B CA 1
ATOM 2826 C C . SER B 1 76 ? -45.016 116.554 28.624 1.00 36.25 76 SER B C 1
ATOM 2827 O O . SER B 1 76 ? -44.720 117.747 28.688 1.00 41.25 76 SER B O 1
ATOM 2830 N N . ILE B 1 77 ? -45.821 116.051 27.695 1.00 39.41 77 ILE B N 1
ATOM 2831 C CA . ILE B 1 77 ? -46.434 116.888 26.671 1.00 41.46 77 ILE B CA 1
ATOM 2832 C C . ILE B 1 77 ? -47.277 117.988 27.318 1.00 52.36 77 ILE B C 1
ATOM 2833 O O . ILE B 1 77 ? -47.343 119.111 26.822 1.00 58.78 77 ILE B O 1
ATOM 2838 N N . GLU B 1 78 ? -47.919 117.652 28.430 1.00 59.92 78 GLU B N 1
ATOM 2839 C CA . GLU B 1 78 ? -48.756 118.599 29.157 1.00 63.05 78 GLU B CA 1
ATOM 2840 C C . GLU B 1 78 ? -47.906 119.753 29.682 1.00 57.05 78 GLU B C 1
ATOM 2841 O O . GLU B 1 78 ? -48.258 120.925 29.527 1.00 57.65 78 GLU B O 1
ATOM 2847 N N . ALA B 1 79 ? -46.783 119.406 30.304 1.00 48.84 79 ALA B N 1
ATOM 2848 C CA . ALA B 1 79 ? -45.865 120.391 30.865 1.00 43.46 79 ALA B CA 1
ATOM 2849 C C . ALA B 1 79 ? -45.298 121.323 29.800 1.00 40.35 79 ALA B C 1
ATOM 2850 O O . ALA B 1 79 ? -45.294 122.542 29.974 1.00 39.13 79 ALA B O 1
ATOM 2852 N N . GLN B 1 80 ? -44.822 120.743 28.702 1.00 35.06 80 GLN B N 1
ATOM 2853 C CA . GLN B 1 80 ? -44.245 121.523 27.615 1.00 39.10 80 GLN B CA 1
ATOM 2854 C C . GLN B 1 80 ? -45.313 122.404 26.975 1.00 37.47 80 GLN B C 1
ATOM 2855 O O . GLN B 1 80 ? -45.013 123.470 26.449 1.00 40.07 80 GLN B O 1
ATOM 2861 N N . ARG B 1 81 ? -46.562 121.955 27.037 1.00 42.05 81 ARG B N 1
ATOM 2862 C CA . ARG B 1 81 ? -47.682 122.706 26.476 1.00 40.91 81 ARG B CA 1
ATOM 2863 C C . ARG B 1 81 ? -47.964 123.935 27.334 1.00 37.60 81 ARG B C 1
ATOM 2864 O O . ARG B 1 81 ? -48.266 125.011 26.815 1.00 36.73 81 ARG B O 1
ATOM 2872 N N . LYS B 1 82 ? -47.864 123.763 28.650 1.00 34.89 82 LYS B N 1
ATOM 2873 C CA . LYS B 1 82 ? -48.108 124.845 29.600 1.00 38.16 82 LYS B CA 1
ATOM 2874 C C . LYS B 1 82 ? -46.984 125.875 29.561 1.00 40.25 82 LYS B C 1
ATOM 2875 O O . LYS B 1 82 ? -47.228 127.077 29.678 1.00 47.57 82 LYS B O 1
ATOM 2877 N N . GLU B 1 83 ? -45.751 125.398 29.409 1.00 42.10 83 GLU B N 1
ATOM 2878 C CA . GLU B 1 83 ? -44.594 126.284 29.348 1.00 36.55 83 GLU B CA 1
ATOM 2879 C C . GLU B 1 83 ? -44.752 127.278 28.208 1.00 32.23 83 GLU B C 1
ATOM 2880 O O . GLU B 1 83 ? -44.500 128.471 28.371 1.00 33.97 83 GLU B O 1
ATOM 2886 N N . ILE B 1 84 ? -45.168 126.781 27.050 1.00 28.89 84 ILE B N 1
ATOM 2887 C CA . ILE B 1 84 ? -45.369 127.649 25.901 1.00 35.43 84 ILE B CA 1
ATOM 2888 C C . ILE B 1 84 ? -46.399 128.723 26.250 1.00 43.17 84 ILE B C 1
ATOM 2889 O O . ILE B 1 84 ? -46.181 129.911 26.014 1.00 52.33 84 ILE B O 1
ATOM 2894 N N . GLU B 1 85 ? -47.517 128.294 26.825 1.00 48.57 85 GLU B N 1
ATOM 2895 C CA . GLU B 1 85 ? -48.588 129.209 27.202 1.00 49.01 85 GLU B CA 1
ATOM 2896 C C . GLU B 1 85 ? -48.111 130.268 28.195 1.00 50.02 85 GLU B C 1
ATOM 2897 O O . GLU B 1 85 ? -48.510 131.431 28.106 1.00 53.32 85 GLU B O 1
ATOM 2903 N N . LYS B 1 86 ? -47.254 129.874 29.133 1.00 49.34 86 LYS B N 1
ATOM 2904 C CA . LYS B 1 86 ? -46.725 130.819 30.117 1.00 48.35 86 LYS B CA 1
ATOM 2905 C C . LYS B 1 86 ? -46.027 131.994 29.437 1.00 42.28 86 LYS B C 1
ATOM 2906 O O . LYS B 1 86 ? -45.991 133.099 29.976 1.00 49.36 86 LYS B O 1
ATOM 2912 N N . VAL B 1 87 ? -45.460 131.752 28.262 1.00 38.04 87 VAL B N 1
ATOM 2913 C CA . VAL B 1 87 ? -44.762 132.810 27.540 1.00 35.72 87 VAL B CA 1
ATOM 2914 C C . VAL B 1 87 ? -45.698 133.550 26.591 1.00 36.51 87 VAL B C 1
ATOM 2915 O O . VAL B 1 87 ? -45.634 134.771 26.471 1.00 35.02 87 VAL B O 1
ATOM 2919 N N . LYS B 1 88 ? -46.567 132.802 25.921 1.00 38.54 88 LYS B N 1
ATOM 2920 C CA . LYS B 1 88 ? -47.503 133.388 24.975 1.00 43.22 88 LYS B CA 1
ATOM 2921 C C . LYS B 1 88 ? -48.580 134.235 25.655 1.00 51.03 88 LYS B C 1
ATOM 2922 O O . LYS B 1 88 ? -49.328 134.943 24.981 1.00 53.87 88 LYS B O 1
ATOM 2928 N N . THR B 1 89 ? -48.664 134.168 26.981 1.00 51.67 89 THR B N 1
ATOM 2929 C CA . THR B 1 89 ? -49.668 134.945 27.706 1.00 50.15 89 THR B CA 1
ATOM 2930 C C . THR B 1 89 ? -49.060 135.812 28.803 1.00 52.64 89 THR B C 1
ATOM 2931 O O . THR B 1 89 ? -49.754 136.230 29.727 1.00 55.28 89 THR B O 1
ATOM 2935 N N . TYR B 1 90 ? -47.765 136.079 28.698 1.00 65.83 90 TYR B N 1
ATOM 2936 C CA . TYR B 1 90 ? -47.068 136.901 29.680 1.00 74.83 90 TYR B CA 1
ATOM 2937 C C . TYR B 1 90 ? -47.678 138.300 29.742 1.00 83.81 90 TYR B C 1
ATOM 2938 O O . TYR B 1 90 ? -47.394 139.071 30.658 1.00 35.23 90 TYR B O 1
ATOM 2947 N N . ASP B 1 130 ? -38.779 150.371 28.674 1.00 63.19 130 ASP B N 1
ATOM 2948 C CA . ASP B 1 130 ? -39.154 149.018 29.176 1.00 66.78 130 ASP B CA 1
ATOM 2949 C C . ASP B 1 130 ? -38.330 147.935 28.477 1.00 64.77 130 ASP B C 1
ATOM 2950 O O . ASP B 1 130 ? -37.229 147.598 28.915 1.00 65.29 130 ASP B O 1
ATOM 2955 N N . PHE B 1 131 ? -38.872 147.388 27.390 1.00 57.68 131 PHE B N 1
ATOM 2956 C CA . PHE B 1 131 ? -38.191 146.360 26.610 1.00 45.68 131 PHE B CA 1
ATOM 2957 C C . PHE B 1 131 ? -38.453 146.636 25.136 1.00 47.08 131 PHE B C 1
ATOM 2958 O O . PHE B 1 131 ? -39.219 145.928 24.481 1.00 39.83 131 PHE B O 1
ATOM 2966 N N . PRO B 1 132 ? -37.799 147.679 24.597 1.00 45.26 132 PRO B N 1
ATOM 2967 C CA . PRO B 1 132 ? -37.921 148.116 23.203 1.00 42.67 132 PRO B CA 1
ATOM 2968 C C . PRO B 1 132 ? -37.547 147.076 22.158 1.00 41.42 132 PRO B C 1
ATOM 2969 O O . PRO B 1 132 ? -37.895 147.228 20.987 1.00 47.57 132 PRO B O 1
ATOM 2973 N N . ASN B 1 133 ? -36.852 146.023 22.573 1.00 37.39 133 ASN B N 1
ATOM 2974 C CA . ASN B 1 133 ? -36.433 144.993 21.630 1.00 32.10 133 ASN B CA 1
ATOM 2975 C C . ASN B 1 133 ? -37.270 143.722 21.667 1.00 30.22 133 ASN B C 1
ATOM 2976 O O . ASN B 1 133 ? -37.051 142.822 20.860 1.00 35.07 133 ASN B O 1
ATOM 2981 N N . ALA B 1 134 ? -38.215 143.645 22.601 1.00 29.29 134 ALA B N 1
ATOM 2982 C CA . ALA B 1 134 ? -39.078 142.468 22.729 1.00 25.98 134 ALA B CA 1
ATOM 2983 C C . ALA B 1 134 ? -39.459 141.891 21.371 1.00 20.65 134 ALA B C 1
ATOM 2984 O O . ALA B 1 134 ? -39.814 142.630 20.450 1.00 26.01 134 ALA B O 1
ATOM 2986 N N . CYS B 1 135 ? -39.374 140.572 21.239 1.00 26.10 135 CYS B N 1
ATOM 2987 C CA . CYS B 1 135 ? -39.732 139.926 19.980 1.00 28.48 135 CYS B CA 1
ATOM 2988 C C . CYS B 1 135 ? -41.095 139.262 20.152 1.00 29.71 135 CYS B C 1
ATOM 2989 O O . CYS B 1 135 ? -41.219 138.235 20.819 1.00 37.51 135 CYS B O 1
ATOM 2992 N N . LYS B 1 136 ? -42.114 139.862 19.543 1.00 30.38 136 LYS B N 1
ATOM 2993 C CA . LYS B 1 136 ? -43.488 139.369 19.637 1.00 16.05 136 LYS B CA 1
ATOM 2994 C C . LYS B 1 136 ? -44.023 138.953 18.277 1.00 21.09 136 LYS B C 1
ATOM 2995 O O . LYS B 1 136 ? -43.481 139.348 17.244 1.00 21.21 136 LYS B O 1
ATOM 3001 N N . ASP B 1 137 ? -45.093 138.162 18.277 1.00 29.40 137 ASP B N 1
ATOM 3002 C CA . ASP B 1 137 ? -45.703 137.714 17.029 1.00 35.78 137 ASP B CA 1
ATOM 3003 C C . ASP B 1 137 ? -46.680 138.762 16.506 1.00 31.25 137 ASP B C 1
ATOM 3004 O O . ASP B 1 137 ? -46.833 139.830 17.103 1.00 37.91 137 ASP B O 1
ATOM 3009 N N . LEU B 1 138 ? -47.339 138.447 15.393 1.00 30.03 138 LEU B N 1
ATOM 3010 C CA . LEU B 1 138 ? -48.303 139.355 14.783 1.00 35.31 138 LEU B CA 1
ATOM 3011 C C . LEU B 1 138 ? -49.526 139.597 15.672 1.00 37.27 138 LEU B C 1
ATOM 3012 O O . LEU B 1 138 ? -50.393 140.402 15.332 1.00 51.81 138 LEU B O 1
ATOM 3017 N N . ASN B 1 139 ? -49.598 138.897 16.804 1.00 32.47 139 ASN B N 1
ATOM 3018 C CA . ASN B 1 139 ? -50.704 139.065 17.746 1.00 29.10 139 ASN B CA 1
ATOM 3019 C C . ASN B 1 139 ? -50.182 139.717 19.016 1.00 31.28 139 ASN B C 1
ATOM 3020 O O . ASN B 1 139 ? -50.828 139.670 20.064 1.00 40.21 139 ASN B O 1
ATOM 3025 N N . ASN B 1 140 ? -48.994 140.307 18.917 1.00 32.48 140 ASN B N 1
ATOM 3026 C CA . ASN B 1 140 ? -48.376 141.005 20.041 1.00 31.54 140 ASN B CA 1
ATOM 3027 C C . ASN B 1 140 ? -48.022 140.103 21.223 1.00 32.16 140 ASN B C 1
ATOM 3028 O O . ASN B 1 140 ? -47.946 140.562 22.362 1.00 33.08 140 ASN B O 1
ATOM 3033 N N . LYS B 1 141 ? -47.800 138.822 20.951 1.00 33.25 141 LYS B N 1
ATOM 3034 C CA . LYS B 1 141 ? -47.446 137.872 22.003 1.00 31.41 141 LYS B CA 1
ATOM 3035 C C . LYS B 1 141 ? -45.964 137.521 21.897 1.00 31.96 141 LYS B C 1
ATOM 3036 O O . LYS B 1 141 ? -45.418 137.453 20.793 1.00 29.23 141 LYS B O 1
ATOM 3042 N N . LEU B 1 142 ? -45.313 137.309 23.038 1.00 26.30 142 LEU B N 1
ATOM 3043 C CA . LEU B 1 142 ? -43.898 136.953 23.038 1.00 31.99 142 LEU B CA 1
ATOM 3044 C C . LEU B 1 142 ? -43.675 135.665 22.255 1.00 32.33 142 LEU B C 1
ATOM 3045 O O . LEU B 1 142 ? -44.417 134.697 22.422 1.00 35.93 142 LEU B O 1
ATOM 3050 N N . ARG B 1 143 ? -42.651 135.652 21.406 1.00 28.06 143 ARG B N 1
ATOM 3051 C CA . ARG B 1 143 ? -42.346 134.466 20.615 1.00 25.71 143 ARG B CA 1
ATOM 3052 C C . ARG B 1 143 ? -41.631 133.372 21.394 1.00 27.30 143 ARG B C 1
ATOM 3053 O O . ARG B 1 143 ? -40.818 133.651 22.275 1.00 31.01 143 ARG B O 1
ATOM 3061 N N . VAL B 1 144 ? -41.973 132.122 21.077 1.00 29.43 144 VAL B N 1
ATOM 3062 C CA . VAL B 1 144 ? -41.363 130.963 21.722 1.00 21.50 144 VAL B CA 1
ATOM 3063 C C . VAL B 1 144 ? -41.267 129.814 20.740 1.00 23.92 144 VAL B C 1
ATOM 3064 O O . VAL B 1 144 ? -41.971 129.774 19.729 1.00 29.65 144 VAL B O 1
ATOM 3068 N N . GLY B 1 145 ? -40.387 128.878 21.064 1.00 18.09 145 GLY B N 1
ATOM 3069 C CA . GLY B 1 145 ? -40.194 127.701 20.246 1.00 18.94 145 GLY B CA 1
ATOM 3070 C C . GLY B 1 145 ? -40.173 126.516 21.189 1.00 15.19 145 GLY B C 1
ATOM 3071 O O . GLY B 1 145 ? -40.181 126.698 22.415 1.00 12.05 145 GLY B O 1
ATOM 3072 N N . ALA B 1 146 ? -40.148 125.309 20.635 1.00 16.52 146 ALA B N 1
ATOM 3073 C CA . ALA B 1 146 ? -40.131 124.103 21.455 1.00 17.87 146 ALA B CA 1
ATOM 3074 C C . ALA B 1 146 ? -39.375 122.996 20.739 1.00 21.23 146 ALA B C 1
ATOM 3075 O O . ALA B 1 146 ? -39.495 122.839 19.525 1.00 14.93 146 ALA B O 1
ATOM 3077 N N . ALA B 1 147 ? -38.594 122.237 21.500 1.00 26.83 147 ALA B N 1
ATOM 3078 C CA . ALA B 1 147 ? -37.810 121.136 20.954 1.00 28.48 147 ALA B CA 1
ATOM 3079 C C . ALA B 1 147 ? -38.633 119.858 20.929 1.00 26.70 147 ALA B C 1
ATOM 3080 O O . ALA B 1 147 ? -39.321 119.528 21.893 1.00 22.34 147 ALA B O 1
ATOM 3082 N N . VAL B 1 148 ? -38.542 119.136 19.823 1.00 35.33 148 VAL B N 1
ATOM 3083 C CA . VAL B 1 148 ? -39.277 117.892 19.651 1.00 36.95 148 VAL B CA 1
ATOM 3084 C C . VAL B 1 148 ? -38.335 116.884 18.979 1.00 39.31 148 VAL B C 1
ATOM 3085 O O . VAL B 1 148 ? -37.389 117.282 18.299 1.00 41.67 148 VAL B O 1
ATOM 3089 N N . SER B 1 149 ? -38.573 115.592 19.179 1.00 45.12 149 SER B N 1
ATOM 3090 C CA . SER B 1 149 ? -37.721 114.572 18.568 1.00 50.52 149 SER B CA 1
ATOM 3091 C C . SER B 1 149 ? -38.448 113.255 18.314 1.00 50.49 149 SER B C 1
ATOM 3092 O O . SER B 1 149 ? -39.590 113.074 18.738 1.00 56.58 149 SER B O 1
ATOM 3095 N N . ILE B 1 150 ? -37.775 112.339 17.621 1.00 47.28 150 ILE B N 1
ATOM 3096 C CA . ILE B 1 150 ? -38.349 111.034 17.310 1.00 44.82 150 ILE B CA 1
ATOM 3097 C C . ILE B 1 150 ? -38.815 110.334 18.583 1.00 42.17 150 ILE B C 1
ATOM 3098 O O . ILE B 1 150 ? -38.026 110.103 19.497 1.00 43.54 150 ILE B O 1
ATOM 3103 N N . ASP B 1 151 ? -40.098 110.001 18.640 1.00 46.56 151 ASP B N 1
ATOM 3104 C CA . ASP B 1 151 ? -40.643 109.323 19.803 1.00 56.20 151 ASP B CA 1
ATOM 3105 C C . ASP B 1 151 ? -42.055 108.813 19.527 1.00 63.22 151 ASP B C 1
ATOM 3106 O O . ASP B 1 151 ? -42.749 109.325 18.652 1.00 64.33 151 ASP B O 1
ATOM 3111 N N . ILE B 1 152 ? -42.471 107.803 20.283 1.00 78.92 152 ILE B N 1
ATOM 3112 C CA . ILE B 1 152 ? -43.790 107.198 20.122 1.00 88.43 152 ILE B CA 1
ATOM 3113 C C . ILE B 1 152 ? -44.943 108.199 20.147 1.00 90.23 152 ILE B C 1
ATOM 3114 O O . ILE B 1 152 ? -45.963 107.993 19.492 1.00 94.24 152 ILE B O 1
ATOM 3116 N N . ASP B 1 153 ? -44.782 109.283 20.896 1.00 87.92 153 ASP B N 1
ATOM 3117 C CA . ASP B 1 153 ? -45.831 110.290 21.006 1.00 84.64 153 ASP B CA 1
ATOM 3118 C C . ASP B 1 153 ? -45.451 111.628 20.385 1.00 78.89 153 ASP B C 1
ATOM 3119 O O . ASP B 1 153 ? -46.087 112.647 20.657 1.00 76.56 153 ASP B O 1
ATOM 3124 N N . THR B 1 154 ? -44.421 111.626 19.548 1.00 67.80 154 THR B N 1
ATOM 3125 C CA . THR B 1 154 ? -43.961 112.855 18.915 1.00 60.52 154 THR B CA 1
ATOM 3126 C C . THR B 1 154 ? -45.086 11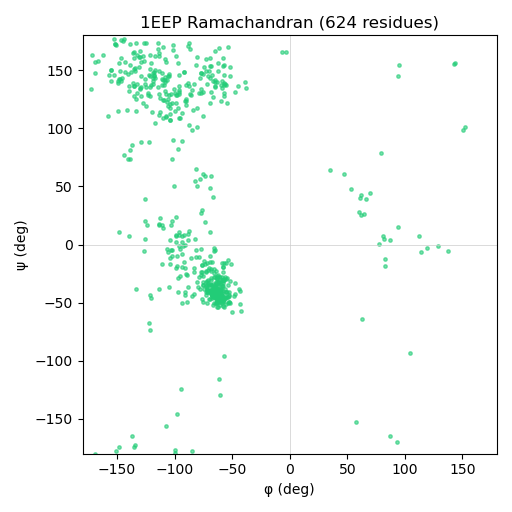3.661 18.258 1.00 56.50 154 THR B C 1
ATOM 3127 O O . THR B 1 154 ? -45.305 114.823 18.605 1.00 57.57 154 THR B O 1
ATOM 3131 N N . ILE B 1 155 ? -45.800 113.047 17.320 1.00 53.15 155 ILE B N 1
ATOM 3132 C CA . ILE B 1 155 ? -46.893 113.726 16.626 1.00 47.33 155 ILE B CA 1
ATOM 3133 C C . ILE B 1 155 ? -47.952 114.248 17.590 1.00 44.00 155 ILE B C 1
ATOM 3134 O O . ILE B 1 155 ? -48.595 115.266 17.325 1.00 42.55 155 ILE B O 1
ATOM 3139 N N . GLU B 1 156 ? -48.129 113.555 18.709 1.00 43.65 156 GLU B N 1
ATOM 3140 C CA . GLU B 1 156 ? -49.104 113.976 19.703 1.00 42.28 156 GLU B CA 1
ATOM 3141 C C . GLU B 1 156 ? -48.569 115.215 20.408 1.00 49.70 156 GLU B C 1
ATOM 3142 O O . GLU B 1 156 ? -49.302 116.178 20.641 1.00 57.17 156 GLU B O 1
ATOM 3144 N N . ARG B 1 157 ? -47.281 115.186 20.739 1.00 44.43 157 ARG B N 1
ATOM 3145 C CA . ARG B 1 157 ? -46.646 116.310 21.411 1.00 40.65 157 ARG B CA 1
ATOM 3146 C C . ARG B 1 157 ? -46.759 117.567 20.542 1.00 37.71 157 ARG B C 1
ATOM 3147 O O . ARG B 1 157 ? -47.113 118.638 21.031 1.00 38.21 157 ARG B O 1
ATOM 3155 N N . VAL B 1 158 ? -46.474 117.426 19.251 1.00 37.56 158 VAL B N 1
ATOM 3156 C CA . VAL B 1 158 ? -46.555 118.551 18.326 1.00 37.74 158 VAL B CA 1
ATOM 3157 C C . VAL B 1 158 ? -47.959 119.156 18.298 1.00 44.55 158 VAL B C 1
ATOM 3158 O O . VAL B 1 158 ? -48.113 120.379 18.315 1.00 41.70 158 VAL B O 1
ATOM 3162 N N . GLU B 1 159 ? -48.974 118.292 18.256 1.00 49.10 159 GLU B N 1
ATOM 3163 C CA . GLU B 1 159 ? -50.371 118.724 18.223 1.00 44.71 159 GLU B CA 1
ATOM 3164 C C . GLU B 1 159 ? -50.699 119.665 19.372 1.00 39.11 159 GLU B C 1
ATOM 3165 O O . GLU B 1 159 ? -51.355 120.687 19.177 1.00 44.33 159 GLU B O 1
ATOM 3167 N N . GLU B 1 160 ? -50.246 119.314 20.569 1.00 37.46 160 GLU B N 1
ATOM 3168 C CA . GLU B 1 160 ? -50.480 120.136 21.752 1.00 42.25 160 GLU B CA 1
ATOM 3169 C C . GLU B 1 160 ? -49.723 121.465 21.666 1.00 44.95 160 GLU B C 1
ATOM 3170 O O . GLU B 1 160 ? -50.261 122.521 21.997 1.00 43.76 160 GLU B O 1
ATOM 3176 N N . LEU B 1 161 ? -48.471 121.399 21.225 1.00 47.82 161 LEU B N 1
ATOM 3177 C CA . LEU B 1 161 ? -47.636 122.587 21.076 1.00 39.40 161 LEU B CA 1
ATOM 3178 C C . LEU B 1 161 ? -48.283 123.558 20.095 1.00 35.82 161 LEU B C 1
ATOM 3179 O O . LEU B 1 161 ? -48.325 124.768 20.332 1.00 32.70 161 LEU B O 1
ATOM 3184 N N . VAL B 1 162 ? -48.789 123.025 18.990 1.00 29.68 162 VAL B N 1
ATOM 3185 C CA . VAL B 1 162 ? -49.440 123.860 17.994 1.00 29.58 162 VAL B CA 1
ATOM 3186 C C . VAL B 1 162 ? -50.704 124.513 18.559 1.00 38.12 162 VAL B C 1
ATOM 3187 O O . VAL B 1 162 ? -51.052 125.634 18.189 1.00 43.26 162 VAL B O 1
ATOM 3191 N N . LYS B 1 163 ? -51.378 123.812 19.466 1.00 45.23 163 LYS B N 1
ATOM 3192 C CA . LYS B 1 163 ? -52.596 124.324 20.091 1.00 43.59 163 LYS B CA 1
ATOM 3193 C C . LYS B 1 163 ? -52.246 125.435 21.077 1.00 43.74 163 LYS B C 1
ATOM 3194 O O . LYS B 1 163 ? -53.082 126.281 21.397 1.00 42.19 163 LYS B O 1
ATOM 3196 N N . ALA B 1 164 ? -51.008 125.419 21.565 1.00 36.49 164 ALA B N 1
ATOM 3197 C CA . ALA B 1 164 ? -50.551 126.437 22.503 1.00 26.76 164 ALA B CA 1
ATOM 3198 C C . ALA B 1 164 ? -49.987 127.613 21.712 1.00 25.23 164 ALA B C 1
ATOM 3199 O O . ALA B 1 164 ? -49.463 128.565 22.285 1.00 26.41 164 ALA B O 1
ATOM 3201 N N . HIS B 1 165 ? -50.095 127.518 20.390 1.00 27.13 165 HIS B N 1
ATOM 3202 C CA . HIS B 1 165 ? -49.632 128.550 19.468 1.00 38.00 165 HIS B CA 1
ATOM 3203 C C . HIS B 1 165 ? -48.120 128.788 19.423 1.00 39.14 165 HIS B C 1
ATOM 3204 O O . HIS B 1 165 ? -47.670 129.927 19.308 1.00 42.25 165 HIS B O 1
ATOM 3211 N N . VAL B 1 166 ? -47.337 127.718 19.499 1.00 39.84 166 VAL B N 1
ATOM 3212 C CA . VAL B 1 166 ? -45.886 127.844 19.451 1.00 33.32 166 VAL B CA 1
ATOM 3213 C C . VAL B 1 166 ? -45.501 128.514 18.123 1.00 32.73 166 VAL B C 1
ATOM 3214 O O . VAL B 1 166 ? -46.096 128.236 17.080 1.00 31.91 166 VAL B O 1
ATOM 3218 N N . ASP B 1 167 ? -44.516 129.407 18.163 1.00 27.19 167 ASP B N 1
ATOM 3219 C CA . ASP B 1 167 ? -44.095 130.119 16.953 1.00 18.89 167 ASP B CA 1
ATOM 3220 C C . ASP B 1 167 ? -43.278 129.281 15.991 1.00 18.68 167 ASP B C 1
ATOM 3221 O O . ASP B 1 167 ? -43.374 129.443 14.768 1.00 17.31 167 ASP B O 1
ATOM 3226 N N . ILE B 1 168 ? -42.464 128.389 16.540 1.00 18.74 168 ILE B N 1
ATOM 3227 C CA . ILE B 1 168 ? -41.613 127.567 15.703 1.00 18.59 168 ILE B CA 1
ATOM 3228 C C . ILE B 1 168 ? -41.232 126.266 16.403 1.00 20.10 168 ILE B C 1
ATOM 3229 O O . ILE B 1 168 ? -41.133 126.201 17.638 1.00 13.49 168 ILE B O 1
ATOM 3234 N N . LEU B 1 169 ? -41.024 125.229 15.603 1.00 22.76 169 LEU B N 1
ATOM 3235 C CA . LEU B 1 169 ? -40.671 123.927 16.134 1.00 25.39 169 LEU B CA 1
ATOM 3236 C C . LEU B 1 169 ? -39.232 123.565 15.810 1.00 26.31 169 LEU B C 1
ATOM 3237 O O . LEU B 1 169 ? -38.739 123.864 14.720 1.00 18.87 169 LEU B O 1
ATOM 3242 N N . VAL B 1 170 ? -38.564 122.923 16.764 1.00 25.22 170 VAL B N 1
ATOM 3243 C CA . VAL B 1 170 ? -37.193 122.478 16.564 1.00 21.50 170 VAL B CA 1
ATOM 3244 C C . VAL B 1 170 ? -37.139 120.955 16.569 1.00 23.93 170 VAL B C 1
ATOM 3245 O O . VAL B 1 170 ? -37.394 120.319 17.591 1.00 21.30 170 VAL B O 1
ATOM 3249 N N . ILE B 1 171 ? -36.846 120.369 15.416 1.00 19.23 171 ILE B N 1
ATOM 3250 C CA . ILE B 1 171 ? -36.715 118.921 15.333 1.00 24.55 171 ILE B CA 1
ATOM 3251 C C . ILE B 1 171 ? -35.270 118.713 15.757 1.00 26.91 171 ILE B C 1
ATOM 3252 O O . ILE B 1 171 ? -34.365 118.882 14.948 1.00 26.95 171 ILE B O 1
ATOM 3257 N N . ASP B 1 172 ? -35.054 118.368 17.023 1.00 24.27 172 ASP B N 1
ATOM 3258 C CA . ASP B 1 172 ? -33.700 118.197 17.528 1.00 31.14 172 ASP B CA 1
ATOM 3259 C C . ASP B 1 172 ? -33.195 116.769 17.623 1.00 32.74 172 ASP B C 1
ATOM 3260 O O . ASP B 1 172 ? -33.697 115.954 18.400 1.00 42.22 172 ASP B O 1
ATOM 3265 N N . SER B 1 173 ? -32.176 116.489 16.826 1.00 31.24 173 SER B N 1
ATOM 3266 C CA . SER B 1 173 ? -31.536 115.187 16.780 1.00 27.44 173 SER B CA 1
ATOM 3267 C C . SER B 1 173 ? -30.034 115.427 16.788 1.00 31.82 173 SER B C 1
ATOM 3268 O O . SER B 1 173 ? -29.563 116.470 16.328 1.00 43.18 173 SER B O 1
ATOM 3271 N N . ALA B 1 174 ? -29.284 114.469 17.316 1.00 31.85 174 ALA B N 1
ATOM 3272 C CA . ALA B 1 174 ? -27.830 114.580 17.342 1.00 28.86 174 ALA B CA 1
ATOM 3273 C C . ALA B 1 174 ? -27.317 114.382 15.917 1.00 25.57 174 ALA B C 1
ATOM 3274 O O . ALA B 1 174 ? -26.233 114.837 15.562 1.00 30.31 174 ALA B O 1
ATOM 3276 N N . HIS B 1 175 ? -28.131 113.718 15.104 1.00 22.51 175 HIS B N 1
ATOM 3277 C CA . HIS B 1 175 ? -27.791 113.417 13.721 1.00 27.38 175 HIS B CA 1
ATOM 3278 C C . HIS B 1 175 ? -29.019 113.634 12.840 1.00 26.48 175 HIS B C 1
ATOM 3279 O O . HIS B 1 175 ? -29.730 112.688 12.503 1.00 33.75 175 HIS B O 1
ATOM 3286 N N . GLY B 1 176 ? -29.263 114.887 12.475 1.00 23.37 176 GLY B N 1
ATOM 3287 C CA . GLY B 1 176 ? -30.411 115.206 11.647 1.00 22.88 176 GLY B CA 1
ATOM 3288 C C . GLY B 1 176 ? -30.394 114.613 10.249 1.00 22.17 176 GLY B C 1
ATOM 3289 O O . GLY B 1 176 ? -31.452 114.462 9.634 1.00 23.77 176 GLY B O 1
ATOM 3290 N N . HIS B 1 177 ? -29.211 114.274 9.739 1.00 17.51 177 HIS B N 1
ATOM 3291 C CA . HIS B 1 177 ? -29.106 113.713 8.395 1.00 17.23 177 HIS B CA 1
ATOM 3292 C C . HIS B 1 177 ? -29.437 112.220 8.378 1.00 26.00 177 HIS B C 1
ATOM 3293 O O . HIS B 1 177 ? -28.684 111.409 7.843 1.00 34.02 177 HIS B O 1
ATOM 3300 N N . SER B 1 178 ? -30.567 111.862 8.971 1.00 31.74 178 SER B N 1
ATOM 3301 C CA . SER B 1 178 ? -31.000 110.473 9.005 1.00 26.77 178 SER B CA 1
ATOM 3302 C C . SER B 1 178 ? -32.358 110.331 8.328 1.00 35.09 178 SER B C 1
ATOM 3303 O O . SER B 1 178 ? -33.118 111.295 8.232 1.00 44.48 178 SER B O 1
ATOM 3306 N N . THR B 1 179 ? -32.649 109.126 7.852 1.00 32.49 179 THR B N 1
ATOM 3307 C CA . THR B 1 179 ? -33.915 108.845 7.191 1.00 31.87 179 THR B CA 1
ATOM 3308 C C . THR B 1 179 ? -35.099 109.081 8.127 1.00 28.95 179 THR B C 1
ATOM 3309 O O . THR B 1 179 ? -36.126 109.620 7.721 1.00 29.58 179 THR B O 1
ATOM 3313 N N . ARG B 1 180 ? -34.956 108.679 9.382 1.00 21.65 180 ARG B N 1
ATOM 3314 C CA . ARG B 1 180 ? -36.037 108.858 10.341 1.00 18.16 180 ARG B CA 1
ATOM 3315 C C . ARG B 1 180 ? -36.368 110.333 10.557 1.00 26.73 180 ARG B C 1
ATOM 3316 O O . ARG B 1 180 ? -37.539 110.690 10.675 1.00 37.95 180 ARG B O 1
ATOM 3318 N N . ILE B 1 181 ? -35.347 111.189 10.611 1.00 34.36 181 ILE B N 1
ATOM 3319 C CA . ILE B 1 181 ? -35.577 112.617 10.816 1.00 26.27 181 ILE B CA 1
ATOM 3320 C C . ILE B 1 181 ? -36.199 113.246 9.579 1.00 23.56 181 ILE B C 1
ATOM 3321 O O . ILE B 1 181 ? -37.094 114.089 9.682 1.00 29.14 181 ILE B O 1
ATOM 3326 N N . ILE B 1 182 ? -35.736 112.830 8.408 1.00 19.36 182 ILE B N 1
ATOM 3327 C CA . ILE B 1 182 ? -36.283 113.361 7.166 1.00 28.09 182 ILE B CA 1
ATOM 3328 C C . ILE B 1 182 ? -37.763 112.988 7.003 1.00 33.21 182 ILE B C 1
ATOM 3329 O O . ILE B 1 182 ? -38.550 113.766 6.468 1.00 42.33 182 ILE B O 1
ATOM 3334 N N . GLU B 1 183 ? -38.139 111.804 7.477 1.00 37.36 183 GLU B N 1
ATOM 3335 C CA . GLU B 1 183 ? -39.521 111.351 7.385 1.00 31.01 183 GLU B CA 1
ATOM 3336 C C . GLU B 1 183 ? -40.392 112.065 8.413 1.00 31.57 183 GLU B C 1
ATOM 3337 O O . GLU B 1 183 ? -41.575 112.298 8.176 1.00 32.13 183 GLU B O 1
ATOM 3339 N N . LEU B 1 184 ? -39.804 112.403 9.556 1.00 25.44 184 LEU B N 1
ATOM 3340 C CA . LEU B 1 184 ? -40.546 113.080 10.616 1.00 29.95 184 LEU B CA 1
ATOM 3341 C C . LEU B 1 184 ? -40.863 114.507 10.178 1.00 32.59 184 LEU B C 1
ATOM 3342 O O . LEU B 1 184 ? -41.954 115.021 10.422 1.00 39.19 184 LEU B O 1
ATOM 3347 N N . ILE B 1 185 ? -39.893 115.143 9.534 1.00 35.11 185 ILE B N 1
ATOM 3348 C CA . ILE B 1 185 ? -40.072 116.500 9.056 1.00 35.84 185 ILE B CA 1
ATOM 3349 C C . ILE B 1 185 ? -41.192 116.490 8.022 1.00 39.24 185 ILE B C 1
ATOM 3350 O O . ILE B 1 185 ? -42.134 117.277 8.105 1.00 37.35 185 ILE B O 1
ATOM 3355 N N . LYS B 1 186 ? -41.079 115.583 7.057 1.00 33.39 186 LYS B N 1
ATOM 3356 C CA . LYS B 1 186 ? -42.070 115.443 5.997 1.00 31.69 186 LYS B CA 1
ATOM 3357 C C . LYS B 1 186 ? -43.470 115.289 6.581 1.00 35.18 186 LYS B C 1
ATOM 3358 O O . LYS B 1 186 ? -44.425 115.910 6.114 1.00 42.31 186 LYS B O 1
ATOM 3364 N N . LYS B 1 187 ? -43.576 114.459 7.612 1.00 41.78 187 LYS B N 1
ATOM 3365 C CA . LYS B 1 187 ? -44.848 114.200 8.271 1.00 39.87 187 LYS B CA 1
ATOM 3366 C C . LYS B 1 187 ? -45.412 115.457 8.932 1.00 41.05 187 LYS B C 1
ATOM 3367 O O . LYS B 1 187 ? -46.571 115.807 8.721 1.00 41.58 187 LYS B O 1
ATOM 3373 N N . ILE B 1 188 ? -44.593 116.138 9.726 1.00 39.99 188 ILE B N 1
ATOM 3374 C CA . ILE B 1 188 ? -45.035 117.351 10.402 1.00 37.66 188 ILE B CA 1
ATOM 3375 C C . ILE B 1 188 ? -45.365 118.469 9.419 1.00 33.23 188 ILE B C 1
ATOM 3376 O O . ILE B 1 188 ? -46.365 119.166 9.571 1.00 33.92 188 ILE B O 1
ATOM 3381 N N . LYS B 1 189 ? -44.527 118.632 8.405 1.00 40.63 189 LYS B N 1
ATOM 3382 C CA . LYS B 1 189 ? -44.742 119.680 7.420 1.00 43.54 189 LYS B CA 1
ATOM 3383 C C . LYS B 1 189 ? -46.062 119.485 6.679 1.00 45.28 189 LYS B C 1
ATOM 3384 O O . LYS B 1 189 ? -46.712 120.454 6.279 1.00 43.91 189 LYS B O 1
ATOM 3390 N N . THR B 1 190 ? -46.452 118.227 6.503 1.00 52.75 190 THR B N 1
ATOM 3391 C CA . THR B 1 190 ? -47.687 117.905 5.805 1.00 51.48 190 THR B CA 1
ATOM 3392 C C . THR B 1 190 ? -48.916 118.114 6.684 1.00 46.66 190 THR B C 1
ATOM 3393 O O . THR B 1 190 ? -49.946 118.587 6.212 1.00 43.93 190 THR B O 1
ATOM 3397 N N . LYS B 1 191 ? -48.804 117.774 7.962 1.00 37.14 191 LYS B N 1
ATOM 3398 C CA . LYS B 1 191 ? -49.925 117.940 8.872 1.00 37.77 191 LYS B CA 1
ATOM 3399 C C . LYS B 1 191 ? -50.085 119.400 9.291 1.00 46.31 191 LYS B C 1
ATOM 3400 O O . LYS B 1 191 ? -51.186 119.837 9.631 1.00 62.76 191 LYS B O 1
ATOM 3406 N N . TYR B 1 192 ? -48.987 120.154 9.267 1.00 43.34 192 TYR B N 1
ATOM 3407 C CA . TYR B 1 192 ? -49.021 121.571 9.627 1.00 32.11 192 TYR B CA 1
ATOM 3408 C C . TYR B 1 192 ? -48.141 122.354 8.665 1.00 30.30 192 TYR B C 1
ATOM 3409 O O . TYR B 1 192 ? -47.066 122.825 9.033 1.00 37.01 192 TYR B O 1
ATOM 3418 N N . PRO B 1 193 ? -48.605 122.532 7.421 1.00 31.17 193 PRO B N 1
ATOM 3419 C CA . PRO B 1 193 ? -47.874 123.253 6.374 1.00 36.26 193 PRO B CA 1
ATOM 3420 C C . PRO B 1 193 ? -47.431 124.684 6.690 1.00 42.31 193 PRO B C 1
ATOM 3421 O O . PRO B 1 193 ? -46.571 125.240 5.996 1.00 38.28 193 PRO B O 1
ATOM 3425 N N . ASN B 1 194 ? -48.006 125.283 7.725 1.00 42.26 194 ASN B N 1
ATOM 3426 C CA . ASN B 1 194 ? -47.627 126.646 8.083 1.00 45.32 194 ASN B CA 1
ATOM 3427 C C . ASN B 1 194 ? -46.849 126.755 9.390 1.00 43.38 194 ASN B C 1
ATOM 3428 O O . ASN B 1 194 ? -46.705 127.848 9.944 1.00 35.35 194 ASN B O 1
ATOM 3433 N N . LEU B 1 195 ? -46.358 125.625 9.887 1.00 39.30 195 LEU B N 1
ATOM 3434 C CA . LEU B 1 195 ? -45.577 125.628 11.116 1.00 39.38 195 LEU B CA 1
ATOM 3435 C C . LEU B 1 195 ? -44.130 125.818 10.677 1.00 37.63 195 LEU B C 1
ATOM 3436 O O . LEU B 1 195 ? -43.641 125.069 9.837 1.00 27.87 195 LEU B O 1
ATOM 3441 N N . ASP B 1 196 ? -43.448 126.827 11.207 1.00 33.83 196 ASP B N 1
ATOM 3442 C CA . ASP B 1 196 ? -42.054 127.011 10.824 1.00 32.14 196 ASP B CA 1
ATOM 3443 C C . ASP B 1 196 ? -41.237 125.902 11.478 1.00 22.72 196 ASP B C 1
ATOM 3444 O O . ASP B 1 196 ? -41.473 125.553 12.634 1.00 26.41 196 ASP B O 1
ATOM 3449 N N . LEU B 1 197 ? -40.291 125.336 10.739 1.00 20.68 197 LEU B N 1
ATOM 3450 C CA . LEU B 1 197 ? -39.471 124.260 11.294 1.00 26.95 197 LEU B CA 1
ATOM 3451 C C . LEU B 1 197 ? -37.967 124.495 11.237 1.00 21.56 197 LEU B C 1
ATOM 3452 O O . LEU B 1 197 ? -37.421 124.953 10.227 1.00 19.81 197 LEU B O 1
ATOM 3457 N N . ILE B 1 198 ? -37.308 124.185 12.343 1.00 22.44 198 ILE B N 1
ATOM 3458 C CA . ILE B 1 198 ? -35.861 124.256 12.426 1.00 27.36 198 ILE B CA 1
ATOM 3459 C C . ILE B 1 198 ? -35.526 122.762 12.409 1.00 27.98 198 ILE B C 1
ATOM 3460 O O . ILE B 1 198 ? -36.016 122.017 13.254 1.00 26.01 198 ILE B O 1
ATOM 3465 N N . ALA B 1 199 ? -34.720 122.319 11.449 1.00 25.72 199 ALA B N 1
ATOM 3466 C CA . ALA B 1 199 ? -34.404 120.895 11.362 1.00 26.19 199 ALA B CA 1
ATOM 3467 C C . ALA B 1 199 ? -33.030 120.480 11.874 1.00 29.49 199 ALA B C 1
ATOM 3468 O O . ALA B 1 199 ? -32.015 121.052 11.485 1.00 22.60 199 ALA B O 1
ATOM 3470 N N . GLY B 1 200 ? -33.064 119.460 12.738 1.00 38.99 200 GLY B N 1
ATOM 3471 C CA . GLY B 1 200 ? -31.919 118.831 13.393 1.00 37.15 200 GLY B CA 1
ATOM 3472 C C . GLY B 1 200 ? -30.515 119.266 13.083 1.00 36.82 200 GLY B C 1
ATOM 3473 O O . GLY B 1 200 ? -30.275 119.936 12.086 1.00 51.94 200 GLY B O 1
ATOM 3474 N N . ASN B 1 201 ? -29.568 118.850 13.919 1.00 28.82 201 ASN B N 1
ATOM 3475 C CA . ASN B 1 201 ? -28.187 119.261 13.704 1.00 16.08 201 ASN B CA 1
ATOM 3476 C C . ASN B 1 201 ? -27.444 118.539 12.596 1.00 19.32 201 ASN B C 1
ATOM 3477 O O . ASN B 1 201 ? -27.457 117.312 12.499 1.00 23.04 201 ASN B O 1
ATOM 3482 N N . ILE B 1 202 ? -26.814 119.343 11.743 1.00 15.63 202 ILE B N 1
ATOM 3483 C CA . ILE B 1 202 ? -26.052 118.857 10.605 1.00 18.24 202 ILE B CA 1
ATOM 3484 C C . ILE B 1 202 ? -24.759 119.669 10.454 1.00 19.22 202 ILE B C 1
ATOM 3485 O O . ILE B 1 202 ? -24.559 120.676 11.147 1.00 21.85 202 ILE B O 1
ATOM 3490 N N . VAL B 1 203 ? -23.893 119.223 9.546 1.00 20.36 203 VAL B N 1
ATOM 3491 C CA . VAL B 1 203 ? -22.626 119.893 9.296 1.00 17.09 203 VAL B CA 1
ATOM 3492 C C . VAL B 1 203 ? -22.173 119.756 7.845 1.00 18.10 203 VAL B C 1
ATOM 3493 O O . VAL B 1 203 ? -21.043 120.103 7.521 1.00 24.20 203 VAL B O 1
ATOM 3497 N N . THR B 1 204 ? -23.048 119.258 6.973 1.00 19.30 204 THR B N 1
ATOM 3498 C CA . THR B 1 204 ? -22.695 119.084 5.568 1.00 14.32 204 THR B CA 1
ATOM 3499 C C . THR B 1 204 ? -23.704 119.647 4.573 1.00 21.60 204 THR B C 1
ATOM 3500 O O . THR B 1 204 ? -24.873 119.870 4.903 1.00 17.81 204 THR B O 1
ATOM 3504 N N . LYS B 1 205 ? -23.236 119.843 3.341 1.00 20.91 205 LYS B N 1
ATOM 3505 C CA . LYS B 1 205 ? -24.052 120.362 2.249 1.00 25.26 205 LYS B CA 1
ATOM 3506 C C . LYS B 1 205 ? -25.144 119.362 1.870 1.00 29.73 205 LYS B C 1
ATOM 3507 O O . LYS B 1 205 ? -26.289 119.744 1.622 1.00 41.06 205 LYS B O 1
ATOM 3509 N N . GLU B 1 206 ? -24.786 118.082 1.828 1.00 27.14 206 GLU B N 1
ATOM 3510 C CA . GLU B 1 206 ? -25.742 117.040 1.472 1.00 28.00 206 GLU B CA 1
ATOM 3511 C C . GLU B 1 206 ? -26.864 116.972 2.493 1.00 22.78 206 GLU B C 1
ATOM 3512 O O . GLU B 1 206 ? -28.022 116.715 2.147 1.00 34.46 206 GLU B O 1
ATOM 3518 N N . ALA B 1 207 ? -26.521 117.205 3.754 1.00 18.12 207 ALA B N 1
ATOM 3519 C CA . ALA B 1 207 ? -27.516 117.162 4.808 1.00 21.30 207 ALA B CA 1
ATOM 3520 C C . ALA B 1 207 ? -28.505 118.323 4.669 1.00 28.34 207 ALA B C 1
ATOM 3521 O O . ALA B 1 207 ? -29.718 118.143 4.819 1.00 28.85 207 ALA B O 1
ATOM 3523 N N . ALA B 1 208 ? -27.984 119.507 4.365 1.00 27.04 208 ALA B N 1
ATOM 3524 C CA . ALA B 1 208 ? -28.822 120.690 4.222 1.00 28.29 208 ALA B CA 1
ATOM 3525 C C . ALA B 1 208 ? -29.809 120.522 3.072 1.00 25.95 208 ALA B C 1
ATOM 3526 O O . ALA B 1 208 ? -30.968 120.925 3.170 1.00 41.21 208 ALA B O 1
ATOM 3528 N N . LEU B 1 209 ? -29.344 119.924 1.984 1.00 25.22 209 LEU B N 1
ATOM 3529 C CA . LEU B 1 209 ? -30.190 119.701 0.820 1.00 26.15 209 LEU B CA 1
ATOM 3530 C C . LEU B 1 209 ? -31.361 118.788 1.158 1.00 29.16 209 LEU B C 1
ATOM 3531 O O . LEU B 1 209 ? -32.517 119.130 0.928 1.00 44.28 209 LEU B O 1
ATOM 3536 N N . ASP B 1 210 ? -31.049 117.622 1.709 1.00 27.47 210 ASP B N 1
ATOM 3537 C CA . ASP B 1 210 ? -32.073 116.654 2.064 1.00 28.75 210 ASP B CA 1
ATOM 3538 C C . ASP B 1 210 ? -33.095 117.194 3.061 1.00 25.01 210 ASP B C 1
ATOM 3539 O O . ASP B 1 210 ? -34.295 116.974 2.893 1.00 32.92 210 ASP B O 1
ATOM 3544 N N . LEU B 1 211 ? -32.630 117.895 4.096 1.00 21.15 211 LEU B N 1
ATOM 3545 C CA . LEU B 1 211 ? -33.550 118.417 5.099 1.00 23.37 211 LEU B CA 1
ATOM 3546 C C . LEU B 1 211 ? -34.436 119.521 4.544 1.00 28.83 211 LEU B C 1
ATOM 3547 O O . LEU B 1 211 ? -35.580 119.682 4.971 1.00 28.27 211 LEU B O 1
ATOM 3552 N N . ILE B 1 212 ? -33.907 120.269 3.585 1.00 31.66 212 ILE B N 1
ATOM 3553 C CA . ILE B 1 212 ? -34.660 121.343 2.955 1.00 37.26 212 ILE B CA 1
ATOM 3554 C C . ILE B 1 212 ? -35.697 120.757 1.994 1.00 40.31 212 ILE B C 1
ATOM 3555 O O . ILE B 1 212 ? -36.820 121.249 1.901 1.00 48.90 212 ILE B O 1
ATOM 3560 N N . SER B 1 213 ? -35.311 119.697 1.292 1.00 38.24 213 SER B N 1
ATOM 3561 C CA . SER B 1 213 ? -36.194 119.031 0.344 1.00 33.16 213 SER B CA 1
ATOM 3562 C C . SER B 1 213 ? -37.504 118.578 0.976 1.00 29.84 213 SER B C 1
ATOM 3563 O O . SER B 1 213 ? -38.523 118.480 0.297 1.00 37.92 213 SER B O 1
ATOM 3566 N N . VAL B 1 214 ? -37.482 118.295 2.273 1.00 24.77 214 VAL B N 1
ATOM 3567 C CA . VAL B 1 214 ? -38.691 117.849 2.944 1.00 22.76 214 VAL B CA 1
ATOM 3568 C C . VAL B 1 214 ? -39.420 118.946 3.713 1.00 26.22 214 VAL B C 1
ATOM 3569 O O . VAL B 1 214 ? -40.374 118.667 4.437 1.00 27.75 214 VAL B O 1
ATOM 3573 N N . GLY B 1 215 ? -38.967 120.190 3.569 1.00 32.30 215 GLY B N 1
ATOM 3574 C CA . GLY B 1 215 ? -39.653 121.287 4.233 1.00 22.91 215 GLY B CA 1
ATOM 3575 C C . GLY B 1 215 ? -39.020 122.063 5.374 1.00 24.94 215 GLY B C 1
ATOM 3576 O O . GLY B 1 215 ? -39.702 122.879 5.992 1.00 26.22 215 GLY B O 1
ATOM 3577 N N . ALA B 1 216 ? -37.747 121.832 5.674 1.00 29.67 216 ALA B N 1
ATOM 3578 C CA . ALA B 1 216 ? -37.094 122.571 6.755 1.00 26.63 216 ALA B CA 1
ATOM 3579 C C . ALA B 1 216 ? -37.010 124.056 6.378 1.00 24.21 216 ALA B C 1
ATOM 3580 O O . ALA B 1 216 ? -36.666 124.397 5.250 1.00 26.69 216 ALA B O 1
ATOM 3582 N N . ASP B 1 217 ? -37.329 124.934 7.322 1.00 30.86 217 ASP B N 1
ATOM 3583 C CA . ASP B 1 217 ? -37.286 126.372 7.061 1.00 33.42 217 ASP B CA 1
ATOM 3584 C C . ASP B 1 217 ? -36.006 127.007 7.565 1.00 31.10 217 ASP B C 1
ATOM 3585 O O . ASP B 1 217 ? -35.628 128.089 7.125 1.00 23.40 217 ASP B O 1
ATOM 3590 N N . CYS B 1 218 ? -35.351 126.325 8.496 1.00 29.20 218 CYS B N 1
ATOM 3591 C CA . CYS B 1 218 ? -34.103 126.795 9.075 1.00 23.19 218 CYS B CA 1
ATOM 3592 C C . CYS B 1 218 ? -33.265 125.579 9.463 1.00 28.47 218 CYS B C 1
ATOM 3593 O O . CYS B 1 218 ? -33.790 124.598 9.979 1.00 24.55 218 CYS B O 1
ATOM 3596 N N . LEU B 1 219 ? -31.963 125.652 9.211 1.00 25.41 219 LEU B N 1
ATOM 3597 C CA . LEU B 1 219 ? -31.066 124.549 9.513 1.00 19.04 219 LEU B CA 1
ATOM 3598 C C . LEU B 1 219 ? -30.175 124.865 10.699 1.00 18.83 219 LEU B C 1
ATOM 3599 O O . LEU B 1 219 ? -29.581 125.942 10.765 1.00 20.16 219 LEU B O 1
ATOM 3604 N N . LYS B 1 220 ? -30.091 123.932 11.646 1.00 15.95 220 LYS B N 1
ATOM 3605 C CA . LYS B 1 220 ? -29.248 124.147 12.816 1.00 15.11 220 LYS B CA 1
ATOM 3606 C C . LYS B 1 220 ? -27.955 123.354 12.622 1.00 17.51 220 LYS B C 1
ATOM 3607 O O . LYS B 1 220 ? -27.970 122.135 12.451 1.00 21.85 220 LYS B O 1
ATOM 3613 N N . VAL B 1 221 ? -26.844 124.076 12.646 1.00 23.86 221 VAL B N 1
ATOM 3614 C CA . VAL B 1 221 ? -25.524 123.516 12.436 1.00 16.79 221 VAL B CA 1
ATOM 3615 C C . VAL B 1 221 ? -24.727 123.286 13.721 1.00 22.54 221 VAL B C 1
ATOM 3616 O O . VAL B 1 221 ? -24.672 124.154 14.597 1.00 24.78 221 VAL B O 1
ATOM 3620 N N . GLY B 1 222 ? -24.119 122.103 13.830 1.00 21.29 222 GLY B N 1
ATOM 3621 C CA . GLY B 1 222 ? -23.332 121.789 15.010 1.00 22.47 222 GLY B CA 1
ATOM 3622 C C . GLY B 1 222 ? -23.236 120.334 15.454 1.00 30.44 222 GLY B C 1
ATOM 3623 O O . GLY B 1 222 ? -24.137 119.813 16.112 1.00 26.95 222 GLY B O 1
ATOM 3624 N N . ILE B 1 223 ? -22.147 119.669 15.084 1.00 31.67 223 ILE B N 1
ATOM 3625 C CA . ILE B 1 223 ? -21.910 118.291 15.504 1.00 28.92 223 ILE B CA 1
ATOM 3626 C C . ILE B 1 223 ? -20.430 118.098 15.809 1.00 25.12 223 ILE B C 1
ATOM 3627 O O . ILE B 1 223 ? -19.580 118.210 14.921 1.00 22.83 223 ILE B O 1
ATOM 3632 N N . GLY B 1 224 ? -20.133 117.814 17.076 1.00 29.16 224 GLY B N 1
ATOM 3633 C CA . GLY B 1 224 ? -18.759 117.603 17.514 1.00 34.25 224 GLY B CA 1
ATOM 3634 C C . GLY B 1 224 ? -17.737 118.630 17.047 1.00 40.13 224 GLY B C 1
ATOM 3635 O O . GLY B 1 224 ? -16.788 118.271 16.349 1.00 33.50 224 GLY B O 1
ATOM 3636 N N . PRO B 1 225 ? -17.899 119.913 17.413 1.00 45.82 225 PRO B N 1
ATOM 3637 C CA . PRO B 1 225 ? -16.988 121.006 17.038 1.00 47.39 225 PRO B CA 1
ATOM 3638 C C . PRO B 1 225 ? -15.672 121.018 17.802 1.00 50.02 225 PRO B C 1
ATOM 3639 O O . PRO B 1 225 ? -14.662 121.515 17.303 1.00 55.53 225 PRO B O 1
ATOM 3643 N N . GLY B 1 226 ? -15.690 120.482 19.017 1.00 51.26 226 GLY B N 1
ATOM 3644 C CA . GLY B 1 226 ? -14.486 120.462 19.826 1.00 46.58 226 GLY B CA 1
ATOM 3645 C C . GLY B 1 226 ? -13.981 119.068 20.150 1.00 50.79 226 GLY B C 1
ATOM 3646 O O . GLY B 1 226 ? -14.758 118.119 20.263 1.00 47.46 226 GLY B O 1
ATOM 3647 N N . SER B 1 227 ? -12.669 118.953 20.316 1.00 48.52 227 SER B N 1
ATOM 3648 C CA . SER B 1 227 ? -12.035 117.680 20.626 1.00 52.92 227 SER B CA 1
ATOM 3649 C C . SER B 1 227 ? -12.513 117.118 21.958 1.00 49.44 227 SER B C 1
ATOM 3650 O O . SER B 1 227 ? -12.494 115.907 22.172 1.00 57.09 227 SER B O 1
ATOM 3653 N N . ILE B 1 228 ? -12.941 118.000 22.855 1.00 43.91 228 ILE B N 1
ATOM 3654 C CA . ILE B 1 228 ? -13.411 117.571 24.167 1.00 45.12 228 ILE B CA 1
ATOM 3655 C C . ILE B 1 228 ? -14.918 117.329 24.182 1.00 43.06 228 ILE B C 1
ATOM 3656 O O . ILE B 1 228 ? -15.511 117.121 25.240 1.00 51.29 228 ILE B O 1
ATOM 3661 N N . CYS B 1 229 ? -15.531 117.365 23.004 1.00 36.82 229 CYS B N 1
ATOM 3662 C CA . CYS B 1 229 ? -16.962 117.126 22.873 1.00 37.84 229 CYS B CA 1
ATOM 3663 C C . CYS B 1 229 ? -17.244 115.634 22.970 1.00 35.66 229 CYS B C 1
ATOM 3664 O O . CYS B 1 229 ? -16.442 114.810 22.533 1.00 41.23 229 CYS B O 1
ATOM 3667 N N . THR B 1 230 ? -18.399 115.296 23.529 1.00 33.50 230 THR B N 1
ATOM 3668 C CA . THR B 1 230 ? -18.787 113.907 23.695 1.00 30.34 230 THR B CA 1
ATOM 3669 C C . THR B 1 230 ? -18.840 113.101 22.395 1.00 27.08 230 THR B C 1
ATOM 3670 O O . THR B 1 230 ? -18.291 112.006 22.331 1.00 28.01 230 THR B O 1
ATOM 3674 N N . THR B 1 231 ? -19.485 113.631 21.360 1.00 23.06 231 THR B N 1
ATOM 3675 C CA . THR B 1 231 ? -19.582 112.891 20.105 1.00 24.77 231 THR B CA 1
ATOM 3676 C C . THR B 1 231 ? -18.215 112.725 19.449 1.00 24.70 231 THR B C 1
ATOM 3677 O O . THR B 1 231 ? -17.997 111.800 18.669 1.00 26.99 231 THR B O 1
ATOM 3681 N N . ARG B 1 232 ? -17.297 113.626 19.769 1.00 31.20 232 ARG B N 1
ATOM 3682 C CA . ARG B 1 232 ? -15.955 113.579 19.203 1.00 30.77 232 ARG B CA 1
ATOM 3683 C C . ARG B 1 232 ? -15.113 112.531 19.941 1.00 20.48 232 ARG B C 1
ATOM 3684 O O . ARG B 1 232 ? -14.313 111.822 19.337 1.00 30.03 232 ARG B O 1
ATOM 3692 N N . ILE B 1 233 ? -15.325 112.424 21.247 1.00 23.67 233 ILE B N 1
ATOM 3693 C CA . ILE B 1 233 ? -14.593 111.482 22.085 1.00 26.23 233 ILE B CA 1
ATOM 3694 C C . ILE B 1 233 ? -15.181 110.069 22.117 1.00 30.99 233 ILE B C 1
ATOM 3695 O O . ILE B 1 233 ? -14.438 109.091 22.034 1.00 34.74 233 ILE B O 1
ATOM 3700 N N . VAL B 1 234 ? -16.502 109.969 22.244 1.00 29.61 234 VAL B N 1
ATOM 3701 C CA . VAL B 1 234 ? -17.202 108.683 22.285 1.00 18.35 234 VAL B CA 1
ATOM 3702 C C . VAL B 1 234 ? -17.273 108.070 20.891 1.00 16.38 234 VAL B C 1
ATOM 3703 O O . VAL B 1 234 ? -16.986 106.887 20.686 1.00 23.75 234 VAL B O 1
ATOM 3707 N N . ALA B 1 235 ? -17.700 108.881 19.938 1.00 19.29 235 ALA B N 1
ATOM 3708 C CA . ALA B 1 235 ? -17.755 108.464 18.546 1.00 18.27 235 ALA B CA 1
ATOM 3709 C C . ALA B 1 235 ? -16.591 109.324 18.051 1.00 24.84 235 ALA B C 1
ATOM 3710 O O . ALA B 1 235 ? -16.216 110.273 18.732 1.00 51.98 235 ALA B O 1
ATOM 3712 N N . GLY B 1 236 ? -15.983 109.018 16.921 1.00 22.91 236 GLY B N 1
ATOM 3713 C CA . GLY B 1 236 ? -14.878 109.877 16.506 1.00 18.86 236 GLY B CA 1
ATOM 3714 C C . GLY B 1 236 ? -15.448 110.785 15.453 1.00 19.10 236 GLY B C 1
ATOM 3715 O O . GLY B 1 236 ? -14.878 110.940 14.376 1.00 21.72 236 GLY B O 1
ATOM 3716 N N . VAL B 1 237 ? -16.575 111.403 15.799 1.00 23.46 237 VAL B N 1
ATOM 3717 C CA . VAL B 1 237 ? -17.332 112.231 14.876 1.00 23.78 237 VAL B CA 1
ATOM 3718 C C . VAL B 1 237 ? -17.508 113.710 15.203 1.00 20.97 237 VAL B C 1
ATOM 3719 O O . VAL B 1 237 ? -17.628 114.104 16.366 1.00 23.36 237 VAL B O 1
ATOM 3723 N N . GLY B 1 238 ? -17.539 114.525 14.153 1.00 23.13 238 GLY B N 1
ATOM 3724 C CA . GLY B 1 238 ? -17.714 115.953 14.328 1.00 26.81 238 GLY B CA 1
ATOM 3725 C C . GLY B 1 238 ? -16.906 116.777 13.343 1.00 29.82 238 GLY B C 1
ATOM 3726 O O . GLY B 1 238 ? -15.904 116.311 12.802 1.00 28.17 238 GLY B O 1
ATOM 3727 N N . VAL B 1 239 ? -17.357 118.004 13.105 1.00 29.64 239 VAL B N 1
ATOM 3728 C CA . VAL B 1 239 ? -16.681 118.922 12.195 1.00 26.94 239 VAL B CA 1
ATOM 3729 C C . VAL B 1 239 ? -16.574 120.282 12.867 1.00 28.26 239 VAL B C 1
ATOM 3730 O O . VAL B 1 239 ? -17.578 120.825 13.317 1.00 28.81 239 VAL B O 1
ATOM 3734 N N . PRO B 1 240 ? -15.351 120.837 12.972 1.00 32.46 240 PRO B N 1
ATOM 3735 C CA . PRO B 1 240 ? -15.153 122.151 13.595 1.00 26.65 240 PRO B CA 1
ATOM 3736 C C . PRO B 1 240 ? -16.172 123.155 13.039 1.00 18.72 240 PRO B C 1
ATOM 3737 O O . PRO B 1 240 ? -16.353 123.264 11.829 1.00 21.73 240 PRO B O 1
ATOM 3741 N N . GLN B 1 241 ? -16.826 123.879 13.942 1.00 18.91 241 GLN B N 1
ATOM 3742 C CA . GLN B 1 241 ? -17.890 124.827 13.611 1.00 15.73 241 GLN B CA 1
ATOM 3743 C C . GLN B 1 241 ? -17.747 125.774 12.418 1.00 19.35 241 GLN B C 1
ATOM 3744 O O . GLN B 1 241 ? -18.643 125.835 11.572 1.00 24.81 241 GLN B O 1
ATOM 3750 N N . ILE B 1 242 ? -16.641 126.508 12.332 1.00 18.65 242 ILE B N 1
ATOM 3751 C CA . ILE B 1 242 ? -16.484 127.460 11.236 1.00 19.16 242 ILE B CA 1
ATOM 3752 C C . ILE B 1 242 ? -16.644 126.825 9.870 1.00 10.84 242 ILE B C 1
ATOM 3753 O O . ILE B 1 242 ? -17.329 127.369 9.007 1.00 27.91 242 ILE B O 1
ATOM 3758 N N . THR B 1 243 ? -16.014 125.674 9.666 1.00 22.02 243 THR B N 1
ATOM 3759 C CA . THR B 1 243 ? -16.114 124.991 8.380 1.00 21.21 243 THR B CA 1
ATOM 3760 C C . THR B 1 243 ? -17.512 124.391 8.172 1.00 16.42 243 THR B C 1
ATOM 3761 O O . THR B 1 243 ? -18.009 124.335 7.044 1.00 17.51 243 THR B O 1
ATOM 3765 N N . ALA B 1 244 ? -18.149 123.959 9.259 1.00 19.65 244 ALA B N 1
ATOM 3766 C CA . ALA B 1 244 ? -19.501 123.399 9.174 1.00 18.40 244 ALA B CA 1
ATOM 3767 C C . ALA B 1 244 ? -20.477 124.490 8.714 1.00 24.23 244 ALA B C 1
ATOM 3768 O O . ALA B 1 244 ? -21.315 124.268 7.834 1.00 21.50 244 ALA B O 1
ATOM 3770 N N . ILE B 1 245 ? -20.364 125.672 9.310 1.00 19.80 245 ILE B N 1
ATOM 3771 C CA . ILE B 1 245 ? -21.238 126.780 8.940 1.00 13.87 245 ILE B CA 1
ATOM 3772 C C . ILE B 1 245 ? -20.938 127.169 7.499 1.00 19.14 245 ILE B C 1
ATOM 3773 O O . ILE B 1 245 ? -21.853 127.335 6.691 1.00 26.47 245 ILE B O 1
ATOM 3778 N N . CYS B 1 246 ? -19.654 127.287 7.170 1.00 27.49 246 CYS B N 1
ATOM 3779 C CA . CYS B 1 246 ? -19.249 127.650 5.814 1.00 32.12 246 CYS B CA 1
ATOM 3780 C C . CYS B 1 246 ? -19.772 126.658 4.779 1.00 28.91 246 CYS B C 1
ATOM 3781 O O . CYS B 1 246 ? -20.301 127.056 3.740 1.00 33.68 246 CYS B O 1
ATOM 3784 N N . ASP B 1 247 ? -19.622 125.367 5.057 1.00 33.55 247 ASP B N 1
ATOM 3785 C CA . ASP B 1 247 ? -20.092 124.359 4.120 1.00 29.98 247 ASP B CA 1
ATOM 3786 C C . ASP B 1 247 ? -21.598 124.460 3.916 1.00 28.31 247 ASP B C 1
ATOM 3787 O O . ASP B 1 247 ? -22.075 124.500 2.785 1.00 31.84 247 ASP B O 1
ATOM 3792 N N . VAL B 1 248 ? -22.346 124.516 5.013 1.00 23.47 248 VAL B N 1
ATOM 3793 C CA . VAL B 1 248 ? -23.793 124.612 4.924 1.00 29.63 248 VAL B CA 1
ATOM 3794 C C . VAL B 1 248 ? -24.222 125.910 4.246 1.00 30.09 248 VAL B C 1
ATOM 3795 O O . VAL B 1 248 ? -25.128 125.908 3.422 1.00 29.48 248 VAL B O 1
ATOM 3799 N N . TYR B 1 249 ? -23.563 127.013 4.588 1.00 31.05 249 TYR B N 1
ATOM 3800 C CA . TYR B 1 249 ? -23.892 128.310 4.004 1.00 28.88 249 TYR B CA 1
ATOM 3801 C C . TYR B 1 249 ? -23.691 128.287 2.498 1.00 30.82 249 TYR B C 1
ATOM 3802 O O . TYR B 1 249 ? -24.526 128.785 1.744 1.00 45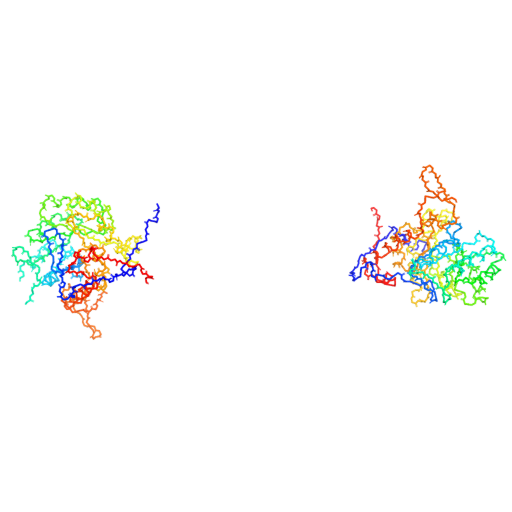.47 249 TYR B O 1
ATOM 3811 N N . GLU B 1 250 ? -22.574 127.708 2.069 1.00 34.87 250 GLU B N 1
ATOM 3812 C CA . GLU B 1 250 ? -22.245 127.613 0.653 1.00 38.38 250 GLU B CA 1
ATOM 3813 C C . GLU B 1 250 ? -23.341 126.871 -0.105 1.00 47.56 250 GLU B C 1
ATOM 3814 O O . GLU B 1 250 ? -23.446 126.980 -1.325 1.00 57.87 250 GLU B O 1
ATOM 3816 N N . ALA B 1 251 ? -24.159 126.117 0.620 1.00 53.78 251 ALA B N 1
ATOM 3817 C CA . ALA B 1 251 ? -25.250 125.377 -0.004 1.00 57.05 251 ALA B CA 1
ATOM 3818 C C . ALA B 1 251 ? -26.541 126.193 0.025 1.00 59.95 251 ALA B C 1
ATOM 3819 O O . ALA B 1 251 ? -27.210 126.356 -0.994 1.00 60.09 251 ALA B O 1
ATOM 3821 N N . CYS B 1 252 ? -26.883 126.707 1.201 1.00 60.55 252 CYS B N 1
ATOM 3822 C CA . CYS B 1 252 ? -28.097 127.492 1.372 1.00 64.74 252 CYS B CA 1
ATOM 3823 C C . CYS B 1 252 ? -27.970 128.899 0.817 1.00 66.87 252 CYS B C 1
ATOM 3824 O O . CYS B 1 252 ? -28.600 129.837 1.304 1.00 67.25 252 CYS B O 1
ATOM 3827 N N . ASN B 1 253 ? -27.148 129.038 -0.212 1.00 78.30 253 ASN B N 1
ATOM 3828 C CA . ASN B 1 253 ? -26.956 130.327 -0.847 1.00 86.14 253 ASN B CA 1
ATOM 3829 C C . ASN B 1 253 ? -28.003 130.424 -1.951 1.00 91.52 253 ASN B C 1
ATOM 3830 O O . ASN B 1 253 ? -28.250 129.449 -2.663 1.00 96.39 253 ASN B O 1
ATOM 3835 N N . ASN B 1 254 ? -28.624 131.594 -2.071 1.00 94.22 254 ASN B N 1
ATOM 3836 C CA . ASN B 1 254 ? -29.655 131.842 -3.075 1.00 89.72 254 ASN B CA 1
ATOM 3837 C C . ASN B 1 254 ? -31.019 131.322 -2.635 1.00 84.16 254 ASN B C 1
ATOM 3838 O O . ASN B 1 254 ? -31.978 131.367 -3.404 1.00 89.27 254 ASN B O 1
ATOM 3843 N N . THR B 1 255 ? -31.106 130.827 -1.402 1.00 68.10 255 THR B N 1
ATOM 3844 C CA . THR B 1 255 ? -32.374 130.314 -0.886 1.00 51.23 255 THR B CA 1
ATOM 3845 C C . THR B 1 255 ? -32.856 131.182 0.272 1.00 47.07 255 THR B C 1
ATOM 3846 O O . THR B 1 255 ? -32.145 132.080 0.719 1.00 40.69 255 THR B O 1
ATOM 3850 N N . ASN B 1 256 ? -34.068 130.916 0.745 1.00 51.07 256 ASN B N 1
ATOM 3851 C CA . ASN B 1 256 ? -34.637 131.672 1.852 1.00 53.74 256 ASN B CA 1
ATOM 3852 C C . ASN B 1 256 ? -34.537 130.846 3.124 1.00 51.51 256 ASN B C 1
ATOM 3853 O O . ASN B 1 256 ? -35.262 131.084 4.091 1.00 49.10 256 ASN B O 1
ATOM 3858 N N . ILE B 1 257 ? -33.636 129.869 3.113 1.00 42.84 257 ILE B N 1
ATOM 3859 C CA . ILE B 1 257 ? -33.445 129.002 4.264 1.00 35.10 257 ILE B CA 1
ATOM 3860 C C . ILE B 1 257 ? -32.372 129.584 5.172 1.00 26.68 257 ILE B C 1
ATOM 3861 O O . ILE B 1 257 ? -31.240 129.838 4.738 1.00 25.08 257 ILE B O 1
ATOM 3866 N N . CYS B 1 258 ? -32.735 129.803 6.432 1.00 14.23 258 CYS B N 1
ATOM 3867 C CA . CYS B 1 258 ? -31.807 130.380 7.398 1.00 17.06 258 CYS B CA 1
ATOM 3868 C C . CYS B 1 258 ? -30.924 129.341 8.084 1.00 22.16 258 CYS B C 1
ATOM 3869 O O . CYS B 1 258 ? -31.163 128.131 7.988 1.00 27.36 258 CYS B O 1
ATOM 3872 N N . ILE B 1 259 ? -29.902 129.831 8.780 1.00 18.69 259 ILE B N 1
ATOM 3873 C CA . ILE B 1 259 ? -28.960 128.970 9.477 1.00 11.68 259 ILE B CA 1
ATOM 3874 C C . ILE B 1 259 ? -28.738 129.382 10.920 1.00 12.54 259 ILE B C 1
ATOM 3875 O O . ILE B 1 259 ? -28.563 130.562 11.226 1.00 18.22 259 ILE B O 1
ATOM 3880 N N . ILE B 1 260 ? -28.753 128.397 11.805 1.00 11.17 260 ILE B N 1
ATOM 3881 C CA . ILE B 1 260 ? -28.480 128.641 13.207 1.00 9.62 260 ILE B CA 1
ATOM 3882 C C . ILE B 1 260 ? -27.160 127.922 13.512 1.00 20.64 260 ILE B C 1
ATOM 3883 O O . ILE B 1 260 ? -26.998 126.754 13.163 1.00 19.49 260 ILE B O 1
ATOM 3888 N N . ALA B 1 261 ? -26.210 128.624 14.125 1.00 24.76 261 ALA B N 1
ATOM 3889 C CA . ALA B 1 261 ? -24.927 128.012 14.489 1.00 17.89 261 ALA B CA 1
ATOM 3890 C C . ALA B 1 261 ? -25.126 127.600 15.932 1.00 21.30 261 ALA B C 1
ATOM 3891 O O . ALA B 1 261 ? -25.195 128.450 16.824 1.00 19.44 261 ALA B O 1
ATOM 3893 N N . ASP B 1 262 ? -25.231 126.300 16.169 1.00 20.40 262 ASP B N 1
ATOM 3894 C CA . ASP B 1 262 ? -25.474 125.823 17.521 1.00 18.29 262 ASP B CA 1
ATOM 3895 C C . ASP B 1 262 ? -24.268 125.235 18.240 1.00 15.46 262 ASP B C 1
ATOM 3896 O O . ASP B 1 262 ? -23.656 124.276 17.776 1.00 22.08 262 ASP B O 1
ATOM 3901 N N . GLY B 1 263 ? -23.930 125.842 19.376 1.00 15.42 263 GLY B N 1
ATOM 3902 C CA . GLY B 1 263 ? -22.835 125.358 20.198 1.00 17.75 263 GLY B CA 1
ATOM 3903 C C . GLY B 1 263 ? -21.429 125.917 20.100 1.00 23.38 263 GLY B C 1
ATOM 3904 O O . GLY B 1 263 ? -21.018 126.446 19.069 1.00 26.01 263 GLY B O 1
ATOM 3905 N N . GLY B 1 264 ? -20.692 125.788 21.202 1.00 26.61 264 GLY B N 1
ATOM 3906 C CA . GLY B 1 264 ? -19.310 126.228 21.244 1.00 24.73 264 GLY B CA 1
ATOM 3907 C C . GLY B 1 264 ? -19.037 127.699 21.463 1.00 25.41 264 GLY B C 1
ATOM 3908 O O . GLY B 1 264 ? -17.890 128.125 21.369 1.00 35.85 264 GLY B O 1
ATOM 3909 N N . ILE B 1 265 ? -20.069 128.482 21.753 1.00 28.93 265 ILE B N 1
ATOM 3910 C CA . ILE B 1 265 ? -19.873 129.906 21.979 1.00 26.71 265 ILE B CA 1
ATOM 3911 C C . ILE B 1 265 ? -19.369 130.141 23.400 1.00 27.55 265 ILE B C 1
ATOM 3912 O O . ILE B 1 265 ? -20.063 129.826 24.373 1.00 22.59 265 ILE B O 1
ATOM 3917 N N . ARG B 1 266 ? -18.158 130.693 23.499 1.00 30.43 266 ARG B N 1
ATOM 3918 C CA . ARG B 1 266 ? -17.511 130.992 24.780 1.00 30.37 266 ARG B CA 1
ATOM 3919 C C . ARG B 1 266 ? -17.372 132.507 24.962 1.00 32.11 266 ARG B C 1
ATOM 3920 O O . ARG B 1 266 ? -17.525 133.025 26.070 1.00 34.28 266 ARG B O 1
ATOM 3928 N N . PHE B 1 267 ? -17.073 133.205 23.867 1.00 28.60 267 PHE B N 1
ATOM 3929 C CA . PHE B 1 267 ? -16.910 134.659 23.885 1.00 25.03 267 PHE B CA 1
ATOM 3930 C C . PHE B 1 267 ? -17.737 135.309 22.782 1.00 31.19 267 PHE B C 1
ATOM 3931 O O . PHE B 1 267 ? -18.129 134.644 21.821 1.00 34.72 267 PHE B O 1
ATOM 3939 N N . SER B 1 268 ? -17.987 136.611 22.913 1.00 21.14 268 SER B N 1
ATOM 3940 C CA . SER B 1 268 ? -18.743 137.330 21.899 1.00 18.37 268 SER B CA 1
ATOM 3941 C C . SER B 1 268 ? -18.026 137.194 20.553 1.00 13.93 268 SER B C 1
ATOM 3942 O O . SER B 1 268 ? -18.659 137.175 19.497 1.00 31.80 268 SER B O 1
ATOM 3945 N N . GLY B 1 269 ? -16.699 137.088 20.606 1.00 17.10 269 G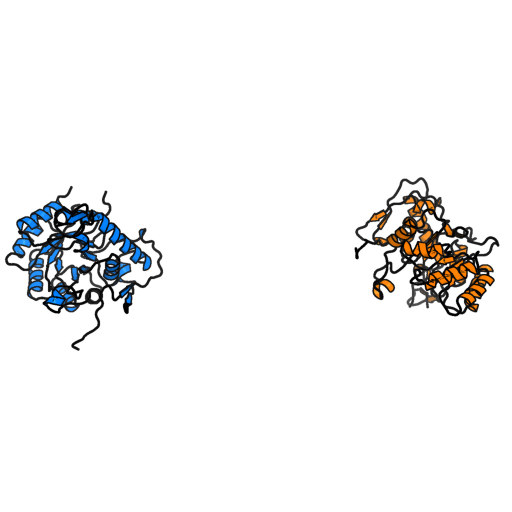LY B N 1
ATOM 3946 C CA . GLY B 1 269 ? -15.910 136.937 19.395 1.00 10.88 269 GLY B CA 1
ATOM 3947 C C . GLY B 1 269 ? -16.300 135.708 18.581 1.00 11.98 269 GLY B C 1
ATOM 3948 O O . GLY B 1 269 ? -16.138 135.689 17.358 1.00 19.81 269 GLY B O 1
ATOM 3949 N N . ASP B 1 270 ? -16.813 134.680 19.248 1.00 13.45 270 ASP B N 1
ATOM 3950 C CA . ASP B 1 270 ? -17.228 133.469 18.547 1.00 17.18 270 ASP B CA 1
ATOM 3951 C C . ASP B 1 270 ? -18.530 133.737 17.769 1.00 18.81 270 ASP B C 1
ATOM 3952 O O . ASP B 1 270 ? -18.736 133.213 16.666 1.00 23.27 270 ASP B O 1
ATOM 3957 N N . VAL B 1 271 ? -19.398 134.559 18.351 1.00 18.68 271 VAL B N 1
ATOM 3958 C CA . VAL B 1 271 ? -20.659 134.912 17.719 1.00 15.81 271 VAL B CA 1
ATOM 3959 C C . VAL B 1 271 ? -20.368 135.651 16.413 1.00 17.99 271 VAL B C 1
ATOM 3960 O O . VAL B 1 271 ? -20.944 135.338 15.371 1.00 17.59 271 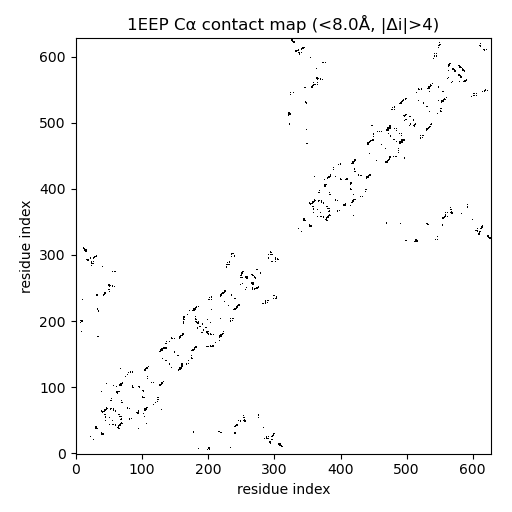VAL B O 1
ATOM 3964 N N . VAL B 1 272 ? -19.450 136.615 16.473 1.00 21.16 272 VAL B N 1
ATOM 3965 C CA . VAL B 1 272 ? -19.080 137.393 15.295 1.00 18.44 272 VAL B CA 1
ATOM 3966 C C . VAL B 1 272 ? -18.567 136.466 14.196 1.00 18.36 272 VAL B C 1
ATOM 3967 O O . VAL B 1 272 ? -18.961 136.585 13.037 1.00 22.58 272 VAL B O 1
ATOM 3971 N N . LYS B 1 273 ? -17.692 135.535 14.565 1.00 23.95 273 LYS B N 1
ATOM 3972 C CA . LYS B 1 273 ? -17.137 134.590 13.601 1.00 17.95 273 LYS B CA 1
ATOM 3973 C C . LYS B 1 273 ? -18.208 133.648 13.055 1.00 16.12 273 LYS B C 1
ATOM 3974 O O . LYS B 1 273 ? -18.220 133.337 11.860 1.00 20.62 273 LYS B O 1
ATOM 3980 N N . ALA B 1 274 ? -19.099 133.196 13.938 1.00 19.10 274 ALA B N 1
ATOM 3981 C CA . ALA B 1 274 ? -20.181 132.284 13.553 1.00 19.89 274 ALA B CA 1
ATOM 3982 C C . ALA B 1 274 ? -21.061 132.933 12.482 1.00 15.05 274 ALA B C 1
ATOM 3983 O O . ALA B 1 274 ? -21.400 132.311 11.476 1.00 22.86 274 ALA B O 1
ATOM 3985 N N . ILE B 1 275 ? -21.413 134.193 12.703 1.00 15.53 275 ILE B N 1
ATOM 3986 C CA . ILE B 1 275 ? -22.229 134.929 11.749 1.00 14.39 275 ILE B CA 1
ATOM 3987 C C . ILE B 1 275 ? -21.430 135.225 10.474 1.00 16.95 275 ILE B C 1
ATOM 3988 O O . ILE B 1 275 ? -21.960 135.116 9.360 1.00 26.76 275 ILE B O 1
ATOM 3993 N N . ALA B 1 276 ? -20.151 135.577 10.635 1.00 18.80 276 ALA B N 1
ATOM 3994 C CA . ALA B 1 276 ? -19.291 135.871 9.490 1.00 15.96 276 ALA B CA 1
ATOM 3995 C C . ALA B 1 276 ? -19.121 134.637 8.611 1.00 16.80 276 ALA B C 1
ATOM 3996 O O . ALA B 1 276 ? -18.935 134.751 7.396 1.00 23.63 276 ALA B O 1
ATOM 3998 N N . ALA B 1 277 ? -19.182 133.456 9.222 1.00 18.97 277 ALA B N 1
ATOM 3999 C CA . ALA B 1 277 ? -19.040 132.214 8.468 1.00 12.84 277 ALA B CA 1
ATOM 4000 C C . ALA B 1 277 ? -20.312 131.932 7.667 1.00 20.19 277 ALA B C 1
ATOM 4001 O O . ALA B 1 277 ? -20.312 131.075 6.776 1.00 23.22 277 ALA B O 1
ATOM 4003 N N . GLY B 1 278 ? -21.394 132.640 7.998 1.00 18.43 278 GLY B N 1
ATOM 4004 C CA . GLY B 1 278 ? -22.644 132.463 7.277 1.00 16.46 278 GLY B CA 1
ATOM 4005 C C . GLY B 1 278 ? -23.898 132.198 8.104 1.00 15.87 278 GLY B C 1
ATOM 4006 O O . GLY B 1 278 ? -24.989 132.047 7.558 1.00 22.34 278 GLY B O 1
ATOM 4007 N N . ALA B 1 279 ? -23.754 132.128 9.419 1.00 12.39 279 ALA B N 1
ATOM 4008 C CA . ALA B 1 279 ? -24.900 131.889 10.275 1.00 15.16 279 ALA B CA 1
ATOM 4009 C C . ALA B 1 279 ? -25.766 133.147 10.382 1.00 18.98 279 ALA B C 1
ATOM 4010 O O . ALA B 1 279 ? -25.274 134.264 10.243 1.00 21.76 279 ALA B O 1
ATOM 4012 N N . ASP B 1 280 ? -27.056 132.950 10.625 1.00 23.60 280 ASP B N 1
ATOM 4013 C CA . ASP B 1 280 ? -27.981 134.062 10.777 1.00 19.67 280 ASP B CA 1
ATOM 4014 C C . ASP B 1 280 ? -28.168 134.354 12.254 1.00 21.34 280 ASP B C 1
ATOM 4015 O O . ASP B 1 280 ? -28.434 135.487 12.653 1.00 21.49 280 ASP B O 1
ATOM 4020 N N . SER B 1 281 ? -28.013 133.317 13.064 1.00 14.18 281 SER B N 1
ATOM 4021 C CA . SER B 1 281 ? -28.152 133.444 14.501 1.00 14.60 281 SER B CA 1
ATOM 4022 C C . SER B 1 281 ? -27.326 132.389 15.215 1.00 15.88 281 SER B C 1
ATOM 4023 O O . SER B 1 281 ? -26.721 131.504 14.607 1.00 16.64 281 SER B O 1
ATOM 4026 N N . VAL B 1 282 ? -27.342 132.481 16.529 1.00 16.42 282 VAL B N 1
ATOM 4027 C CA . VAL B 1 282 ? -26.564 131.600 17.347 1.00 15.62 282 VAL B CA 1
ATOM 4028 C C . VAL B 1 282 ? -27.381 131.015 18.489 1.00 19.20 282 VAL B C 1
ATOM 4029 O O . VAL B 1 282 ? -28.179 131.717 19.116 1.00 17.81 282 VAL B O 1
ATOM 4033 N N . MET B 1 283 ? -27.194 129.723 18.741 1.00 21.19 283 MET B N 1
ATOM 4034 C CA . MET B 1 283 ? -27.880 129.068 19.837 1.00 18.96 283 MET B CA 1
ATOM 4035 C C . MET B 1 283 ? -26.836 128.879 20.924 1.00 20.39 283 MET B C 1
ATOM 4036 O O . MET B 1 283 ? -25.758 128.342 20.680 1.00 26.27 283 MET B O 1
ATOM 4041 N N . ILE B 1 284 ? -27.169 129.318 22.130 1.00 20.28 284 ILE B N 1
ATOM 4042 C CA . ILE B 1 284 ? -26.249 129.254 23.246 1.00 14.35 284 ILE B CA 1
ATOM 4043 C C . ILE B 1 284 ? -26.870 128.537 24.436 1.00 21.23 284 ILE B C 1
ATOM 4044 O O . ILE B 1 284 ? -28.038 128.757 24.761 1.00 17.75 284 ILE B O 1
ATOM 4049 N N . GLY B 1 285 ? -26.076 127.688 25.083 1.00 21.29 285 GLY B N 1
ATOM 4050 C CA . GLY B 1 285 ? -26.558 126.958 26.238 1.00 23.38 285 GLY B CA 1
ATOM 4051 C C . GLY B 1 285 ? -25.727 127.197 27.486 1.00 25.04 285 GLY B C 1
ATOM 4052 O O . GLY B 1 285 ? -26.191 127.809 28.448 1.00 32.78 285 GLY B O 1
ATOM 4053 N N . ASN B 1 286 ? -24.487 126.726 27.458 1.00 33.34 286 ASN B N 1
ATOM 4054 C CA . ASN B 1 286 ? -23.576 126.849 28.587 1.00 40.32 286 ASN B CA 1
ATOM 4055 C C . ASN B 1 286 ? -23.392 128.259 29.156 1.00 35.10 286 ASN B C 1
ATOM 4056 O O . ASN B 1 286 ? -23.343 128.421 30.372 1.00 42.74 286 ASN B O 1
ATOM 4061 N N . LEU B 1 287 ? -23.292 129.273 28.298 1.00 34.07 287 LEU B N 1
ATOM 4062 C CA . LEU B 1 287 ? -23.119 130.645 28.784 1.00 29.70 287 LEU B CA 1
ATOM 4063 C C . LEU B 1 287 ? -24.370 131.195 29.460 1.00 30.30 287 LEU B C 1
ATOM 4064 O O . LEU B 1 287 ? -24.292 132.151 30.224 1.00 29.52 287 LEU B O 1
ATOM 4069 N N . PHE B 1 288 ? -25.521 130.594 29.173 1.00 27.88 288 PHE B N 1
ATOM 4070 C CA . PHE B 1 288 ? -26.785 131.030 29.761 1.00 23.69 288 PHE B CA 1
ATOM 4071 C C . PHE B 1 288 ? -27.156 130.158 30.964 1.00 29.11 288 PHE B C 1
ATOM 4072 O O . PHE B 1 288 ? -28.090 130.473 31.702 1.00 30.90 288 PHE B O 1
ATOM 4080 N N . ALA B 1 289 ? -26.419 129.068 31.158 1.00 26.99 289 ALA B N 1
ATOM 4081 C CA . ALA B 1 289 ? -26.691 128.120 32.239 1.00 30.72 289 ALA B CA 1
ATOM 4082 C C . ALA B 1 289 ? -26.546 128.663 33.660 1.00 32.62 289 ALA B C 1
ATOM 4083 O O . ALA B 1 289 ? -27.206 128.185 34.582 1.00 35.75 289 ALA B O 1
ATOM 4085 N N . GLY B 1 290 ? -25.680 129.651 33.841 1.00 33.36 290 GLY B N 1
ATOM 4086 C CA . GLY B 1 290 ? -25.486 130.212 35.163 1.00 28.82 290 GLY B CA 1
ATOM 4087 C C . GLY B 1 290 ? -26.299 131.467 35.402 1.00 28.50 290 GLY B C 1
ATOM 4088 O O . GLY B 1 290 ? -26.119 132.140 36.420 1.00 36.32 290 GLY B O 1
ATOM 4089 N N . THR B 1 291 ? -27.194 131.792 34.473 1.00 35.45 291 THR B N 1
ATOM 4090 C CA . THR B 1 291 ? -28.013 132.986 34.619 1.00 31.64 291 THR B CA 1
ATOM 4091 C C . THR B 1 291 ? -29.184 132.722 35.551 1.00 37.44 291 THR B C 1
ATOM 4092 O O . THR B 1 291 ? -29.546 131.572 35.810 1.00 42.58 291 THR B O 1
ATOM 4096 N N . LYS B 1 292 ? -29.765 133.801 36.057 1.00 39.88 292 LYS B N 1
ATOM 4097 C CA . LYS B 1 292 ? -30.886 133.723 36.977 1.00 36.70 292 LYS B CA 1
ATOM 4098 C C . LYS B 1 292 ? -32.076 132.945 36.415 1.00 36.49 292 LYS B C 1
ATOM 4099 O O . LYS B 1 292 ? -32.639 132.084 37.089 1.00 48.59 292 LYS B O 1
ATOM 4105 N N . GLU B 1 293 ? -32.438 133.251 35.174 1.00 28.85 293 GLU B N 1
ATOM 4106 C CA . GLU B 1 293 ? -33.579 132.635 34.505 1.00 26.99 293 GLU B CA 1
ATOM 4107 C C . GLU B 1 293 ? -33.486 131.158 34.121 1.00 29.74 293 GLU B C 1
ATOM 4108 O O . GLU B 1 293 ? -34.504 130.550 33.802 1.00 38.37 293 GLU B O 1
ATOM 4114 N N . SER B 1 294 ? -32.292 130.573 34.126 1.00 34.68 294 SER B N 1
ATOM 4115 C CA . SER B 1 294 ? -32.183 129.154 33.780 1.00 38.89 294 SER B CA 1
ATOM 4116 C C . SER B 1 294 ? -32.976 128.365 34.826 1.00 40.22 294 SER B C 1
ATOM 4117 O O . SER B 1 294 ? -33.177 128.839 35.945 1.00 37.71 294 SER B O 1
ATOM 4120 N N . PRO B 1 295 ? -33.439 127.152 34.476 1.00 38.67 295 PRO B N 1
ATOM 4121 C CA . PRO B 1 295 ? -34.221 126.295 35.381 1.00 38.42 295 PRO B CA 1
ATOM 4122 C C . PRO B 1 295 ? -33.535 125.942 36.701 1.00 41.02 295 PRO B C 1
ATOM 4123 O O . PRO B 1 295 ? -34.193 125.620 37.687 1.00 51.78 295 PRO B O 1
ATOM 4127 N N . SER B 1 296 ? -32.212 126.004 36.712 1.00 46.78 296 SER B N 1
ATOM 4128 C CA . SER B 1 296 ? -31.428 125.681 37.899 1.00 46.14 296 SER B CA 1
ATOM 4129 C C . SER B 1 296 ? -31.865 126.471 39.138 1.00 48.46 296 SER B C 1
ATOM 4130 O O . SER B 1 296 ? -32.657 127.406 39.048 1.00 55.75 296 SER B O 1
ATOM 4133 N N . GLU B 1 297 ? -31.340 126.083 40.296 1.00 46.95 297 GLU B N 1
ATOM 4134 C CA . GLU B 1 297 ? -31.655 126.761 41.552 1.00 52.33 297 GLU B CA 1
ATOM 4135 C C . GLU B 1 297 ? -30.417 127.508 42.056 1.00 52.75 297 GLU B C 1
ATOM 4136 O O . GLU B 1 297 ? -29.296 127.022 41.934 1.00 52.62 297 GLU B O 1
ATOM 4138 N N . GLU B 1 298 ? -30.625 128.691 42.625 1.00 54.00 298 GLU B N 1
ATOM 4139 C CA . GLU B 1 298 ? -29.522 129.504 43.131 1.00 50.45 298 GLU B CA 1
ATOM 4140 C C . GLU B 1 298 ? -28.962 129.022 44.467 1.00 48.32 298 GLU B C 1
ATOM 4141 O O . GLU B 1 298 ? -29.703 128.722 45.393 1.00 50.12 298 GLU B O 1
ATOM 4147 N N . ILE B 1 299 ? -27.640 128.960 44.562 1.00 50.22 299 ILE B N 1
ATOM 4148 C CA . ILE B 1 299 ? -26.986 128.490 45.774 1.00 53.49 299 ILE B CA 1
ATOM 4149 C C . ILE B 1 299 ? -25.797 129.350 46.187 1.00 56.27 299 ILE B C 1
ATOM 4150 O O . ILE B 1 299 ? -25.012 129.783 45.345 1.00 59.48 299 ILE B O 1
ATOM 4155 N N . ILE B 1 300 ? -25.675 129.605 47.486 1.00 60.19 300 ILE B N 1
ATOM 4156 C CA . ILE B 1 300 ? -24.551 130.376 48.005 1.00 63.92 300 ILE B CA 1
ATOM 4157 C C . ILE B 1 300 ? -23.648 129.387 48.733 1.00 65.00 300 ILE B C 1
ATOM 4158 O O . ILE B 1 300 ? -24.014 128.852 49.779 1.00 62.06 300 ILE B O 1
ATOM 4163 N N . TYR B 1 301 ? -22.478 129.129 48.162 1.00 72.11 301 TYR B N 1
ATOM 4164 C CA . TYR B 1 301 ? -21.533 128.194 48.756 1.00 78.64 301 TYR B CA 1
ATOM 4165 C C . TYR B 1 301 ? -20.514 128.921 49.628 1.00 83.28 301 TYR B C 1
ATOM 4166 O O . TYR B 1 301 ? -20.883 129.650 50.551 1.00 91.87 301 TYR B O 1
ATOM 4168 N N . ASN B 1 302 ? -19.234 128.720 49.333 1.00 87.11 302 ASN B N 1
ATOM 4169 C CA . ASN B 1 302 ? -18.157 129.346 50.092 1.00 85.47 302 ASN B CA 1
ATOM 4170 C C . ASN B 1 302 ? -18.140 130.857 49.864 1.00 79.68 302 ASN B C 1
ATOM 4171 O O . ASN B 1 302 ? -17.144 131.413 49.400 1.00 80.42 302 ASN B O 1
ATOM 4176 N N . GLY B 1 303 ? -19.249 131.514 50.190 1.00 68.52 303 GLY B N 1
ATOM 4177 C CA . GLY B 1 303 ? -19.341 132.952 50.011 1.00 62.90 303 GLY B CA 1
ATOM 4178 C C . GLY B 1 303 ? -19.700 133.361 48.593 1.00 55.49 303 GLY B C 1
ATOM 4179 O O . GLY B 1 303 ? -20.040 134.516 48.342 1.00 56.12 303 GLY B O 1
ATOM 4180 N N . LYS B 1 304 ? -19.632 132.413 47.663 1.00 48.87 304 LYS B N 1
ATOM 4181 C CA . LYS B 1 304 ? -19.945 132.683 46.263 1.00 50.43 304 LYS B CA 1
ATOM 4182 C C . LYS B 1 304 ? -21.342 132.183 45.906 1.00 51.80 304 LYS B C 1
ATOM 4183 O O . LYS B 1 304 ? -21.990 131.502 46.702 1.00 51.45 304 LYS B O 1
ATOM 4189 N N . LYS B 1 305 ? -21.806 132.519 44.709 1.00 52.60 305 LYS B N 1
ATOM 4190 C CA . LYS B 1 305 ? -23.135 132.101 44.282 1.00 48.44 305 LYS B CA 1
ATOM 4191 C C . LYS B 1 305 ? -23.058 131.212 43.045 1.00 48.64 305 LYS B C 1
ATOM 4192 O O . LYS B 1 305 ? -22.253 131.452 42.144 1.00 47.98 305 LYS B O 1
ATOM 4198 N N . PHE B 1 306 ? -23.893 130.178 43.011 1.00 46.42 306 PHE B N 1
ATOM 4199 C CA . PHE B 1 306 ? -23.911 129.246 41.891 1.00 44.65 306 PHE B CA 1
ATOM 4200 C C . PHE B 1 306 ? -25.312 128.911 41.410 1.00 47.58 306 PHE B C 1
ATOM 4201 O O . PHE B 1 306 ? -26.301 129.495 41.849 1.00 53.43 306 PHE B O 1
ATOM 4209 N N . LYS B 1 307 ? -25.374 127.951 40.496 1.00 51.82 307 LYS B N 1
ATOM 4210 C CA . LYS B 1 307 ? -26.630 127.493 39.939 1.00 53.32 307 LYS B CA 1
ATOM 4211 C C . LYS B 1 307 ? -26.669 125.993 40.229 1.00 58.43 307 LYS B C 1
ATOM 4212 O O . LYS B 1 307 ? -25.706 125.283 39.955 1.00 59.37 307 LYS B O 1
ATOM 4218 N N . SER B 1 308 ? -27.783 125.534 40.795 1.00 68.19 308 SER B N 1
ATOM 4219 C CA . SER B 1 308 ? -27.980 124.138 41.182 1.00 78.80 308 SER B CA 1
ATOM 4220 C C . SER B 1 308 ? -27.926 123.076 40.084 1.00 83.09 308 SER B C 1
ATOM 4221 O O . SER B 1 308 ? -26.879 122.865 39.479 1.00 88.45 308 SER B O 1
ATOM 4224 N N . TYR B 1 309 ? -29.055 122.401 39.865 1.00 84.17 309 TYR B N 1
ATOM 4225 C CA . TYR B 1 309 ? -29.201 121.327 38.876 1.00 85.90 309 TYR B CA 1
ATOM 4226 C C . TYR B 1 309 ? -28.309 120.125 39.188 1.00 89.16 309 TYR B C 1
ATOM 4227 O O . TYR B 1 309 ? -28.422 119.516 40.252 1.00 35.23 309 TYR B O 1
ATOM 4236 N N . GLY B 1 344 ? -21.944 118.988 39.567 1.00 102.30 344 GLY B N 1
ATOM 4237 C CA . GLY B 1 344 ? -22.964 119.685 38.729 1.00 98.77 344 GLY B CA 1
ATOM 4238 C C . GLY B 1 344 ? -23.373 121.008 39.343 1.00 94.31 344 GLY B C 1
ATOM 4239 O O . GLY B 1 344 ? -24.436 121.120 39.959 1.00 91.90 344 GLY B O 1
ATOM 4240 N N . MET B 1 345 ? -22.531 122.021 39.173 1.00 83.78 345 MET B N 1
ATOM 4241 C CA . MET B 1 345 ? -22.809 123.335 39.731 1.00 76.28 345 MET B CA 1
ATOM 4242 C C . MET B 1 345 ? -22.026 124.411 38.985 1.00 76.08 345 MET B C 1
ATOM 4243 O O . MET B 1 345 ? -20.803 124.486 39.084 1.00 81.71 345 MET B O 1
ATOM 4248 N N . VAL B 1 346 ? -22.743 125.244 38.238 1.00 71.77 346 VAL B N 1
ATOM 4249 C CA . VAL B 1 346 ? -22.129 126.316 37.460 1.00 65.58 346 VAL B CA 1
ATOM 4250 C C . VAL B 1 346 ? -22.170 127.652 38.208 1.00 62.32 346 VAL B C 1
ATOM 4251 O O . VAL B 1 346 ? -23.114 127.933 38.944 1.00 66.88 346 VAL B O 1
ATOM 4255 N N . PRO B 1 347 ? -21.130 128.488 38.029 1.00 56.65 347 PRO B N 1
ATOM 4256 C CA . PRO B 1 347 ? -21.069 129.799 38.688 1.00 53.80 347 PRO B CA 1
ATOM 4257 C C . PRO B 1 347 ? -22.168 130.753 38.228 1.00 51.48 347 PRO B C 1
ATOM 4258 O O . PRO B 1 347 ? -22.502 130.816 37.044 1.00 49.75 347 PRO B O 1
ATOM 4262 N N . TYR B 1 348 ? -22.724 131.503 39.176 1.00 47.38 348 TYR B N 1
ATOM 4263 C CA . TYR B 1 348 ? -23.800 132.448 38.893 1.00 47.81 348 TYR B CA 1
ATOM 4264 C C . TYR B 1 348 ? -23.303 133.595 38.012 1.00 46.85 348 TYR B C 1
ATOM 4265 O O . TYR B 1 348 ? -22.187 134.087 38.189 1.00 50.58 348 TYR B O 1
ATOM 4274 N N . SER B 1 349 ? -24.132 134.024 37.065 1.00 39.20 349 SER B N 1
ATOM 4275 C CA . SER B 1 349 ? -23.741 135.097 36.160 1.00 34.83 349 SER B CA 1
ATOM 4276 C C . SER B 1 349 ? -24.724 136.260 36.134 1.00 36.88 349 SER B C 1
ATOM 4277 O O . SER B 1 349 ? -24.569 137.196 35.351 1.00 47.87 349 SER B O 1
ATOM 4280 N N . GLY B 1 350 ? -25.732 136.204 36.996 1.00 39.40 350 GLY B N 1
ATOM 4281 C CA . GLY B 1 350 ? -26.717 137.268 37.049 1.00 28.35 350 GLY B CA 1
ATOM 4282 C C . GLY B 1 350 ? -27.842 137.051 36.064 1.00 33.28 350 GLY B C 1
ATOM 4283 O O . GLY B 1 350 ? -28.014 135.946 35.542 1.00 33.87 350 GLY B O 1
ATOM 4284 N N . LYS B 1 351 ? -28.618 138.100 35.815 1.00 32.84 351 LYS B N 1
ATOM 4285 C CA . LYS B 1 351 ? -29.723 138.017 34.873 1.00 30.76 351 LYS B CA 1
ATOM 4286 C C . LYS B 1 351 ? -29.191 137.866 33.457 1.00 34.98 351 LYS B C 1
ATOM 4287 O O . LYS B 1 351 ? -28.075 138.297 33.154 1.00 45.34 351 LYS B O 1
ATOM 4293 N N . LEU B 1 352 ? -29.998 137.252 32.595 1.00 34.95 352 LEU B N 1
ATOM 4294 C CA . LEU B 1 352 ? -29.628 137.030 31.201 1.00 31.48 352 LEU B CA 1
ATOM 4295 C C . LEU B 1 352 ? -29.254 138.343 30.509 1.00 33.24 352 LEU B C 1
ATOM 4296 O O . LEU B 1 352 ? -28.293 138.396 29.741 1.00 37.06 352 LEU B O 1
ATOM 4301 N N . LYS B 1 353 ? -30.014 139.398 30.791 1.00 35.32 353 LYS B N 1
ATOM 4302 C CA . LYS B 1 353 ? -29.782 140.715 30.198 1.00 35.14 353 LYS B CA 1
ATOM 4303 C C . LYS B 1 353 ? -28.316 141.140 30.254 1.00 31.78 353 LYS B C 1
ATOM 4304 O O . LYS B 1 353 ? -27.780 141.675 29.284 1.00 42.52 353 LYS B O 1
ATOM 4306 N N . ASP B 1 354 ? -27.677 140.903 31.394 1.00 29.08 354 ASP B N 1
ATOM 4307 C CA . ASP B 1 354 ? -26.283 141.279 31.577 1.00 21.99 354 ASP B CA 1
ATOM 4308 C C . ASP B 1 354 ? -25.386 140.563 30.581 1.00 25.22 354 ASP B C 1
ATOM 4309 O O . ASP B 1 354 ? -24.519 141.175 29.960 1.00 36.65 354 ASP B O 1
ATOM 4314 N N . ILE B 1 355 ? -25.590 139.263 30.429 1.00 21.77 355 ILE B N 1
ATOM 4315 C CA . ILE B 1 355 ? -24.782 138.491 29.501 1.00 26.03 355 ILE B CA 1
ATOM 4316 C C . ILE B 1 355 ? -25.070 138.929 28.079 1.00 26.02 355 ILE B C 1
ATOM 4317 O O . ILE B 1 355 ? -24.151 139.128 27.283 1.00 32.21 355 ILE B O 1
ATOM 4322 N N . LEU B 1 356 ? -26.349 139.085 27.761 1.00 26.81 356 LEU B N 1
ATOM 4323 C CA . LEU B 1 356 ? -26.739 139.503 26.423 1.00 26.24 356 LEU B CA 1
ATOM 4324 C C . LEU B 1 356 ? -26.136 140.858 26.057 1.00 22.27 356 LEU B C 1
ATOM 4325 O O . LEU B 1 356 ? -25.774 141.093 24.905 1.00 33.50 356 LEU B O 1
ATOM 4330 N N . THR B 1 357 ? -26.023 141.741 27.044 1.00 20.58 357 THR B N 1
ATOM 4331 C CA . THR B 1 357 ? -25.456 143.058 26.814 1.00 22.86 357 THR B CA 1
ATOM 4332 C C . THR B 1 357 ? -23.987 142.943 26.398 1.00 22.19 357 THR B C 1
ATOM 4333 O O . THR B 1 357 ? -23.521 143.688 25.538 1.00 28.81 357 THR B O 1
ATOM 4337 N N . GLN B 1 358 ? -23.267 142.006 27.006 1.00 25.75 358 GLN B N 1
ATOM 4338 C CA . GLN B 1 358 ? -21.860 141.782 26.678 1.00 19.69 358 GLN B CA 1
ATOM 4339 C C . GLN B 1 358 ? -21.729 141.246 25.258 1.00 21.00 358 GLN B C 1
ATOM 4340 O O . GLN B 1 358 ? -20.976 141.784 24.443 1.00 29.92 358 GLN B O 1
ATOM 4346 N N . LEU B 1 359 ? -22.475 140.182 24.970 1.00 18.62 359 LEU B N 1
ATOM 4347 C CA . LEU B 1 359 ? -22.436 139.548 23.658 1.00 19.06 3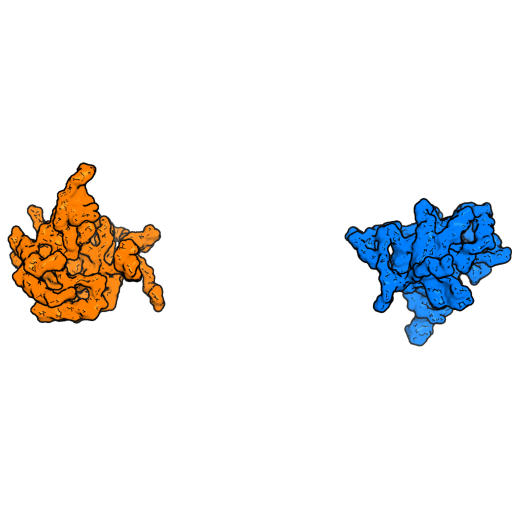59 LEU B CA 1
ATOM 4348 C C . LEU B 1 359 ? -22.846 140.502 22.544 1.00 16.97 359 LEU B C 1
ATOM 4349 O O . LEU B 1 359 ? -22.219 140.539 21.484 1.00 24.48 359 LEU B O 1
ATOM 4354 N N . LYS B 1 360 ? -23.908 141.266 22.774 1.00 20.71 360 LYS B N 1
ATOM 4355 C CA . LYS B 1 360 ? -24.361 142.214 21.769 1.00 16.10 360 LYS B CA 1
ATOM 4356 C C . LYS B 1 360 ? -23.269 143.261 21.585 1.00 18.68 360 LYS B C 1
ATOM 4357 O O . LYS B 1 360 ? -22.900 143.598 20.458 1.00 23.10 360 LYS B O 1
ATOM 4363 N N . GLY B 1 361 ? -22.752 143.757 22.709 1.00 21.79 361 GLY B N 1
ATOM 4364 C CA . GLY B 1 361 ? -21.700 144.758 22.682 1.00 19.19 361 GLY B CA 1
ATOM 4365 C C . GLY B 1 361 ? -20.536 144.305 21.828 1.00 21.95 361 GLY B C 1
ATOM 4366 O O . GLY B 1 361 ? -20.063 145.047 20.964 1.00 31.35 361 GLY B O 1
ATOM 4367 N N . GLY B 1 362 ? -20.078 143.078 22.064 1.00 16.58 362 GLY B N 1
ATOM 4368 C CA . GLY B 1 362 ? -18.973 142.544 21.283 1.00 9.34 362 GLY B CA 1
ATOM 4369 C C . GLY B 1 362 ? -19.317 142.363 19.812 1.00 9.34 362 GLY B C 1
ATOM 4370 O O . GLY B 1 362 ? -18.473 142.587 18.946 1.00 19.18 362 GLY B O 1
ATOM 4371 N N . LEU B 1 363 ? -20.551 141.950 19.526 1.00 13.92 363 LEU B N 1
ATOM 4372 C CA . LEU B 1 363 ? -20.993 141.752 18.141 1.00 13.98 363 LEU B CA 1
ATOM 4373 C C . LEU B 1 363 ? -21.027 143.090 17.386 1.00 14.08 363 LEU B C 1
ATOM 4374 O O . LEU B 1 363 ? -20.596 143.178 16.234 1.00 24.76 363 LEU B O 1
ATOM 4379 N N . MET B 1 364 ? -21.538 144.128 18.042 1.00 11.69 364 MET B N 1
ATOM 4380 C CA . MET B 1 364 ? -21.586 145.461 17.437 1.00 18.60 364 MET B CA 1
ATOM 4381 C C . MET B 1 364 ? -20.150 145.925 17.149 1.00 17.65 364 MET B C 1
ATOM 4382 O O . MET B 1 364 ? -19.858 146.465 16.074 1.00 24.06 364 MET B O 1
ATOM 4387 N N . SER B 1 365 ? -19.256 145.707 18.110 1.00 17.17 365 SER B N 1
ATOM 4388 C CA . SER B 1 365 ? -17.855 146.093 17.941 1.00 17.23 365 SER B CA 1
ATOM 4389 C C . SER B 1 365 ? -17.275 145.408 16.701 1.00 17.83 365 SER B C 1
ATOM 4390 O O . SER B 1 365 ? -16.671 146.058 15.848 1.00 29.96 365 SER B O 1
ATOM 4393 N N . GLY B 1 366 ? -17.483 144.094 16.604 1.00 24.33 366 GLY B N 1
ATOM 4394 C CA . GLY B 1 366 ? -16.991 143.339 15.461 1.00 13.40 366 GLY B CA 1
ATOM 4395 C C . GLY B 1 366 ? -17.575 143.837 14.148 1.00 9.34 366 GLY B C 1
ATOM 4396 O O . GLY B 1 366 ? -16.883 143.892 13.126 1.00 19.14 366 GLY B O 1
ATOM 4397 N N . MET B 1 367 ? -18.852 144.199 14.163 1.00 20.83 367 MET B N 1
ATOM 4398 C CA . MET B 1 367 ? -19.476 144.701 12.949 1.00 18.74 367 MET B CA 1
ATOM 4399 C C . MET B 1 367 ? -18.860 146.048 12.565 1.00 14.43 367 MET B C 1
ATOM 4400 O O . MET B 1 367 ? -18.706 146.353 11.383 1.00 18.51 367 MET B O 1
ATOM 4405 N N . GLY B 1 368 ? -18.490 146.837 13.569 1.00 16.37 368 GLY B N 1
ATOM 4406 C CA . GLY B 1 368 ? -17.852 148.115 13.309 1.00 18.12 368 GLY B CA 1
ATOM 4407 C C . GLY B 1 368 ? -16.515 147.908 12.603 1.00 22.79 368 GLY B C 1
ATOM 4408 O O . GLY B 1 368 ? -16.203 148.599 11.630 1.00 21.98 368 GLY B O 1
ATOM 4409 N N . TYR B 1 369 ? -15.721 146.955 13.093 1.00 26.20 369 TYR B N 1
ATOM 4410 C CA . TYR B 1 369 ? -14.426 146.640 12.492 1.00 17.53 369 TYR B CA 1
ATOM 4411 C C . TYR B 1 369 ? -14.598 146.172 11.051 1.00 20.76 369 TYR B C 1
ATOM 4412 O O . TYR B 1 369 ? -13.750 146.425 10.198 1.00 27.99 369 TYR B O 1
ATOM 4421 N N . LEU B 1 370 ? -15.704 145.485 10.783 1.00 26.00 370 LEU B N 1
ATOM 4422 C CA . LEU B 1 370 ? -15.967 144.953 9.450 1.00 17.76 370 LEU B CA 1
ATOM 4423 C C . LEU B 1 370 ? -16.793 145.849 8.544 1.00 19.66 370 LEU B C 1
ATOM 4424 O O . LEU B 1 370 ? -17.081 145.479 7.407 1.00 26.60 370 LEU B O 1
ATOM 4429 N N . GLY B 1 371 ? -17.154 147.032 9.032 1.00 23.66 371 GLY B N 1
ATOM 4430 C CA . GLY B 1 371 ? -17.948 147.945 8.228 1.00 22.88 371 GLY B CA 1
ATOM 4431 C C . GLY B 1 371 ? -19.285 147.328 7.863 1.00 22.24 371 GLY B C 1
ATOM 4432 O O . GLY B 1 371 ? -19.767 147.474 6.742 1.00 31.34 371 GLY B O 1
ATOM 4433 N N . ALA B 1 372 ? -19.886 146.627 8.818 1.00 18.56 372 ALA B N 1
ATOM 4434 C CA . ALA B 1 372 ? -21.169 145.987 8.589 1.00 23.11 372 ALA B CA 1
ATOM 4435 C C . ALA B 1 372 ? -22.274 146.703 9.364 1.00 18.95 372 ALA B C 1
ATOM 4436 O O . ALA B 1 372 ? -22.184 146.871 10.583 1.00 18.18 372 ALA B O 1
ATOM 4438 N N . ALA B 1 373 ? -23.311 147.133 8.656 1.00 21.41 373 ALA B N 1
ATOM 4439 C CA . ALA B 1 373 ? -24.424 147.826 9.297 1.00 25.73 373 ALA B CA 1
ATOM 4440 C C . ALA B 1 373 ? -25.490 146.829 9.760 1.00 21.61 373 ALA B C 1
ATOM 4441 O O . ALA B 1 373 ? -26.240 147.091 10.706 1.00 27.05 373 ALA B O 1
ATOM 4443 N N . THR B 1 374 ? -25.540 145.681 9.089 1.00 20.09 374 THR B N 1
ATOM 4444 C CA . THR B 1 374 ? -26.506 144.635 9.404 1.00 18.05 374 THR B CA 1
ATOM 4445 C C . THR B 1 374 ? -25.834 143.275 9.423 1.00 21.08 374 THR B C 1
ATOM 4446 O O . THR B 1 374 ? -24.751 143.091 8.853 1.00 24.66 374 THR B O 1
ATOM 4450 N N . ILE B 1 375 ? -26.490 142.323 10.071 1.00 20.17 375 ILE B N 1
ATOM 4451 C CA . ILE B 1 375 ? -25.972 140.975 10.159 1.00 13.62 375 ILE B CA 1
ATOM 4452 C C . ILE B 1 375 ? -25.785 140.406 8.757 1.00 19.26 375 ILE B C 1
ATOM 4453 O O . ILE B 1 375 ? -24.883 139.609 8.507 1.00 31.06 375 ILE B O 1
ATOM 4458 N N . SER B 1 376 ? -26.617 140.847 7.829 1.00 25.39 376 SER B N 1
ATOM 4459 C CA . SER B 1 376 ? -26.499 140.379 6.462 1.00 23.19 376 SER B CA 1
ATOM 4460 C C . SER B 1 376 ? -25.166 140.834 5.858 1.00 30.63 376 SER B C 1
ATOM 4461 O O . SER B 1 376 ? -24.556 140.095 5.093 1.00 38.89 376 SER B O 1
ATOM 4464 N N . ASP B 1 377 ? -24.716 142.042 6.198 1.00 33.35 377 ASP B N 1
ATOM 4465 C CA . ASP B 1 377 ? -23.440 142.541 5.683 1.00 28.26 377 ASP B CA 1
ATOM 4466 C C . ASP B 1 377 ? -22.277 141.736 6.263 1.00 28.91 377 ASP B C 1
ATOM 4467 O O . ASP B 1 377 ? -21.344 141.368 5.545 1.00 30.47 377 ASP B O 1
ATOM 4472 N N . LEU B 1 378 ? -22.333 141.476 7.568 1.00 22.28 378 LEU B N 1
ATOM 4473 C CA . LEU B 1 378 ? -21.288 140.719 8.238 1.00 21.45 378 LEU B CA 1
ATOM 4474 C C . LEU B 1 378 ? -21.073 139.387 7.521 1.00 24.92 378 LEU B C 1
ATOM 4475 O O . LEU B 1 378 ? -19.945 138.905 7.412 1.00 25.67 378 LEU B O 1
ATOM 4480 N N . LYS B 1 379 ? -22.156 138.811 7.007 1.00 29.62 379 LYS B N 1
ATOM 4481 C CA . LYS B 1 379 ? -22.080 137.539 6.298 1.00 27.41 379 LYS B CA 1
ATOM 4482 C C . LYS B 1 379 ? -21.502 137.648 4.892 1.00 33.94 379 LYS B C 1
ATOM 4483 O O . LYS B 1 379 ? -20.815 136.736 4.436 1.00 48.56 379 LYS B O 1
ATOM 4489 N N . ILE B 1 380 ? -21.782 138.746 4.193 1.00 33.01 380 ILE B N 1
ATOM 4490 C CA . ILE B 1 380 ? -21.267 138.896 2.833 1.00 35.26 380 ILE B CA 1
ATOM 4491 C C . ILE B 1 380 ? -19.897 139.556 2.778 1.00 36.24 380 ILE B C 1
ATOM 4492 O O . ILE B 1 380 ? -19.000 139.066 2.107 1.00 39.98 380 ILE B O 1
ATOM 4497 N N . ASN B 1 381 ? -19.749 140.681 3.465 1.00 34.50 381 ASN B N 1
ATOM 4498 C CA . ASN B 1 381 ? -18.481 141.406 3.482 1.00 37.06 381 ASN B CA 1
ATOM 4499 C C . ASN B 1 381 ? -17.677 140.963 4.682 1.00 38.74 381 ASN B C 1
ATOM 4500 O O . ASN B 1 381 ? -17.772 141.572 5.749 1.00 56.06 381 ASN B O 1
ATOM 4505 N N . SER B 1 382 ? -16.880 139.919 4.524 1.00 27.04 382 SER B N 1
ATOM 4506 C CA . SER B 1 382 ? -16.107 139.436 5.650 1.00 27.66 382 SER B CA 1
ATOM 4507 C C . SER B 1 382 ? -15.120 138.364 5.239 1.00 25.20 382 SER B C 1
ATOM 4508 O O . SER B 1 382 ? -15.462 137.445 4.507 1.00 32.23 382 SER B O 1
ATOM 4511 N N . LYS B 1 383 ? -13.891 138.491 5.718 1.00 22.54 383 LYS B N 1
ATOM 4512 C CA . LYS B 1 383 ? -12.840 137.533 5.402 1.00 15.75 383 LYS B CA 1
ATOM 4513 C C . LYS B 1 383 ? -12.061 137.143 6.638 1.00 20.64 383 LYS B C 1
ATOM 4514 O O . LYS B 1 383 ? -11.903 137.933 7.569 1.00 25.72 383 LYS B O 1
ATOM 4520 N N . PHE B 1 384 ? -11.571 135.914 6.639 1.00 23.85 384 PHE B N 1
ATOM 4521 C CA . PHE B 1 384 ? -10.786 135.439 7.758 1.00 26.54 384 PHE B CA 1
ATOM 4522 C C . PHE B 1 384 ? -9.352 135.199 7.303 1.00 20.52 384 PHE B C 1
ATOM 4523 O O . PHE B 1 384 ? -9.052 135.152 6.108 1.00 13.64 384 PHE B O 1
ATOM 4531 N N . VAL B 1 385 ? -8.469 135.062 8.283 1.00 16.67 385 VAL B N 1
ATOM 4532 C CA . VAL B 1 385 ? -7.092 134.672 8.028 1.00 21.79 385 VAL B CA 1
ATOM 4533 C C . VAL B 1 385 ? -7.056 133.422 8.904 1.00 22.75 385 VAL B C 1
ATOM 4534 O O . VAL B 1 385 ? -7.740 133.362 9.925 1.00 21.43 385 VAL B O 1
ATOM 4538 N N . LYS B 1 386 ? -6.309 132.410 8.497 1.00 18.56 386 LYS B N 1
ATOM 4539 C CA . LYS B 1 386 ? -6.200 131.194 9.297 1.00 23.94 386 LYS B CA 1
ATOM 4540 C C . LYS B 1 386 ? -5.075 131.448 10.302 1.00 29.11 386 LYS B C 1
ATOM 4541 O O . LYS B 1 386 ? -3.977 131.848 9.925 1.00 34.41 386 LYS B O 1
ATOM 4547 N N . ILE B 1 387 ? -5.357 131.216 11.578 1.00 35.79 387 ILE B N 1
ATOM 4548 C CA . ILE B 1 387 ? -4.387 131.442 12.645 1.00 40.16 387 ILE B CA 1
ATOM 4549 C C . ILE B 1 387 ? -3.647 130.170 13.058 1.00 54.68 387 ILE B C 1
ATOM 4550 O O . ILE B 1 387 ? -4.135 129.061 12.864 1.00 60.24 387 ILE B O 1
ATOM 4555 N N . SER B 1 388 ? -2.462 130.359 13.632 1.00 69.31 388 SER B N 1
ATOM 4556 C CA . SER B 1 388 ? -1.629 129.265 14.112 1.00 79.16 388 SER B CA 1
ATOM 4557 C C . SER B 1 388 ? -2.222 128.671 15.401 1.00 87.23 388 SER B C 1
ATOM 4558 O O . SER B 1 388 ? -1.525 128.004 16.167 1.00 91.39 388 SER B O 1
ATOM 4560 N N . HIS B 1 389 ? -3.510 128.928 15.630 1.00 94.26 389 HIS B N 1
ATOM 4561 C CA . HIS B 1 389 ? -4.217 128.438 16.814 1.00 92.92 389 HIS B CA 1
ATOM 4562 C C . HIS B 1 389 ? -3.576 128.942 18.101 1.00 95.39 389 HIS B C 1
ATOM 4563 O O . HIS B 1 389 ? -3.098 128.129 18.925 1.00 35.23 389 HIS B O 1
#

Nearest PDB structures (foldseek):
  1eep-assembly1_A  TM=1.003E+00  e=1.449E-70  Borreliella burgdorferi
  4avf-assembly1_A  TM=9.920E-01  e=1.296E-48  Pseudomonas aeruginosa PAO1
  1vrd-assembly2_B  TM=9.779E-01  e=5.640E-48  Thermotoga maritima MSB8
  6gjv-assembly1_H  TM=9.882E-01  e=6.152E-47  Pseudomonas aeruginosa PAO1
  4fez-assembly1_A  TM=9.834E-01  e=2.518E-46  Vibrio cholerae O1 biovar El Tor str. N16961

Organism: Borreliella burgdorferi (strain ATCC 35210 / DSM 4680 / CIP 102532 / B31) (NCBI:txid224326)

InterPro domains:
  IPR001093 IMP dehydrogenase/GMP reductase [PF00478] (9-398)
  IPR001093 IMP dehydrogenase/GMP reductase [cd00381] (9-387)
  IPR005990 Inosine-5'-monophosphate dehydrogenase [PIRSF000130] (5-401)
  IPR005990 Inosine-5'-monophosphate dehydrogenase [PTHR11911] (109-403)
  IPR013785 Aldolase-type TIM barrel [G3DSA:3.20.20.70] (3-96)
  IPR013785 Aldolase-type TIM barrel [G3DSA:3.20.20.70] (97-404)
  IPR015875 IMP dehydrogenase / GMP reductase, conserved site [PS00487] (219-231)

Solvent-accessible surface area: 28664 Å² total; per-residue (Å²): 129,199,156,111,119,89,35,45,40,11,84,47,4,43,30,66,88,102,196,49,103,32,100,58,96,106,13,48,16,120,9,60,0,0,143,92,6,39,0,55,3,0,0,0,0,11,17,80,73,53,0,0,50,7,104,0,0,12,14,0,0,38,20,0,0,0,0,0,0,6,73,104,37,68,27,73,36,0,69,41,19,0,64,112,0,15,103,91,127,134,85,125,59,23,8,96,25,189,115,100,92,10,34,0,0,0,0,1,23,77,98,114,51,8,56,104,28,0,30,38,0,46,119,4,136,14,18,0,0,0,1,35,27,85,108,0,61,31,110,182,10,29,74,11,0,100,100,0,42,114,117,40,97,146,15,12,0,0,0,0,16,2,16,46,115,92,1,0,55,58,0,51,92,22,30,2,25,0,0,5,0,9,20,4,25,22,74,164,38,102,45,66,123,117,63,64,78,26,38,18,2,4,12,0,0,48,41,0,43,80,38,6,84,107,69,64,38,11,2,0,2,26,24,45,9,93,127,25,32,3,0,8,34,0,0,8,5,0,0,15,0,0,4,2,10,116,43,0,12,2,0,77,23,4,48,28,67,76,39,112,40,122,81,124,71,44,3,91,110,54,84,60,42,15,86,0,85,86,30,0,83,107,0,40,34,23,0,42,45,10,0,7,137,3,21,1,35,53,5,62,39,0,40,108,48,20,152,53,70,163,69,101,76,149,126,208,153,80,142,122,30,41,40,11,74,29,6,42,32,70,88,93,199,48,107,35,113,56,90,115,12,40,15,136,12,75,0,0,63,111,9,48,0,38,4,0,0,0,0,8,22,97,72,34,0,0,53,13,108,0,0,18,15,0,0,40,30,0,0,0,0,0,0,5,76,97,35,67,37,140,39,0,59,40,17,0,65,118,0,12,100,158,168,89,119,56,23,7,93,27,180,115,110,94,11,26,0,0,0,2,0,23,85,86,114,56,16,33,51,31,0,34,67,0,44,50,4,134,13,20,0,0,0,0,28,24,82,108,0,60,34,120,54,4,38,61,10,0,118,118,0,39,106,115,36,92,141,14,15,0,0,0,0,13,2,16,52,37,116,1,1,114,58,0,49,84,16,21,3,31,0,0,2,0,10,21,6,27,18,80,143,38,99,53,56,120,123,45,80,83,25,37,20,2,3,11,0,0,50,37,0,50,78,34,9,67,153,68,118,34,8,3,0,1,25,26,46,12,100,120,30,33,2,0,9,37,0,0,8,3,0,0,13,0,0,2,4,10,123,51,0,9,2,0,86,18,5,48,16,56,66,70,114,50,132,74,127,76,36,1,28,140,94,90,27,87,58,41,15,116,0,36,83,25,0,89,122,6,37,35,22,0,51,47,12,0,10,143,4,16,0,37,52,4,61,42,0,35,104,50,15,132,52,67,130,74,107,98

GO terms:
  GO:0003938 IMP dehydrogenase activity (F, EXP)

Sequence (628 aa):
NKITKEALTFDDVSLIPRKSSVLPSEVSLKTQLTKNISLNIPFLSSAMDTVTESQMAIAIAKEGGIGIIHKNMSIEAQRKEIEKVKTYKDFPNACKDLNNKLRVGAAVSIDIDTIERVEELVKAHVDILVIDSAHGHSTRIIELIKKIKTKYPNLDLIAGNIVTKEAALDLISVGADCLKVGIGPGSICTTRIVAGVGVPQITAICDVYEACNNTNICIIADGGIRFSGDVVKAIAAGADSVMIGNLFAGTKESPSEEIIYNGKKFKSMVPYSGKLKDILTQLKGGLMSGMGYLGAATISDLKINSKFVKISHSNKITKEALTFDDVSLIPRKSSVLPSEVSLKTQLTKNISLNIPFLSSAMDTVTESQMAIAIAKEGGIGIIHKNMSIEAQRKEIEKVKTYDFPNACKDLNNKLRVGAAVSIDIDTIERVEELVKAHVDILVIDSAHGHSTRIIELIKKIKTKYPNLDLIAGNIVTKEAALDLISVGADCLKVGIGPGSICTTRIVAGVGVPQITAICDVYEACNNTNICIIADGGIRFSGDVVKAIAAGADSVMIGNLFAGTKESPSEEIIYNGKKFKSYGMVPYSGKLKDILTQLKGGLMSGMGYLGAATISDLKINSKFVKISH

CATH classification: 3.20.20.70

Secondary structure (DSSP, 8-state):
--S------GGGEEEPP----S-GGG----EESSSS-EESSSEEE---TTT-SHHHHHHHHHHTSEEEE-SSS-HHHHHHHHHHHHT----TT--B-TTS-B--EEEE-S-TTHHHHHHHHHHTT-SEEEE--S--SSHHHHHHHHHHHHH-TT-EEEEEEE-SHHHHHHHHTTT-SEEEE-SS-STTSHHHHHH-----HHHHHHHHHHHHTTSS-EEEEES---SHHHHHHHHHHT-SEEEE-HHHHTBTTSSS-EEEETTEEEE--EE--B-HHHHHHHHHHHHHHHHHHHT-SSHHHHHHS--EEE----/---------STTEEEPP------GGG----EEEETTEEESSSEEE-S-TTT-SHHHHHHHHHHT-EEEE-SSS-HHHHHHHHHHHHT---TT--B-TTS-B--EEEE-S-TTHHHHHHHHHHTT-SEEEE--S--SSHHHHHHHHHHHHH-TTSEEEEEEE-SHHHHHHHHHTT-SEEEE-S--STTSHHHHHSS----HHHHHHHHHHHSTTSS-EEEEES---SHHHHHHHHHTT-SEEEESTTTTTBTTSSS-EEE-SSSEEE----EEP-B-HHHHHHHHHHHHHHHHHHHT-SSHHHHHHS--EEE---